Protein AF-0000000067002944 (afdb_homodimer)

Solvent-accessible surface area (backbone atoms only — not comparable to full-atom values): 33978 Å² total; per-residue (Å²): 58,40,34,31,31,46,66,46,52,46,60,66,57,73,73,59,45,61,68,56,47,49,50,52,42,48,54,53,46,51,52,38,27,50,43,64,72,39,69,82,47,56,75,81,70,30,54,64,44,69,61,80,65,46,75,47,72,38,74,86,68,27,37,34,40,38,23,42,21,28,60,50,70,32,34,26,34,39,36,38,14,44,32,98,88,37,67,25,33,32,30,43,35,21,38,57,58,16,50,63,49,33,41,32,38,29,51,64,52,52,24,43,52,54,32,45,56,54,44,60,63,52,74,18,50,75,65,69,57,32,31,33,38,31,36,27,63,50,63,42,30,51,34,41,51,54,50,46,56,63,71,45,76,52,43,34,41,37,34,34,30,70,63,89,54,64,63,46,51,54,49,45,57,58,44,37,70,77,37,71,79,38,47,73,45,78,47,43,60,76,42,92,56,34,65,78,51,47,35,60,53,45,42,64,32,21,28,38,42,38,43,37,77,29,62,53,49,80,56,63,56,81,38,37,70,86,67,52,30,42,36,38,42,53,26,27,62,37,61,75,16,12,53,47,41,51,69,53,61,60,51,26,91,45,33,32,22,64,42,64,68,57,36,63,69,20,19,11,41,40,52,75,53,65,65,56,71,88,48,47,40,39,57,21,69,61,71,89,81,66,58,59,89,71,86,47,24,46,33,36,43,36,65,78,56,33,51,60,52,42,54,50,49,50,51,49,52,52,52,26,61,76,69,70,53,58,47,79,43,77,82,94,58,40,34,31,31,46,68,46,52,47,60,66,57,74,73,58,46,62,67,56,45,49,51,53,42,49,53,53,47,50,52,38,28,49,44,63,71,38,71,83,46,56,75,81,70,30,53,63,44,70,62,80,65,45,75,47,72,38,74,87,67,27,38,34,40,37,22,42,20,28,61,52,70,32,35,27,34,40,38,37,15,45,34,99,89,37,69,26,32,32,30,43,35,22,38,57,58,17,51,63,49,32,41,32,38,29,52,64,53,51,24,44,51,53,32,44,56,54,44,60,62,51,73,19,50,76,64,68,55,32,32,34,37,31,36,27,62,51,63,42,32,50,34,42,52,54,48,47,56,64,72,45,74,51,42,33,40,37,34,35,30,71,63,89,54,63,64,46,51,54,48,44,58,57,45,38,70,77,37,71,80,37,47,75,46,79,45,41,60,76,42,92,57,33,65,76,50,47,34,57,52,46,43,65,31,21,29,38,41,37,44,37,77,28,62,54,49,78,56,62,57,82,38,38,70,84,66,51,30,42,36,37,41,54,27,26,63,38,61,76,17,13,54,48,41,53,67,52,61,60,52,24,91,45,33,32,22,64,42,63,67,58,35,63,68,21,20,10,41,39,52,74,53,65,64,56,71,86,48,47,42,39,58,22,69,61,69,87,80,66,57,60,90,73,86,46,24,46,34,36,43,37,65,79,58,32,50,58,52,43,55,50,50,52,52,50,52,51,52,26,62,76,68,72,52,60,47,78,43,77,82,91

Organism: NCBI:txid86049

Sequence (664 aa):
MIILKERDVHSLLSDLSATECHRLLTSLHDVLRAYSSAKDAALSEQTLHQPERGSIVTRLGNTSLFMPSSVTTSTGIKIVTISPGGLKGCINVFAPEGDLLGLLNAEEVTAFRTALAVMIPYVRWPRSKKNIVVFGAGRQAEWHVKLALLLSDVESITVVNRGTGRRMEQLFADLGHRYPGVMFELLLRTSDDFDSRLRPLLAASDVIFCCTPATTPHFPSSYLGTKARFISLIGSYKPSMQEVDSATLLSGDCIYVDTREGCLAEAGELINANVRGEQLVEIGQLRGVDPFTTNRSLIFKCVGMGIMDLVMASELLTMAQEKGLGVVINDFMIILKERDVHSLLSDLSATECHRLLTSLHDVLRAYSSAKDAALSEQTLHQPERGSIVTRLGNTSLFMPSSVTTSTGIKIVTISPGGLKGCINVFAPEGDLLGLLNAEEVTAFRTALAVMIPYVRWPRSKKNIVVFGAGRQAEWHVKLALLLSDVESITVVNRGTGRRMEQLFADLGHRYPGVMFELLLRTSDDFDSRLRPLLAASDVIFCCTPATTPHFPSSYLGTKARFISLIGSYKPSMQEVDSATLLSGDCIYVDTREGCLAEAGELINANVRGEQLVEIGQLRGVDPFTTNRSLIFKCVGMGIMDLVMASELLTMAQEKGLGVVINDF

Structure (mmCIF, N/CA/C/O backbone):
data_AF-0000000067002944-model_v1
#
loop_
_entity.id
_entity.type
_entity.pdbx_description
1 polymer 'Ketimine reductase mu-crystallin'
#
loop_
_atom_site.group_PDB
_atom_site.id
_atom_site.type_symbol
_atom_site.label_atom_id
_atom_site.label_alt_id
_atom_site.label_comp_id
_atom_site.label_asym_id
_atom_site.label_entity_id
_atom_site.label_seq_id
_atom_site.pdbx_PDB_ins_code
_atom_site.Cartn_x
_atom_site.Cartn_y
_atom_site.Cartn_z
_atom_site.occupancy
_atom_site.B_iso_or_equiv
_atom_site.auth_seq_id
_atom_site.auth_comp_id
_atom_site.auth_asym_id
_atom_site.auth_atom_id
_atom_site.pdbx_PDB_model_num
ATOM 1 N N . MET A 1 1 ? -14.5 -5.207 9.219 1 96.44 1 MET A N 1
ATOM 2 C CA . MET A 1 1 ? -13.82 -3.939 8.961 1 96.44 1 MET A CA 1
ATOM 3 C C . MET A 1 1 ? -14.828 -2.797 8.859 1 96.44 1 MET A C 1
ATOM 5 O O . MET A 1 1 ? -16 -3.023 8.586 1 96.44 1 MET A O 1
ATOM 9 N N . ILE A 1 2 ? -14.359 -1.618 9.188 1 98.31 2 ILE A N 1
ATOM 10 C CA . ILE A 1 2 ? -15.156 -0.401 9.07 1 98.31 2 ILE A CA 1
ATOM 11 C C . ILE A 1 2 ? -14.633 0.451 7.914 1 98.31 2 ILE A C 1
ATOM 13 O O . ILE A 1 2 ? -13.422 0.609 7.754 1 98.31 2 ILE A O 1
ATOM 17 N N . ILE A 1 3 ? -15.562 0.905 7.098 1 98.75 3 ILE A N 1
ATOM 18 C CA . ILE A 1 3 ? -15.227 1.835 6.027 1 98.75 3 ILE A CA 1
ATOM 19 C C . ILE A 1 3 ? -15.656 3.248 6.414 1 98.75 3 ILE A C 1
ATOM 21 O O . ILE A 1 3 ? -16.828 3.477 6.746 1 98.75 3 ILE A O 1
ATOM 25 N N . LEU A 1 4 ? -14.758 4.125 6.395 1 98.75 4 LEU A N 1
ATOM 26 C CA . LEU A 1 4 ? -15.078 5.535 6.594 1 98.75 4 LEU A CA 1
ATOM 27 C C . LEU A 1 4 ? -14.914 6.316 5.293 1 98.75 4 LEU A C 1
ATOM 29 O O . LEU A 1 4 ? -13.797 6.559 4.848 1 98.75 4 LEU A O 1
ATOM 33 N N . LYS A 1 5 ? -16.078 6.656 4.734 1 98.44 5 LYS A N 1
ATOM 34 C CA . LYS A 1 5 ? -16.078 7.512 3.553 1 98.44 5 LYS A CA 1
ATOM 35 C C . LYS A 1 5 ? -15.68 8.938 3.91 1 98.44 5 LYS A C 1
ATOM 37 O O . LYS A 1 5 ? -15.555 9.281 5.09 1 98.44 5 LYS A O 1
ATOM 42 N N . GLU A 1 6 ? -15.352 9.758 2.896 1 97.06 6 GLU A N 1
ATOM 43 C CA . GLU A 1 6 ? -14.953 11.141 3.135 1 97.06 6 GLU A CA 1
ATOM 44 C C . GLU A 1 6 ? -15.938 11.836 4.07 1 97.06 6 GLU A C 1
ATOM 46 O O . GLU A 1 6 ? -15.523 12.531 5.004 1 97.06 6 GLU A O 1
ATOM 51 N N . ARG A 1 7 ? -17.203 11.703 3.85 1 96.62 7 ARG A N 1
ATOM 52 C CA . ARG A 1 7 ? -18.234 12.367 4.645 1 96.62 7 ARG A CA 1
ATOM 53 C C . ARG A 1 7 ? -18.203 11.891 6.094 1 96.62 7 ARG A C 1
ATOM 55 O O . ARG A 1 7 ? -18.484 12.664 7.012 1 96.62 7 ARG A O 1
ATOM 62 N N . ASP A 1 8 ? -17.938 10.602 6.309 1 97.62 8 ASP A N 1
ATOM 63 C CA . ASP A 1 8 ? -17.828 10.07 7.664 1 97.62 8 ASP A CA 1
ATOM 64 C C . ASP A 1 8 ? -16.672 10.719 8.422 1 97.62 8 ASP A C 1
ATOM 66 O O . ASP A 1 8 ? -16.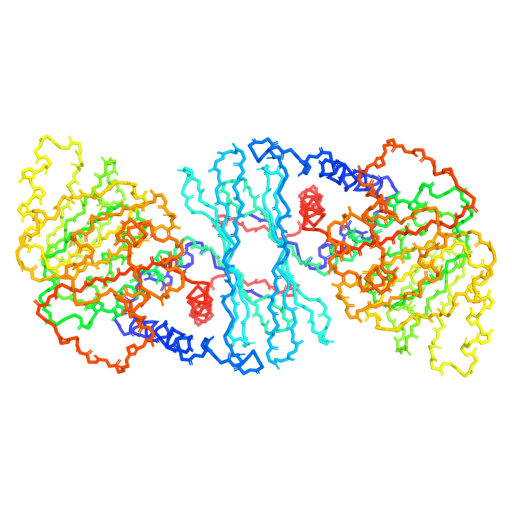828 11.109 9.578 1 97.62 8 ASP A O 1
ATOM 70 N N . VAL A 1 9 ? -15.492 10.82 7.73 1 97.88 9 VAL A N 1
ATOM 71 C CA . VAL A 1 9 ? -14.336 11.438 8.352 1 97.88 9 VAL A CA 1
ATOM 72 C C . VAL A 1 9 ? -14.641 12.898 8.672 1 97.88 9 VAL A C 1
ATOM 74 O O . VAL A 1 9 ? -14.336 13.383 9.766 1 97.88 9 VAL A O 1
ATOM 77 N N . HIS A 1 10 ? -15.234 13.547 7.746 1 95.44 10 HIS A N 1
ATOM 78 C CA . HIS A 1 10 ? -15.617 14.938 7.953 1 95.44 10 HIS A CA 1
ATOM 79 C C . HIS A 1 10 ? -16.547 15.078 9.156 1 95.44 10 HIS A C 1
ATOM 81 O O . HIS A 1 10 ? -16.359 15.992 9.977 1 95.44 10 HIS A O 1
ATOM 87 N N . SER A 1 11 ? -17.5 14.234 9.258 1 95.75 11 SER A N 1
ATOM 88 C CA . SER A 1 11 ? -18.469 14.273 10.359 1 95.75 11 SER A CA 1
ATOM 89 C C . SER A 1 11 ? -17.766 14.062 11.703 1 95.75 11 SER A C 1
ATOM 91 O O . SER A 1 11 ? -18.109 14.711 12.688 1 95.75 11 SER A O 1
ATOM 93 N N . LEU A 1 12 ? -16.844 13.188 11.727 1 96.44 12 LEU A N 1
ATOM 94 C CA . LEU A 1 12 ? -16.109 12.898 12.961 1 96.44 12 LEU A CA 1
ATOM 95 C C . LEU A 1 12 ? -15.312 14.109 13.422 1 96.44 12 LEU A C 1
ATOM 97 O O . LEU A 1 12 ? -15.188 14.359 14.617 1 96.44 12 LEU A O 1
ATOM 101 N N . LEU A 1 13 ? -14.828 14.914 12.43 1 96.44 13 LEU A N 1
ATOM 102 C CA . LEU A 1 13 ? -13.859 15.961 12.75 1 96.44 13 LEU A CA 1
ATOM 103 C C . LEU A 1 13 ? -14.539 17.328 12.82 1 96.44 13 LEU A C 1
ATOM 105 O O . LEU A 1 13 ? -13.984 18.266 13.383 1 96.44 13 LEU A O 1
ATOM 109 N N . SER A 1 14 ? -15.711 17.531 12.266 1 88.75 14 SER A N 1
ATOM 110 C CA . SER A 1 14 ? -16.359 18.828 12.086 1 88.75 14 SER A CA 1
ATOM 111 C C . SER A 1 14 ? -16.719 19.453 13.43 1 88.75 14 SER A C 1
ATOM 113 O O . SER A 1 14 ? -16.75 20.672 13.562 1 88.75 14 SER A O 1
ATOM 115 N N . ASP A 1 15 ? -16.984 18.688 14.484 1 84.69 15 ASP A N 1
ATOM 116 C CA . ASP A 1 15 ? -17.422 19.266 15.75 1 84.69 15 ASP A CA 1
ATOM 117 C C . ASP A 1 15 ? -16.469 18.891 16.875 1 84.69 15 ASP A C 1
ATOM 119 O O . ASP A 1 15 ? -16.875 18.703 18.016 1 84.69 15 ASP A O 1
ATOM 123 N N . LEU A 1 16 ? -15.266 18.797 16.469 1 92.62 16 LEU A N 1
ATOM 124 C CA . LEU A 1 16 ? -14.258 18.469 17.469 1 92.62 16 LEU A CA 1
ATOM 125 C C . LEU A 1 16 ? -14.195 19.531 18.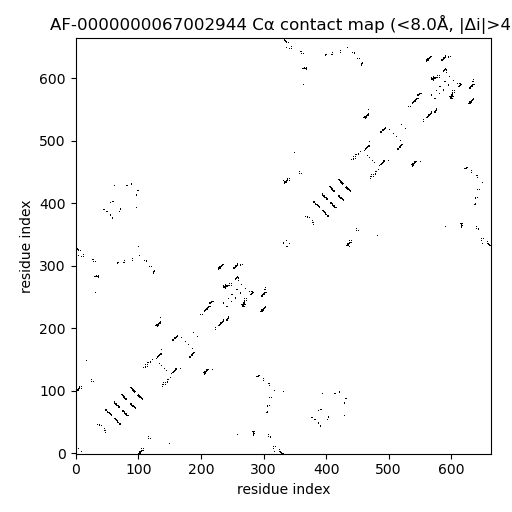547 1 92.62 16 LEU A C 1
ATOM 127 O O . LEU A 1 16 ? -14.086 20.719 18.234 1 92.62 16 LEU A O 1
ATOM 131 N N . SER A 1 17 ? -14.305 19.141 19.828 1 94.88 17 SER A N 1
ATOM 132 C CA . SER A 1 17 ? -14.047 20.031 20.938 1 94.88 17 SER A CA 1
ATOM 133 C C . SER A 1 17 ? -12.555 20.25 21.156 1 94.88 17 SER A C 1
ATOM 135 O O . SER A 1 17 ? -11.734 19.469 20.656 1 94.88 17 SER A O 1
ATOM 137 N N . ALA A 1 18 ? -12.211 21.281 21.891 1 95.5 18 ALA A N 1
ATOM 138 C CA . ALA A 1 18 ? -10.812 21.531 22.219 1 95.5 18 ALA A CA 1
ATOM 139 C C . ALA A 1 18 ? -10.203 20.344 22.969 1 95.5 18 ALA A C 1
ATOM 141 O O . ALA A 1 18 ? -9.055 19.969 22.734 1 95.5 18 ALA A O 1
ATOM 142 N N . THR A 1 19 ? -11.008 19.734 23.797 1 96.12 19 THR A N 1
ATOM 143 C CA . THR A 1 19 ? -10.547 18.594 24.594 1 96.12 19 THR A CA 1
ATOM 144 C C . THR A 1 19 ? -10.242 17.406 23.688 1 96.12 19 THR A C 1
ATOM 146 O O . THR A 1 19 ? -9.195 16.766 23.844 1 96.12 19 THR A O 1
ATOM 149 N N . GLU A 1 20 ? -11.164 17.141 22.781 1 95.5 20 GLU A N 1
ATOM 150 C CA . GLU A 1 20 ? -10.961 16.047 21.844 1 95.5 20 GLU A CA 1
ATOM 151 C C . GLU A 1 20 ? -9.758 16.312 20.938 1 95.5 20 GLU A C 1
ATOM 153 O O . GLU A 1 20 ? -8.992 15.398 20.641 1 95.5 20 GLU A O 1
ATOM 158 N N . CYS A 1 21 ? -9.648 17.516 20.562 1 97.62 21 CYS A N 1
ATOM 159 C CA . CYS A 1 21 ? -8.516 17.891 19.719 1 97.62 21 CYS A CA 1
ATOM 160 C C . CYS A 1 21 ? -7.195 17.672 20.453 1 97.62 21 CYS A C 1
ATOM 162 O O . CYS A 1 21 ? -6.242 17.141 19.875 1 97.62 21 CYS A O 1
ATOM 164 N N . HIS A 1 22 ? -7.145 18.062 21.734 1 97.25 22 HIS A N 1
ATOM 165 C CA . HIS A 1 22 ? -5.934 17.875 22.531 1 97.25 22 HIS A CA 1
ATOM 166 C C . HIS A 1 22 ? -5.609 16.391 22.703 1 97.25 22 HIS A C 1
ATOM 168 O O . HIS A 1 22 ? -4.438 16.016 22.734 1 97.25 22 HIS A O 1
ATOM 174 N N . ARG A 1 23 ? -6.629 15.625 22.797 1 97.25 23 ARG A N 1
ATOM 175 C CA . ARG A 1 23 ? -6.414 14.18 22.906 1 97.25 23 ARG A CA 1
ATOM 176 C C . ARG A 1 23 ? -5.766 13.633 21.641 1 97.25 23 ARG A C 1
ATOM 178 O O . ARG A 1 23 ? -4.809 12.859 21.703 1 97.25 23 ARG A O 1
ATOM 185 N N . LEU A 1 24 ? -6.289 14.016 20.5 1 98.38 24 LEU A N 1
ATOM 186 C CA . LEU A 1 24 ? -5.73 13.578 19.219 1 98.38 24 LEU A CA 1
ATOM 187 C C . LEU A 1 24 ? -4.32 14.125 19.031 1 98.38 24 LEU A C 1
ATOM 189 O O . LEU A 1 24 ? -3.445 13.43 18.516 1 98.38 24 LEU A O 1
ATOM 193 N N . LEU A 1 25 ? -4.129 15.375 19.469 1 98.44 25 LEU A N 1
ATOM 194 C CA . LEU A 1 25 ? -2.811 16 19.406 1 98.44 25 LEU A CA 1
ATOM 195 C C . LEU A 1 25 ? -1.799 15.219 20.234 1 98.44 25 LEU A C 1
ATOM 197 O O . LEU A 1 25 ? -0.675 14.977 19.781 1 98.44 25 LEU A O 1
ATOM 201 N N . THR A 1 26 ? -2.195 14.812 21.391 1 98 26 THR A N 1
ATOM 202 C CA . THR A 1 26 ? -1.337 14.039 22.281 1 98 26 THR A CA 1
ATOM 203 C C . THR A 1 26 ? -1.009 12.68 21.672 1 98 26 THR A C 1
ATOM 205 O O . THR A 1 26 ? 0.143 12.242 21.703 1 98 26 THR A O 1
ATOM 208 N N . SER A 1 27 ? -2.008 12.055 21.109 1 98.12 27 SER A N 1
ATOM 209 C CA . SER A 1 27 ? -1.794 10.758 20.469 1 98.12 27 SER A CA 1
ATOM 210 C C . SER A 1 27 ? -0.787 10.875 19.328 1 98.12 27 SER A C 1
ATOM 212 O O . SER A 1 27 ? 0.113 10.039 19.188 1 98.12 27 SER A O 1
ATOM 214 N N . LEU A 1 28 ? -0.965 11.898 18.531 1 98.38 28 LEU A N 1
ATOM 215 C CA . LEU A 1 28 ? -0.056 12.133 17.422 1 98.38 28 LEU A CA 1
ATOM 216 C C . LEU A 1 28 ? 1.356 12.414 17.906 1 98.38 28 LEU A C 1
ATOM 218 O O . LEU A 1 28 ? 2.324 11.836 17.422 1 98.38 28 LEU A O 1
ATOM 222 N N . HIS A 1 29 ? 1.494 13.266 18.891 1 98.44 29 HIS A N 1
ATOM 223 C CA . HIS A 1 29 ? 2.811 13.609 19.422 1 98.44 29 HIS A CA 1
ATOM 224 C C . HIS A 1 29 ? 3.475 12.391 20.062 1 98.44 29 HIS A C 1
ATOM 226 O O . HIS A 1 29 ? 4.688 12.203 19.938 1 98.44 29 HIS A O 1
ATOM 232 N N . ASP A 1 30 ? 2.693 11.586 20.766 1 97.56 30 ASP A N 1
ATOM 233 C CA . ASP A 1 30 ? 3.227 10.406 21.438 1 97.56 30 ASP A CA 1
ATOM 234 C C . ASP A 1 30 ? 3.877 9.445 20.438 1 97.56 30 ASP A C 1
ATOM 236 O O . ASP A 1 30 ? 4.941 8.883 20.719 1 97.56 30 ASP A O 1
ATOM 240 N N . VAL A 1 31 ? 3.275 9.305 19.312 1 96.81 31 VAL A N 1
ATOM 241 C CA . VAL A 1 31 ? 3.846 8.375 18.344 1 96.81 31 VAL A CA 1
ATOM 242 C C . VAL A 1 31 ? 5.105 8.977 17.719 1 96.81 31 VAL A C 1
ATOM 244 O O . VAL A 1 31 ? 6.062 8.258 17.422 1 96.81 31 VAL A O 1
ATOM 247 N N . LEU A 1 32 ? 5.129 10.258 17.531 1 97.06 32 LEU A N 1
ATOM 248 C CA . LEU A 1 32 ? 6.324 10.914 17.016 1 97.06 32 LEU A CA 1
ATOM 249 C C . LEU A 1 32 ? 7.457 10.844 18.047 1 97.06 32 LEU A C 1
ATOM 251 O O . LEU A 1 32 ? 8.625 10.664 17.672 1 97.06 32 LEU A O 1
ATOM 255 N N . ARG A 1 33 ? 7.113 10.969 19.328 1 96.62 33 ARG A N 1
ATOM 256 C CA . ARG A 1 33 ? 8.102 10.789 20.391 1 96.62 33 ARG A CA 1
ATOM 257 C C . ARG A 1 33 ? 8.672 9.375 20.375 1 96.62 33 ARG A C 1
ATOM 259 O O . ARG A 1 33 ? 9.883 9.188 20.484 1 96.62 33 ARG A O 1
ATOM 266 N N . ALA A 1 34 ? 7.789 8.445 20.203 1 94.62 34 ALA A N 1
ATOM 267 C CA . ALA A 1 34 ? 8.219 7.055 20.141 1 94.62 34 ALA A CA 1
ATOM 268 C C . ALA A 1 34 ? 9.148 6.82 18.938 1 94.62 34 ALA A C 1
ATOM 270 O O . ALA A 1 34 ? 10.18 6.156 19.078 1 94.62 34 ALA A O 1
ATOM 271 N N . TYR A 1 35 ? 8.797 7.363 17.875 1 94.62 35 TYR A N 1
ATOM 272 C CA . TYR A 1 35 ? 9.617 7.23 16.672 1 94.62 35 TYR A CA 1
ATOM 273 C C . TYR A 1 35 ? 11.008 7.816 16.891 1 94.62 35 TYR A C 1
ATOM 275 O O . TYR A 1 35 ? 12.016 7.156 16.641 1 94.62 35 TYR A O 1
ATOM 283 N N . SER A 1 36 ? 11.07 9.055 17.328 1 94.62 36 SER A N 1
ATOM 284 C CA . SER A 1 36 ? 12.344 9.75 17.5 1 94.62 36 SER A CA 1
ATOM 285 C C . SER A 1 36 ? 13.219 9.062 18.547 1 94.62 36 SER A C 1
ATOM 287 O O . SER A 1 36 ? 14.445 9.086 18.438 1 94.62 36 SER A O 1
ATOM 289 N N . SER A 1 37 ? 12.609 8.422 19.484 1 91.81 37 SER A N 1
ATOM 290 C CA . SER A 1 37 ? 13.344 7.758 20.562 1 91.81 37 SER A CA 1
ATOM 291 C C . SER A 1 37 ? 13.852 6.391 20.109 1 91.81 37 SER A C 1
ATOM 293 O O . SER A 1 37 ? 14.875 5.91 20.609 1 91.81 37 SER A O 1
ATOM 295 N N . ALA A 1 38 ? 13.188 5.785 19.094 1 86.56 38 ALA A N 1
ATOM 296 C CA . ALA A 1 38 ? 13.461 4.375 18.812 1 86.56 38 ALA A CA 1
ATOM 297 C C . ALA A 1 38 ? 14.109 4.207 17.438 1 86.56 38 ALA A C 1
ATOM 299 O O . ALA A 1 38 ? 14.539 3.107 17.094 1 86.56 38 ALA A O 1
ATOM 300 N N . LYS A 1 39 ? 14.242 5.168 16.734 1 80.75 39 LYS A N 1
ATOM 301 C CA . LYS A 1 39 ? 14.602 4.992 15.336 1 80.75 39 LYS A CA 1
ATOM 302 C C . LYS A 1 39 ? 16.031 4.488 15.195 1 80.75 39 LYS A C 1
ATOM 304 O O . LYS A 1 39 ? 16.391 3.893 14.18 1 80.75 39 LYS A O 1
ATOM 309 N N . ASP A 1 40 ? 16.766 4.715 16.281 1 77.69 40 ASP A N 1
ATOM 310 C CA . ASP A 1 40 ? 18.156 4.25 16.188 1 77.69 40 ASP A CA 1
ATOM 311 C C . ASP A 1 40 ? 18.328 2.924 16.938 1 77.69 40 ASP A C 1
ATOM 313 O O . ASP A 1 40 ? 19.453 2.422 17.047 1 77.69 40 ASP A O 1
ATOM 317 N N . ALA A 1 41 ? 17.219 2.4 17.375 1 80.69 41 ALA A N 1
ATOM 318 C CA . ALA A 1 41 ? 17.281 1.117 18.062 1 80.69 41 ALA A CA 1
ATOM 319 C C . ALA A 1 41 ? 17.531 -0.026 17.078 1 80.69 41 ALA A C 1
ATOM 321 O O . ALA A 1 41 ? 17.312 0.127 15.883 1 80.69 41 ALA A O 1
ATOM 322 N N . ALA A 1 42 ? 18.031 -1.178 17.688 1 77.75 42 ALA A N 1
ATOM 323 C CA . ALA A 1 42 ? 18.219 -2.385 16.891 1 77.75 42 ALA A CA 1
ATOM 324 C C . ALA A 1 42 ? 16.891 -2.887 16.328 1 77.75 42 ALA A C 1
ATOM 326 O O . ALA A 1 42 ? 15.852 -2.715 16.953 1 77.75 42 ALA A O 1
ATOM 327 N N . LEU A 1 43 ? 16.969 -3.389 15.133 1 71.81 43 LEU A N 1
ATOM 328 C CA . LEU A 1 43 ? 15.789 -3.84 14.414 1 71.81 43 LEU A CA 1
ATOM 329 C C . LEU A 1 43 ? 14.93 -4.734 15.305 1 71.81 43 LEU A C 1
ATOM 331 O O . LEU A 1 43 ? 13.703 -4.613 15.312 1 71.81 43 LEU A O 1
ATOM 335 N N . SER A 1 44 ? 15.586 -5.551 16.016 1 74.75 44 SER A N 1
ATOM 336 C CA . SER A 1 44 ? 14.883 -6.504 16.875 1 74.75 44 SER A CA 1
ATOM 337 C C . SER A 1 44 ? 14.125 -5.793 17.984 1 74.75 44 SER A C 1
ATOM 339 O O . SER A 1 44 ? 13.203 -6.363 18.578 1 74.75 44 SER A O 1
ATOM 341 N N . GLU A 1 45 ? 14.484 -4.551 18.234 1 81.25 45 GLU A N 1
ATOM 342 C CA . GLU A 1 45 ? 13.875 -3.805 19.328 1 81.25 45 GLU A CA 1
ATOM 343 C C . GLU A 1 45 ? 12.906 -2.746 18.812 1 81.25 45 GLU A C 1
ATOM 345 O O . GLU A 1 45 ? 12.211 -2.098 19.594 1 81.25 45 GLU A O 1
ATOM 350 N N . GLN A 1 46 ? 12.875 -2.762 17.516 1 86.19 46 GLN A N 1
ATOM 351 C CA . GLN A 1 46 ? 12.062 -1.699 16.938 1 86.19 46 GLN A CA 1
ATOM 352 C C . GLN A 1 46 ? 10.57 -2.039 17.016 1 86.19 46 GLN A C 1
ATOM 354 O O . GLN A 1 46 ? 10.156 -3.123 16.609 1 86.19 46 GLN A O 1
ATOM 359 N N . THR A 1 47 ? 9.867 -1.167 17.625 1 90.5 47 THR A N 1
ATOM 360 C CA . THR A 1 47 ? 8.422 -1.337 17.734 1 90.5 47 THR A CA 1
ATOM 361 C C . THR A 1 47 ? 7.703 -0.515 16.672 1 90.5 47 THR A C 1
ATOM 363 O O . THR A 1 47 ? 6.512 -0.717 16.422 1 90.5 47 THR A O 1
ATOM 366 N N . LEU A 1 48 ? 8.383 0.403 16.109 1 94.56 48 LEU A N 1
ATOM 367 C CA . LEU A 1 48 ? 7.836 1.252 15.055 1 94.56 48 LEU A CA 1
ATOM 368 C C . LEU A 1 48 ? 8.609 1.073 13.75 1 94.56 48 LEU A C 1
ATOM 370 O O . LEU A 1 48 ? 9.844 0.972 13.766 1 94.56 48 LEU A O 1
ATOM 374 N N . HIS A 1 49 ? 7.91 0.922 12.695 1 94.75 49 HIS A N 1
ATOM 375 C CA . HIS A 1 49 ? 8.484 0.804 11.359 1 94.75 49 HIS A CA 1
ATOM 376 C C . HIS A 1 49 ? 7.949 1.885 10.43 1 94.75 49 HIS A C 1
ATOM 378 O O . HIS A 1 49 ? 6.734 2.01 10.258 1 94.75 49 HIS A O 1
ATOM 384 N N . GLN A 1 50 ? 8.781 2.637 9.867 1 93.69 50 GLN A N 1
ATOM 385 C CA . GLN A 1 50 ? 8.469 3.729 8.953 1 93.69 50 GLN A CA 1
ATOM 386 C C . GLN A 1 50 ? 9.391 3.711 7.738 1 93.69 50 GLN A C 1
ATOM 388 O O . GLN A 1 50 ? 10.281 4.559 7.617 1 93.69 50 GLN A O 1
ATOM 393 N N . PRO A 1 51 ? 9.188 2.768 6.844 1 92.56 51 PRO A N 1
ATOM 394 C CA . PRO A 1 51 ? 10.023 2.775 5.641 1 92.56 51 PRO A CA 1
ATOM 395 C C . PRO A 1 51 ? 9.797 4.012 4.773 1 92.56 51 PRO A C 1
ATOM 397 O O . PRO A 1 51 ? 8.789 4.707 4.934 1 92.56 51 PRO A O 1
ATOM 400 N N . GLU A 1 52 ? 10.75 4.262 3.908 1 89.38 52 GLU A N 1
ATOM 401 C CA . GLU A 1 52 ? 10.594 5.348 2.945 1 89.38 52 GLU A CA 1
ATOM 402 C C . GLU A 1 52 ? 9.359 5.125 2.066 1 89.38 52 GLU A C 1
ATOM 404 O O . GLU A 1 52 ? 9 3.984 1.777 1 89.38 52 GLU A O 1
ATOM 409 N N . ARG A 1 53 ? 8.742 6.176 1.703 1 92.81 53 ARG A N 1
ATOM 410 C CA . ARG A 1 53 ? 7.574 6.074 0.835 1 92.81 53 ARG A CA 1
ATOM 411 C C . ARG A 1 53 ? 7.973 5.621 -0.565 1 92.81 53 ARG A C 1
ATOM 413 O O . ARG A 1 53 ? 9.086 5.891 -1.02 1 92.81 53 ARG A O 1
ATOM 420 N N . GLY A 1 54 ? 7.129 4.797 -1.178 1 93.56 54 GLY A N 1
ATOM 421 C CA . GLY A 1 54 ? 7.238 4.516 -2.602 1 93.56 54 GLY A CA 1
ATOM 422 C C . GLY A 1 54 ? 6.477 5.508 -3.463 1 93.56 54 GLY A C 1
ATOM 423 O O . GLY A 1 54 ? 5.551 6.168 -2.988 1 93.56 54 GLY A O 1
ATOM 424 N N . SER A 1 55 ? 6.93 5.617 -4.707 1 93.75 55 SER A N 1
ATOM 425 C CA . SER A 1 55 ? 6.266 6.531 -5.629 1 93.75 55 SER A CA 1
ATOM 426 C C . SER A 1 55 ? 6.195 5.945 -7.035 1 93.75 55 SER A C 1
ATOM 428 O O . SER A 1 55 ? 7.109 5.238 -7.469 1 93.75 55 SER A O 1
ATOM 430 N N . ILE A 1 56 ? 5.102 6.141 -7.688 1 95.31 56 ILE A N 1
ATOM 431 C CA . ILE A 1 56 ? 4.93 5.867 -9.109 1 95.31 56 ILE A CA 1
ATOM 432 C C . ILE A 1 56 ? 4.453 7.129 -9.828 1 95.31 56 ILE A C 1
ATOM 434 O O . ILE A 1 56 ? 3.445 7.723 -9.445 1 95.31 56 ILE A O 1
ATOM 438 N N . VAL A 1 57 ? 5.176 7.57 -10.773 1 92.88 57 VAL A N 1
ATOM 439 C CA . VAL A 1 57 ? 4.758 8.641 -11.672 1 92.88 57 VAL A CA 1
ATOM 440 C C . VAL A 1 57 ? 4.41 8.062 -13.039 1 92.88 57 VAL A C 1
ATOM 442 O O . VAL A 1 57 ? 5.254 7.438 -13.688 1 92.88 57 VAL A O 1
ATOM 445 N N . THR A 1 58 ? 3.234 8.211 -13.453 1 94.06 58 THR A N 1
ATOM 446 C CA . THR A 1 58 ? 2.822 7.676 -14.75 1 94.06 58 THR A CA 1
ATOM 447 C C . THR A 1 58 ? 3.012 8.719 -15.844 1 94.06 58 THR A C 1
ATOM 449 O O . THR A 1 58 ? 3.262 9.891 -15.562 1 94.06 58 THR A O 1
ATOM 452 N N . ARG A 1 59 ? 2.896 8.312 -17.109 1 91.19 59 ARG A N 1
ATOM 453 C CA . ARG A 1 59 ? 3.072 9.195 -18.25 1 91.19 59 ARG A CA 1
ATOM 454 C C . ARG A 1 59 ? 1.978 10.258 -18.297 1 91.19 59 ARG A C 1
ATOM 456 O O . ARG A 1 59 ? 2.082 11.234 -19.047 1 91.19 59 ARG A O 1
ATOM 463 N N . LEU A 1 60 ? 0.876 10.078 -17.5 1 91.81 60 LEU A N 1
ATOM 464 C CA . LEU A 1 60 ? -0.188 11.078 -17.422 1 91.81 60 LEU A CA 1
ATOM 465 C C . LEU A 1 60 ? 0.216 12.234 -16.516 1 91.81 60 LEU A C 1
ATOM 467 O O . LEU A 1 60 ? -0.499 13.234 -16.422 1 91.81 60 LEU A O 1
ATOM 471 N N . GLY A 1 61 ? 1.294 12.055 -15.797 1 90.5 61 GLY A N 1
ATOM 472 C CA . GLY A 1 61 ? 1.769 13.086 -14.891 1 90.5 61 GLY A CA 1
ATOM 473 C C . GLY A 1 61 ? 1.238 12.93 -13.477 1 90.5 61 GLY A C 1
ATOM 474 O O . GLY A 1 61 ? 1.475 13.781 -12.617 1 90.5 61 GLY A O 1
ATOM 475 N N . ASN A 1 62 ? 0.474 11.883 -13.242 1 93.31 62 ASN A N 1
ATOM 476 C CA . ASN A 1 62 ? -0.037 11.594 -11.906 1 93.31 62 ASN A CA 1
ATOM 477 C C . ASN A 1 62 ? 1.031 10.945 -11.031 1 93.31 62 ASN A C 1
ATOM 479 O O . ASN A 1 62 ? 1.81 10.117 -11.5 1 93.31 62 ASN A O 1
ATOM 483 N N . THR A 1 63 ? 1.103 11.344 -9.781 1 93.56 63 THR A N 1
ATOM 484 C CA . THR A 1 63 ? 2.031 10.758 -8.82 1 93.56 63 THR A CA 1
ATOM 485 C C . THR A 1 63 ? 1.277 10 -7.73 1 93.56 63 THR A C 1
ATOM 487 O O . THR A 1 63 ? 0.509 10.602 -6.973 1 93.56 63 THR A O 1
ATOM 490 N N . SER A 1 64 ? 1.507 8.742 -7.695 1 97.19 64 SER A N 1
ATOM 491 C CA . SER A 1 64 ? 0.962 7.941 -6.609 1 97.19 64 SER A CA 1
ATOM 492 C C . SER A 1 64 ? 2.016 7.668 -5.539 1 97.19 64 SER A C 1
ATOM 494 O O . SER A 1 64 ? 3.137 7.258 -5.855 1 97.19 64 SER A O 1
ATOM 496 N N . LEU A 1 65 ? 1.667 7.957 -4.324 1 96.56 65 LEU A N 1
ATOM 497 C CA . LEU A 1 65 ? 2.555 7.727 -3.189 1 96.56 65 LEU A CA 1
ATOM 498 C C . LEU A 1 65 ? 2.057 6.562 -2.338 1 96.56 65 LEU A C 1
ATOM 500 O O . LEU A 1 65 ? 0.85 6.414 -2.127 1 96.56 65 LEU A O 1
ATOM 504 N N . PHE A 1 66 ? 2.957 5.727 -1.908 1 98.19 66 PHE A N 1
ATOM 505 C CA . PHE A 1 66 ? 2.707 4.578 -1.042 1 98.19 66 PHE A CA 1
ATOM 506 C C . PHE A 1 66 ? 3.498 4.695 0.254 1 98.19 66 PHE A C 1
ATOM 508 O O . PHE A 1 66 ? 4.73 4.695 0.236 1 98.19 66 PHE A O 1
ATOM 515 N N . MET A 1 67 ? 2.771 4.742 1.324 1 97.81 67 MET A N 1
ATOM 516 C CA . MET A 1 67 ? 3.428 5.051 2.594 1 97.81 67 MET A CA 1
ATOM 517 C C . MET A 1 67 ? 3.059 4.02 3.658 1 97.81 67 MET A C 1
ATOM 519 O O . MET A 1 67 ? 2.221 4.289 4.52 1 97.81 67 MET A O 1
ATOM 523 N N . PRO A 1 68 ? 3.734 2.893 3.691 1 98.56 68 PRO A N 1
ATOM 524 C CA . PRO A 1 68 ? 3.475 1.895 4.734 1 98.56 68 PRO A CA 1
ATOM 525 C C . PRO A 1 68 ? 4.086 2.273 6.078 1 98.56 68 PRO A C 1
ATOM 527 O O . PRO A 1 68 ? 5.059 3.033 6.129 1 98.56 68 PRO A O 1
ATOM 530 N N . SER A 1 69 ? 3.537 1.784 7.125 1 98.19 69 SER A N 1
ATOM 531 C CA . SER A 1 69 ? 4.066 1.952 8.477 1 98.19 69 SER A CA 1
ATOM 532 C C . SER A 1 69 ? 3.498 0.903 9.43 1 98.19 69 SER A C 1
ATOM 534 O O . SER A 1 69 ? 2.504 0.245 9.109 1 98.19 69 SER A O 1
ATOM 536 N N . SER A 1 70 ? 4.168 0.715 10.57 1 97.81 70 SER A N 1
ATOM 537 C CA . SER A 1 70 ? 3.678 -0.212 11.586 1 97.81 70 SER A CA 1
ATOM 538 C C . SER A 1 70 ? 4.078 0.237 12.984 1 97.81 70 SER A C 1
ATOM 540 O O . SER A 1 70 ? 5.195 0.719 13.195 1 97.81 70 SER A O 1
ATOM 542 N N . VAL A 1 71 ? 3.158 0.086 13.883 1 96.81 71 VAL A N 1
ATOM 543 C CA . VAL A 1 71 ? 3.461 0.25 15.305 1 96.81 71 VAL A CA 1
ATOM 544 C C . VAL A 1 71 ? 3.402 -1.104 16 1 96.81 71 VAL A C 1
ATOM 546 O O . VAL A 1 71 ? 3.062 -1.184 17.188 1 96.81 71 VAL A O 1
ATOM 549 N N . THR A 1 72 ? 3.602 -2.139 15.281 1 94.69 72 THR A N 1
ATOM 550 C CA . THR A 1 72 ? 3.637 -3.533 15.711 1 94.69 72 THR A CA 1
ATOM 551 C C . THR A 1 72 ? 2.229 -4.051 15.984 1 94.69 72 THR A C 1
ATOM 553 O O . THR A 1 72 ? 1.85 -5.121 15.492 1 94.69 72 THR A O 1
ATOM 556 N N . THR A 1 73 ? 1.394 -3.328 16.719 1 96.06 73 THR A N 1
ATOM 557 C CA . THR A 1 73 ? 0.044 -3.766 17.062 1 96.06 73 THR A CA 1
ATOM 558 C C . THR A 1 73 ? -0.922 -3.48 15.914 1 96.06 73 THR A C 1
ATOM 560 O O . THR A 1 73 ? -2.049 -3.98 15.906 1 96.06 73 THR A O 1
ATOM 563 N N . SER A 1 74 ? -0.469 -2.703 15 1 97.94 74 SER A N 1
ATOM 564 C CA . SER A 1 74 ? -1.21 -2.418 13.773 1 97.94 74 SER A CA 1
ATOM 565 C C . SER A 1 74 ? -0.269 -2.045 12.633 1 97.94 74 SER A C 1
ATOM 567 O O . SER A 1 74 ? 0.794 -1.465 12.859 1 97.94 74 SER A O 1
ATOM 569 N N . THR A 1 75 ? -0.562 -2.459 11.516 1 98.62 75 THR A N 1
ATOM 570 C CA . THR A 1 75 ? 0.118 -2.074 10.281 1 98.62 75 THR A CA 1
ATOM 571 C C . THR A 1 75 ? -0.833 -1.331 9.352 1 98.62 75 THR A C 1
ATOM 573 O O . THR A 1 75 ? -2.025 -1.635 9.297 1 98.62 75 THR A O 1
ATOM 576 N N . GLY A 1 76 ? -0.365 -0.304 8.711 1 98.69 76 GLY A N 1
ATOM 577 C CA . GLY A 1 76 ? -1.192 0.44 7.777 1 98.69 76 GLY A CA 1
ATOM 578 C C . GLY A 1 76 ? -0.424 0.938 6.57 1 98.69 76 GLY A C 1
ATOM 579 O O . GLY A 1 76 ? 0.797 0.789 6.496 1 98.69 76 GLY A O 1
ATOM 580 N N . ILE A 1 77 ? -1.151 1.422 5.637 1 98.88 77 ILE A N 1
ATOM 581 C CA . ILE A 1 77 ? -0.557 2.086 4.48 1 98.88 77 ILE A CA 1
ATOM 582 C C . ILE A 1 77 ? -1.496 3.178 3.973 1 98.88 77 ILE A C 1
ATOM 584 O O . ILE A 1 77 ? -2.703 2.959 3.852 1 98.88 77 ILE A O 1
ATOM 588 N N . LYS A 1 78 ? -0.958 4.285 3.719 1 98.88 78 LYS A N 1
ATOM 589 C CA . LYS A 1 78 ? -1.652 5.328 2.969 1 98.88 78 LYS A CA 1
ATOM 590 C C . LYS A 1 78 ? -1.266 5.293 1.493 1 98.88 78 LYS A C 1
ATOM 592 O O . LYS A 1 78 ? -0.082 5.223 1.158 1 98.88 78 LYS A O 1
ATOM 597 N N . ILE A 1 79 ? -2.242 5.312 0.709 1 98.81 79 ILE A N 1
ATOM 598 C CA . ILE A 1 79 ? -2.066 5.398 -0.736 1 98.81 79 ILE A CA 1
ATOM 599 C C . ILE A 1 79 ? -2.791 6.633 -1.27 1 98.81 79 ILE A C 1
ATOM 601 O O . ILE A 1 79 ? -4.012 6.758 -1.121 1 98.81 79 ILE A O 1
ATOM 605 N N . VAL A 1 80 ? -2.023 7.5 -1.87 1 98.19 80 VAL A N 1
ATOM 606 C CA . VAL A 1 80 ? -2.666 8.68 -2.441 1 98.19 80 VAL A CA 1
ATOM 607 C C . VAL A 1 80 ? -2.109 8.945 -3.838 1 98.19 80 VAL A C 1
ATOM 609 O O . VAL A 1 80 ? -0.951 8.633 -4.121 1 98.19 80 VAL A O 1
ATOM 612 N N . THR A 1 81 ? -2.912 9.438 -4.625 1 97.81 81 THR A N 1
ATOM 613 C CA . THR A 1 81 ? -2.533 9.93 -5.945 1 97.81 81 THR A CA 1
ATOM 614 C C . THR A 1 81 ? -2.75 11.438 -6.043 1 97.81 81 THR A C 1
ATOM 616 O O . THR A 1 81 ? -3.836 11.93 -5.738 1 97.81 81 THR A O 1
ATOM 619 N N . ILE A 1 82 ? -1.682 12.102 -6.301 1 93.25 82 ILE A N 1
ATOM 620 C CA . ILE A 1 82 ? -1.736 13.539 -6.547 1 93.25 82 ILE A CA 1
ATOM 621 C C . ILE A 1 82 ? -1.849 13.797 -8.047 1 93.25 82 ILE A C 1
ATOM 623 O O . ILE A 1 82 ? -0.961 13.422 -8.82 1 93.25 82 ILE A O 1
ATOM 627 N N . SER A 1 83 ? -2.92 14.383 -8.477 1 93.25 83 SER A N 1
ATOM 628 C CA . SER A 1 83 ? -3.242 14.727 -9.852 1 93.25 83 SER A CA 1
ATOM 629 C C . SER A 1 83 ? -3.834 16.125 -9.945 1 93.25 83 SER A C 1
ATOM 631 O O . SER A 1 83 ? -4.055 16.781 -8.93 1 93.25 83 SER A O 1
ATOM 633 N N . PRO A 1 84 ? -4.047 16.703 -11.141 1 87.69 84 PRO A N 1
ATOM 634 C CA . PRO A 1 84 ? -4.699 18 -11.258 1 87.69 84 PRO A CA 1
ATOM 635 C C . PRO A 1 84 ? -6.066 18.047 -10.586 1 87.69 84 PRO A C 1
ATOM 637 O O . PRO A 1 84 ? -6.547 19.125 -10.211 1 87.69 84 PRO A O 1
ATOM 640 N N . GLY A 1 85 ? -6.598 16.922 -10.383 1 87.75 85 GLY A N 1
ATOM 641 C CA . GLY A 1 85 ? -7.895 16.844 -9.727 1 87.75 85 GLY A CA 1
ATOM 642 C C . GLY A 1 85 ? -7.801 16.828 -8.219 1 87.75 85 GLY A C 1
ATOM 643 O O . GLY A 1 85 ? -8.82 16.812 -7.523 1 87.75 85 GLY A O 1
ATOM 644 N N . GLY A 1 86 ? -6.594 16.969 -7.734 1 89.88 86 GLY A N 1
ATOM 645 C CA . GLY A 1 86 ? -6.398 16.969 -6.293 1 89.88 86 GLY A CA 1
ATOM 646 C C . GLY A 1 86 ? -5.887 15.641 -5.766 1 89.88 86 GLY A C 1
ATOM 647 O O . GLY A 1 86 ? -5.512 14.758 -6.543 1 89.88 86 GLY A O 1
ATOM 648 N N . LEU A 1 87 ? -5.824 15.57 -4.504 1 94.75 87 LEU A N 1
ATOM 649 C CA . LEU A 1 87 ? -5.344 14.367 -3.832 1 94.75 87 LEU A CA 1
ATOM 650 C C . LEU A 1 87 ? -6.492 13.398 -3.568 1 94.75 87 LEU A C 1
ATOM 652 O O . LEU A 1 87 ? -7.531 13.797 -3.031 1 94.75 87 LEU A O 1
ATOM 656 N N . LYS A 1 88 ? -6.367 12.164 -4.035 1 97.69 88 LYS A N 1
ATOM 657 C CA . LYS A 1 88 ? -7.332 11.102 -3.76 1 97.69 88 LYS A CA 1
ATOM 658 C C . LYS A 1 88 ? -6.629 9.828 -3.295 1 97.69 88 LYS A C 1
ATOM 660 O O . LYS A 1 88 ? -5.48 9.578 -3.658 1 97.69 88 LYS A O 1
ATOM 665 N N . GLY A 1 89 ? -7.336 9.031 -2.484 1 98.31 89 GLY A N 1
ATOM 666 C CA . GLY A 1 89 ? -6.773 7.758 -2.061 1 98.31 89 GLY A CA 1
ATOM 667 C C . GLY A 1 89 ? -7.414 7.211 -0.799 1 98.31 89 GLY A C 1
ATOM 668 O O . GLY A 1 89 ? -8.547 7.57 -0.464 1 98.31 89 GLY A O 1
ATOM 669 N N . CYS A 1 90 ? -6.672 6.316 -0.168 1 98.88 90 CYS A N 1
ATOM 670 C CA . CYS A 1 90 ? -7.227 5.68 1.02 1 98.88 90 CYS A CA 1
ATOM 671 C C . CYS A 1 90 ? -6.125 5.301 2.002 1 98.88 90 CYS A C 1
ATOM 673 O O . CYS A 1 90 ? -4.941 5.43 1.693 1 98.88 90 CYS A O 1
ATOM 675 N N . ILE A 1 91 ? -6.523 4.953 3.143 1 98.94 91 ILE A N 1
ATOM 676 C CA . ILE A 1 91 ? -5.676 4.375 4.18 1 98.94 91 ILE A CA 1
ATOM 677 C C . ILE A 1 91 ? -6.227 3.014 4.598 1 98.94 91 ILE A C 1
ATOM 679 O O . ILE A 1 91 ? -7.402 2.895 4.949 1 98.94 91 ILE A O 1
ATOM 683 N N . ASN A 1 92 ? -5.422 2.037 4.496 1 98.94 92 ASN A N 1
ATOM 684 C CA . ASN A 1 92 ? -5.738 0.72 5.039 1 98.94 92 ASN A CA 1
ATOM 685 C C . ASN A 1 92 ? -5.125 0.518 6.422 1 98.94 92 ASN A C 1
ATOM 687 O O . ASN A 1 92 ? -3.963 0.856 6.645 1 98.94 92 ASN A O 1
ATOM 691 N N . VAL A 1 93 ? -5.926 -0.014 7.336 1 98.94 93 VAL A N 1
ATOM 692 C CA . VAL A 1 93 ? -5.445 -0.343 8.672 1 98.94 93 VAL A CA 1
ATOM 693 C C . VAL A 1 93 ? -5.637 -1.835 8.938 1 98.94 93 VAL A C 1
ATOM 695 O O . VAL A 1 93 ? -6.746 -2.357 8.805 1 98.94 93 VAL A O 1
ATOM 698 N N . PHE A 1 94 ? -4.566 -2.461 9.398 1 98.88 94 PHE A N 1
ATOM 699 C CA . PHE A 1 94 ? -4.574 -3.906 9.586 1 98.88 94 PHE A CA 1
ATOM 700 C C . PHE A 1 94 ? -4.262 -4.266 11.031 1 98.88 94 PHE A C 1
ATOM 702 O O . PHE A 1 94 ? -3.459 -3.592 11.688 1 98.88 94 PHE A O 1
ATOM 709 N N . ALA A 1 95 ? -4.895 -5.348 11.484 1 98.38 95 ALA A N 1
ATOM 710 C CA . ALA A 1 95 ? -4.43 -6.008 12.703 1 98.38 95 ALA A CA 1
ATOM 711 C C . ALA A 1 95 ? -3.041 -6.605 12.508 1 98.38 95 ALA A C 1
ATOM 713 O O . ALA A 1 95 ? -2.559 -6.715 11.375 1 98.38 95 ALA A O 1
ATOM 714 N N . PRO A 1 96 ? -2.346 -6.969 13.555 1 97.31 96 PRO A N 1
ATOM 715 C CA . PRO A 1 96 ? -0.973 -7.469 13.461 1 97.31 96 PRO A CA 1
ATOM 716 C C . PRO A 1 96 ? -0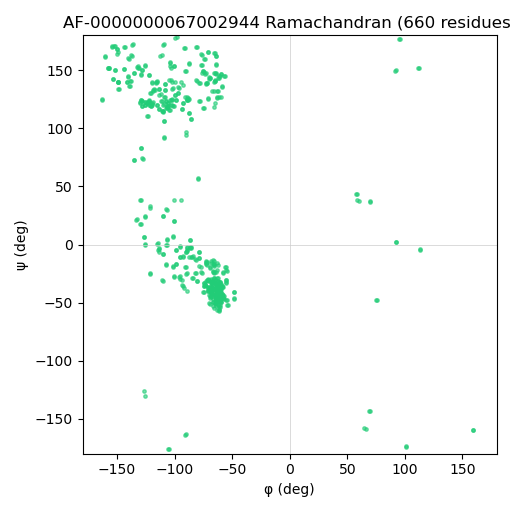.846 -8.664 12.523 1 97.31 96 PRO A C 1
ATOM 718 O O . PRO A 1 96 ? 0.173 -8.82 11.844 1 97.31 96 PRO A O 1
ATOM 721 N N . GLU A 1 97 ? -1.906 -9.477 12.414 1 97.25 97 GLU A N 1
ATOM 722 C CA . GLU A 1 97 ? -1.821 -10.711 11.625 1 97.25 97 GLU A CA 1
ATOM 723 C C . GLU A 1 97 ? -2.346 -10.5 10.211 1 97.25 97 GLU A C 1
ATOM 725 O O . GLU A 1 97 ? -2.371 -11.43 9.406 1 97.25 97 GLU A O 1
ATOM 730 N N . GLY A 1 98 ? -2.803 -9.297 9.961 1 98 98 GLY A N 1
ATOM 731 C CA . GLY A 1 98 ? -3.086 -8.984 8.57 1 98 98 GLY A CA 1
ATOM 732 C C . GLY A 1 98 ? -4.562 -8.781 8.297 1 98 98 GLY A C 1
ATOM 733 O O . GLY A 1 98 ? -4.949 -8.422 7.18 1 98 98 GLY A O 1
ATOM 734 N N . ASP A 1 99 ? -5.43 -9.008 9.336 1 98.31 99 ASP A N 1
ATOM 735 C CA . ASP A 1 99 ? -6.848 -8.719 9.148 1 98.31 99 ASP A CA 1
ATOM 736 C C . ASP A 1 99 ? -7.074 -7.23 8.875 1 98.31 99 ASP A C 1
ATOM 738 O O . ASP A 1 99 ? -6.531 -6.375 9.578 1 98.31 99 ASP A O 1
ATOM 742 N N . LEU A 1 100 ? -7.855 -6.953 7.848 1 98.62 100 LEU A N 1
ATOM 743 C CA . LEU A 1 100 ? -8.188 -5.562 7.551 1 98.62 100 LEU A CA 1
ATOM 744 C C . LEU A 1 100 ? -9.211 -5.027 8.547 1 98.62 100 LEU A C 1
ATOM 746 O O . LEU A 1 100 ? -10.344 -5.52 8.617 1 98.62 100 LEU A O 1
ATOM 750 N N . LEU A 1 101 ? -8.844 -4.027 9.312 1 98.5 101 LEU A N 1
ATOM 751 C CA . LEU A 1 101 ? -9.703 -3.465 10.352 1 98.5 101 LEU A CA 1
ATOM 752 C C . LEU A 1 101 ? -10.508 -2.287 9.812 1 98.5 101 LEU A C 1
ATOM 754 O O . LEU A 1 101 ? -11.641 -2.057 10.242 1 98.5 101 LEU A O 1
ATOM 758 N N . GLY A 1 102 ? -9.828 -1.564 8.922 1 98.75 102 GLY A N 1
ATOM 759 C CA . GLY A 1 102 ? -10.484 -0.359 8.445 1 98.75 102 GLY A CA 1
ATOM 760 C C . GLY A 1 102 ? -9.961 0.115 7.102 1 98.75 102 GLY A C 1
ATOM 761 O O . GLY A 1 102 ? -8.82 -0.171 6.742 1 98.75 102 GLY A O 1
ATOM 762 N N . LEU A 1 103 ? -10.805 0.769 6.379 1 98.94 103 LEU A N 1
ATOM 763 C CA . LEU A 1 103 ? -10.531 1.514 5.156 1 98.94 103 LEU A CA 1
ATOM 764 C C . LEU A 1 103 ? -11.078 2.934 5.246 1 98.94 103 LEU A C 1
ATOM 766 O O . LEU A 1 103 ? -12.281 3.129 5.406 1 98.94 103 LEU A O 1
ATOM 770 N N . LEU A 1 104 ? -10.156 3.889 5.145 1 98.94 104 LEU A N 1
ATOM 771 C CA . LEU A 1 104 ? -10.578 5.281 5.258 1 98.94 104 LEU A CA 1
ATOM 772 C C . LEU A 1 104 ? -10.25 6.055 3.986 1 98.94 104 LEU A C 1
ATOM 774 O O . LEU A 1 104 ? -9.172 5.871 3.406 1 98.94 104 LEU A O 1
ATOM 778 N N . ASN A 1 105 ? -11.203 6.93 3.584 1 98.81 105 ASN A N 1
ATOM 779 C CA . ASN A 1 105 ? -10.797 7.938 2.611 1 98.81 105 ASN A CA 1
ATOM 780 C C . ASN A 1 105 ? -9.656 8.805 3.139 1 98.81 105 ASN A C 1
ATOM 782 O O . ASN A 1 105 ? -9.695 9.258 4.281 1 98.81 105 ASN A O 1
ATOM 786 N N . ALA A 1 106 ? -8.68 9.055 2.324 1 98.56 106 ALA A N 1
ATOM 787 C CA . ALA A 1 106 ? -7.43 9.633 2.812 1 98.56 106 ALA A CA 1
ATOM 788 C C . ALA A 1 106 ? -7.484 11.164 2.775 1 98.56 106 ALA A C 1
ATOM 790 O O . ALA A 1 106 ? -6.668 11.836 3.414 1 98.56 106 ALA A O 1
ATOM 791 N N . GLU A 1 107 ? -8.359 11.758 2.031 1 96.81 107 GLU A N 1
ATOM 792 C CA . GLU A 1 107 ? -8.289 13.18 1.718 1 96.81 107 GLU A CA 1
ATOM 793 C C . GLU A 1 107 ? -8.383 14.031 2.982 1 96.81 107 GLU A C 1
ATOM 795 O O . GLU A 1 107 ? -7.43 14.727 3.336 1 96.81 107 GLU A O 1
ATOM 800 N N . GLU A 1 108 ? -9.469 13.844 3.744 1 96.75 108 GLU A N 1
ATOM 801 C CA . GLU A 1 108 ? -9.68 14.641 4.949 1 96.75 108 GLU A CA 1
ATOM 802 C C . GLU A 1 108 ? -8.695 14.25 6.051 1 96.75 108 GLU A C 1
ATOM 804 O O . GLU A 1 108 ? -8.227 15.109 6.797 1 96.75 108 GLU A O 1
ATOM 809 N N . VAL A 1 109 ? -8.375 12.992 6.148 1 98.06 109 VAL A N 1
ATOM 810 C CA . VAL A 1 109 ? -7.457 12.508 7.176 1 98.06 109 VAL A CA 1
ATOM 811 C C . VAL A 1 109 ? -6.078 13.141 6.977 1 98.06 109 VAL A C 1
ATOM 813 O O . VAL A 1 109 ? -5.445 13.57 7.941 1 98.06 109 VAL A O 1
ATOM 816 N N . THR A 1 110 ? -5.645 13.18 5.738 1 97.69 110 THR A N 1
ATOM 817 C CA . THR A 1 110 ? -4.324 13.711 5.414 1 97.69 110 THR A CA 1
ATOM 818 C C . THR A 1 110 ? -4.23 15.188 5.797 1 97.69 110 THR A C 1
ATOM 820 O O . THR A 1 110 ? -3.27 15.602 6.445 1 97.69 110 THR A O 1
ATOM 823 N N . ALA A 1 111 ? -5.246 15.93 5.41 1 96.81 111 ALA A N 1
ATOM 824 C CA . ALA A 1 111 ? -5.25 17.359 5.695 1 96.81 111 ALA A CA 1
ATOM 825 C C . ALA A 1 111 ? -5.289 17.625 7.199 1 96.81 111 ALA A C 1
ATOM 827 O O . ALA A 1 111 ? -4.516 18.438 7.719 1 96.81 111 ALA A O 1
ATOM 828 N N . PHE A 1 112 ? -6.16 16.891 7.875 1 98.44 112 PHE A N 1
ATOM 829 C CA . PHE A 1 112 ? -6.348 17.078 9.312 1 98.44 112 PHE A CA 1
ATOM 830 C C . PHE A 1 112 ? -5.074 16.734 10.07 1 98.44 112 PHE A C 1
ATOM 832 O O . PHE A 1 112 ? -4.566 17.547 10.852 1 98.44 112 PHE A O 1
ATOM 839 N N . ARG A 1 113 ? -4.52 15.539 9.836 1 98.38 113 ARG A N 1
ATOM 840 C CA . ARG A 1 113 ? -3.381 15.102 10.633 1 98.38 113 ARG A CA 1
ATOM 841 C C . ARG A 1 113 ? -2.148 15.953 10.344 1 98.38 113 ARG A C 1
ATOM 843 O O . ARG A 1 113 ? -1.317 16.172 11.234 1 98.38 113 ARG A O 1
ATOM 850 N N . THR A 1 114 ? -1.975 16.453 9.109 1 98.19 114 THR A N 1
ATOM 851 C CA . THR A 1 114 ? -0.868 17.344 8.789 1 98.19 114 THR A CA 1
ATOM 852 C C . THR A 1 114 ? -0.974 18.641 9.586 1 98.19 114 THR A C 1
ATOM 854 O O . THR A 1 114 ? -0.006 19.078 10.211 1 98.19 114 THR A O 1
ATOM 857 N N . ALA A 1 115 ? -2.164 19.234 9.555 1 98.56 115 ALA A N 1
ATOM 858 C CA . ALA A 1 115 ? -2.393 20.438 10.336 1 98.56 115 ALA A CA 1
ATOM 859 C C . ALA A 1 115 ? -2.201 20.188 11.828 1 98.56 115 ALA A C 1
ATOM 861 O O . ALA A 1 115 ? -1.652 21.016 12.547 1 98.56 115 ALA A O 1
ATOM 862 N N . LEU A 1 116 ? -2.656 19.016 12.266 1 98.69 116 LEU A N 1
ATOM 863 C CA . LEU A 1 116 ? -2.52 18.656 13.672 1 98.69 116 LEU A CA 1
ATOM 864 C C . LEU A 1 116 ? -1.05 18.562 14.07 1 98.69 116 LEU A C 1
ATOM 866 O O . LEU A 1 116 ? -0.674 18.938 15.18 1 98.69 116 LEU A O 1
ATOM 870 N N . ALA A 1 117 ? -0.233 18.047 13.211 1 98.69 117 ALA A N 1
ATOM 871 C CA . ALA A 1 117 ? 1.202 18 13.477 1 98.69 117 ALA A CA 1
ATOM 872 C C . ALA A 1 117 ? 1.779 19.391 13.656 1 98.69 117 ALA A C 1
ATOM 874 O O . ALA A 1 117 ? 2.631 19.625 14.516 1 98.69 117 ALA A O 1
ATOM 875 N N . VAL A 1 118 ? 1.339 20.312 12.867 1 98.81 118 VAL A N 1
ATOM 876 C CA . VAL A 1 118 ? 1.764 21.703 12.961 1 98.81 118 VAL A CA 1
ATOM 877 C C . VAL A 1 118 ? 1.379 22.266 14.328 1 98.81 118 VAL A C 1
ATOM 879 O O . VAL A 1 118 ? 2.115 23.062 14.906 1 98.81 118 VAL A O 1
ATOM 882 N N . MET A 1 119 ? 0.257 21.797 14.914 1 98.69 119 MET A N 1
ATOM 883 C CA . MET A 1 119 ? -0.244 22.328 16.172 1 98.69 119 MET A CA 1
ATOM 884 C C . MET A 1 119 ? 0.635 21.875 17.344 1 98.69 119 MET A C 1
ATOM 886 O O . MET A 1 119 ? 0.578 22.469 18.422 1 98.69 119 MET A O 1
ATOM 890 N N . ILE A 1 120 ? 1.46 20.859 17.141 1 98.5 120 ILE A N 1
ATOM 891 C CA . ILE A 1 120 ? 2.324 20.375 18.219 1 98.5 120 ILE A CA 1
ATOM 892 C C . ILE A 1 120 ? 3.295 21.484 18.625 1 98.5 120 ILE A C 1
ATOM 894 O O . ILE A 1 120 ? 3.312 21.906 19.781 1 98.5 120 ILE A O 1
ATOM 898 N N . PRO A 1 121 ? 4.102 22.047 17.703 1 98.44 121 PRO A N 1
ATOM 899 C CA . PRO A 1 121 ? 4.934 23.172 18.109 1 98.44 121 PRO A CA 1
ATOM 900 C C . PRO A 1 121 ? 4.148 24.484 18.234 1 98.44 121 PRO A C 1
ATOM 902 O O . PRO A 1 121 ? 4.527 25.375 19 1 98.44 121 PRO A O 1
ATOM 905 N N . TYR A 1 122 ? 3.014 24.609 17.531 1 98.62 122 TYR A N 1
ATOM 906 C CA . TYR A 1 122 ? 2.203 25.812 17.5 1 98.62 122 TYR A CA 1
ATOM 907 C C . TYR A 1 122 ? 1.696 26.156 18.906 1 98.62 122 TYR A C 1
ATOM 909 O O . TYR A 1 122 ? 1.812 27.312 19.344 1 98.62 122 TYR A O 1
ATOM 917 N N . VAL A 1 123 ? 1.172 25.172 19.625 1 98 123 VAL A N 1
ATOM 918 C CA . VAL A 1 123 ? 0.566 25.438 20.922 1 98 123 VAL A CA 1
ATOM 919 C C . VAL A 1 123 ? 1.654 25.75 21.938 1 98 123 VAL A C 1
ATOM 921 O O . VAL A 1 123 ? 1.369 26.281 23.016 1 98 123 VAL A O 1
ATOM 924 N N . ARG A 1 124 ? 2.889 25.453 21.609 1 97.56 124 ARG A N 1
ATOM 925 C CA . ARG A 1 124 ? 4.012 25.703 22.516 1 97.56 124 ARG A CA 1
ATOM 926 C C . ARG A 1 124 ? 4.688 27.031 22.219 1 97.56 124 ARG A C 1
ATOM 928 O O . ARG A 1 124 ? 5.598 27.453 22.922 1 97.56 124 ARG A O 1
ATOM 935 N N . TRP A 1 125 ? 4.301 27.625 21.062 1 97.81 125 TRP A N 1
ATOM 936 C CA . TRP A 1 125 ? 4.824 28.938 20.734 1 97.81 125 TRP A CA 1
ATOM 937 C C . TRP A 1 125 ? 4.383 29.969 21.766 1 97.81 125 TRP A C 1
ATOM 939 O O . TRP A 1 125 ? 3.186 30.141 22 1 97.81 125 TRP A O 1
ATOM 949 N N . PRO A 1 126 ? 5.316 30.719 22.359 1 95.38 126 PRO A N 1
ATOM 950 C CA . PRO A 1 126 ? 5 31.516 23.562 1 95.38 126 PRO A CA 1
ATOM 951 C C . PRO A 1 126 ? 4.512 32.906 23.234 1 95.38 126 PRO A C 1
ATOM 953 O O . PRO A 1 126 ? 4.109 33.656 24.125 1 95.38 126 PRO A O 1
ATOM 956 N N . ARG A 1 127 ? 4.5 33.344 22.031 1 97 127 ARG A N 1
ATOM 957 C CA . ARG A 1 127 ? 4.168 34.719 21.672 1 97 127 ARG A CA 1
ATOM 958 C C . ARG A 1 127 ? 2.775 34.812 21.062 1 97 127 ARG A C 1
ATOM 960 O O . ARG A 1 127 ? 2.037 33.812 21.047 1 97 127 ARG A O 1
ATOM 967 N N . SER A 1 128 ? 2.465 35.969 20.656 1 97.81 128 SER A N 1
ATOM 968 C CA . SER A 1 128 ? 1.124 36.25 20.141 1 97.81 128 SER A CA 1
ATOM 969 C C . SER A 1 128 ? 0.818 35.406 18.922 1 97.81 128 SER A C 1
ATOM 971 O O . SER A 1 128 ? 1.699 35.156 18.094 1 97.81 128 SER A O 1
ATOM 973 N N . LYS A 1 129 ? -0.436 35 18.797 1 98.62 129 LYS A N 1
ATOM 974 C CA . LYS A 1 129 ? -0.956 34.219 17.672 1 98.62 129 LYS A CA 1
ATOM 975 C C . LYS A 1 129 ? -2.174 34.938 17.062 1 98.62 129 LYS A C 1
ATOM 977 O O . LYS A 1 129 ? -3.02 34.281 16.438 1 98.62 129 LYS A O 1
ATOM 982 N N . LYS A 1 130 ? -2.279 36.188 17.234 1 98.69 130 LYS A N 1
ATOM 983 C CA . LYS A 1 130 ? -3.484 36.969 16.938 1 98.69 130 LYS A CA 1
ATOM 984 C C . LYS A 1 130 ? -3.645 37.156 15.438 1 98.69 130 LYS A C 1
ATOM 986 O O . LYS A 1 130 ? -4.758 37.094 14.914 1 98.69 130 LYS A O 1
ATOM 991 N N . ASN A 1 131 ? -2.566 37.406 14.734 1 98.81 131 ASN A N 1
ATOM 992 C CA . ASN A 1 131 ? -2.594 37.688 13.305 1 98.81 131 ASN A CA 1
ATOM 993 C C . ASN A 1 131 ? -1.962 36.562 12.5 1 98.81 131 ASN A C 1
ATOM 995 O O . ASN A 1 131 ? -0.75 36.344 12.562 1 98.81 131 ASN A O 1
ATOM 999 N N . ILE A 1 132 ? -2.828 35.906 11.688 1 98.88 132 ILE A N 1
ATOM 1000 C CA . ILE A 1 132 ? -2.379 34.719 10.961 1 98.88 132 ILE A CA 1
ATOM 1001 C C . ILE A 1 132 ? -2.488 34.969 9.453 1 98.88 132 ILE A C 1
ATOM 1003 O O . ILE A 1 132 ? -3.502 35.469 8.977 1 98.88 132 ILE A O 1
ATOM 1007 N N . VAL A 1 133 ? -1.439 34.656 8.727 1 98.88 133 VAL A N 1
ATOM 1008 C CA . VAL A 1 133 ? -1.457 34.594 7.27 1 98.88 133 VAL A CA 1
ATOM 1009 C C . VAL A 1 133 ? -1.295 33.156 6.789 1 98.88 133 VAL A C 1
ATOM 1011 O O . VAL A 1 133 ? -0.406 32.438 7.25 1 98.88 133 VAL A O 1
ATOM 1014 N N . VAL A 1 134 ? -2.178 32.719 5.902 1 98.69 134 VAL A N 1
ATOM 1015 C CA . VAL A 1 134 ? -2.158 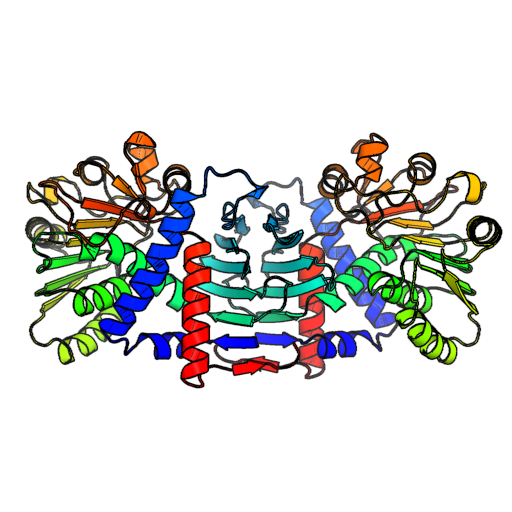31.344 5.363 1 98.69 134 VAL A CA 1
ATOM 1016 C C . VAL A 1 134 ? -1.975 31.391 3.848 1 98.69 134 VAL A C 1
ATOM 1018 O O . VAL A 1 134 ? -2.74 32.062 3.145 1 98.69 134 VAL A O 1
ATOM 1021 N N . PHE A 1 135 ? -0.949 30.766 3.387 1 98.06 135 PHE A N 1
ATOM 1022 C CA . PHE A 1 135 ? -0.775 30.609 1.945 1 98.06 135 PHE A CA 1
ATOM 1023 C C . PHE A 1 135 ? -1.38 29.297 1.46 1 98.06 135 PHE A C 1
ATOM 1025 O O . PHE A 1 135 ? -0.943 28.219 1.867 1 98.06 135 PHE A O 1
ATOM 1032 N N . GLY A 1 136 ? -2.297 29.391 0.561 1 95.88 136 GLY A N 1
ATOM 1033 C CA . GLY A 1 136 ? -3.068 28.266 0.079 1 95.88 136 GLY A CA 1
ATOM 1034 C C . GLY A 1 136 ? -4.527 28.312 0.488 1 95.88 136 GLY A C 1
ATOM 1035 O O . GLY A 1 136 ? -4.859 28.844 1.553 1 95.88 136 GLY A O 1
ATOM 1036 N N . ALA A 1 137 ? -5.371 27.719 -0.323 1 94.69 137 ALA A N 1
ATOM 1037 C CA . ALA A 1 137 ? -6.805 27.766 -0.045 1 94.69 137 ALA A CA 1
ATOM 1038 C C . ALA A 1 137 ? -7.434 26.391 -0.183 1 94.69 137 ALA A C 1
ATOM 1040 O O . ALA A 1 137 ? -8.633 26.266 -0.44 1 94.69 137 ALA A O 1
ATOM 1041 N N . GLY A 1 138 ? -6.641 25.359 -0.08 1 92.19 138 GLY A N 1
ATOM 1042 C CA . GLY A 1 138 ? -7.145 24 -0.132 1 92.19 138 GLY A CA 1
ATOM 1043 C C . GLY A 1 138 ? -7.5 23.438 1.233 1 92.19 138 GLY A C 1
ATOM 1044 O O . GLY A 1 138 ? -7.668 24.203 2.193 1 92.19 138 GLY A O 1
ATOM 1045 N N . ARG A 1 139 ? -7.633 22.172 1.299 1 92.75 139 ARG A N 1
ATOM 1046 C CA . ARG A 1 139 ? -8.023 21.469 2.518 1 92.75 139 ARG A CA 1
ATOM 1047 C C . ARG A 1 139 ? -6.988 21.672 3.619 1 92.75 139 ARG A C 1
ATOM 1049 O O . ARG A 1 139 ? -7.336 21.766 4.797 1 92.75 139 ARG A O 1
ATOM 1056 N N . GLN A 1 140 ? -5.742 21.703 3.215 1 95.75 140 GLN A N 1
ATOM 1057 C CA . GLN A 1 140 ? -4.684 21.938 4.191 1 95.75 140 GLN A CA 1
ATOM 1058 C C . GLN A 1 140 ? -4.879 23.281 4.887 1 95.75 140 GLN A C 1
ATOM 1060 O O . GLN A 1 140 ? -4.859 23.359 6.117 1 95.75 140 GLN A O 1
ATOM 1065 N N . ALA A 1 141 ? -5.09 24.281 4.105 1 96.69 141 ALA A N 1
ATOM 1066 C CA . ALA A 1 141 ? -5.32 25.609 4.664 1 96.69 141 ALA A CA 1
ATOM 1067 C C . ALA A 1 141 ? -6.547 25.625 5.57 1 96.69 141 ALA A C 1
ATOM 1069 O O . ALA A 1 141 ? -6.523 26.219 6.652 1 96.69 141 ALA A O 1
ATOM 1070 N N . GLU A 1 142 ? -7.566 24.984 5.125 1 96.44 142 GLU A N 1
ATOM 1071 C CA . GLU A 1 142 ? -8.805 24.906 5.895 1 96.44 142 GLU A CA 1
ATOM 1072 C C . GLU A 1 142 ? -8.555 24.344 7.293 1 96.44 142 GLU A C 1
ATOM 1074 O O . GLU A 1 142 ? -8.992 24.938 8.289 1 96.44 142 GLU A O 1
ATOM 1079 N N . TRP A 1 143 ? -7.871 23.312 7.391 1 97.44 143 TRP A N 1
ATOM 1080 C CA . TRP A 1 143 ? -7.664 22.672 8.688 1 97.44 143 TRP A CA 1
ATOM 1081 C C . TRP A 1 143 ? -6.699 23.484 9.547 1 97.44 143 TRP A C 1
ATOM 1083 O O . TRP A 1 143 ? -6.832 23.516 10.773 1 97.44 143 TRP A O 1
ATOM 1093 N N . HIS A 1 144 ? -5.691 24.125 8.938 1 98.5 144 HIS A N 1
ATOM 1094 C CA . HIS A 1 144 ? -4.828 25.016 9.703 1 98.5 144 HIS A CA 1
ATOM 1095 C C . HIS A 1 144 ? -5.633 26.141 10.344 1 98.5 144 HIS A C 1
ATOM 1097 O O . HIS A 1 144 ? -5.434 26.453 11.516 1 98.5 144 HIS A O 1
ATOM 1103 N N . VAL A 1 145 ? -6.543 26.672 9.57 1 98.19 145 VAL A N 1
ATOM 1104 C CA . VAL A 1 145 ? -7.398 27.75 10.055 1 98.19 145 VAL A CA 1
ATOM 1105 C C . VAL A 1 145 ? -8.281 27.234 11.195 1 98.19 145 VAL A C 1
ATOM 1107 O O . VAL A 1 145 ? -8.305 27.828 12.281 1 98.19 145 VAL A O 1
ATOM 1110 N N . LYS A 1 146 ? -8.938 26.141 10.984 1 97.81 146 LYS A N 1
ATOM 1111 C CA . LYS A 1 146 ? -9.867 25.578 11.969 1 97.81 146 LYS A CA 1
ATOM 1112 C C . LYS A 1 146 ? -9.156 25.266 13.281 1 97.81 146 LYS A C 1
ATOM 1114 O O . LYS A 1 146 ? -9.641 25.609 14.359 1 97.81 146 LYS A O 1
ATOM 1119 N N . LEU A 1 147 ? -8.008 24.672 13.188 1 98.44 147 LEU A N 1
ATOM 1120 C CA . LEU A 1 147 ? -7.301 24.25 14.391 1 98.44 147 LEU A CA 1
ATOM 1121 C C . LEU A 1 147 ? -6.688 25.438 15.117 1 98.44 147 LEU A C 1
ATOM 1123 O O . LEU A 1 147 ? -6.648 25.469 16.344 1 98.44 147 LEU A O 1
ATOM 1127 N N . ALA A 1 148 ? -6.207 26.438 14.359 1 98.62 148 ALA A N 1
ATOM 1128 C CA . ALA A 1 148 ? -5.695 27.656 14.992 1 98.62 148 ALA A CA 1
ATOM 1129 C C . ALA A 1 148 ? -6.785 28.344 15.805 1 98.62 148 ALA A C 1
ATOM 1131 O O . ALA A 1 148 ? -6.547 28.781 16.938 1 98.62 148 ALA A O 1
ATOM 1132 N N . LEU A 1 149 ? -7.984 28.438 15.227 1 98.06 149 LEU A N 1
ATOM 1133 C CA . LEU A 1 149 ? -9.109 29.078 15.914 1 98.06 149 LEU A CA 1
ATOM 1134 C C . LEU A 1 149 ? -9.492 28.281 17.156 1 98.06 149 LEU A C 1
ATOM 1136 O O . LEU A 1 149 ? -9.812 28.875 18.203 1 98.06 149 LEU A O 1
ATOM 1140 N N . LEU A 1 150 ? -9.43 27 17.047 1 97.62 150 LEU A N 1
ATOM 1141 C CA . LEU A 1 150 ? -9.844 26.125 18.141 1 97.62 150 LEU A CA 1
ATOM 1142 C C . LEU A 1 150 ? -8.836 26.172 19.281 1 97.62 150 LEU A C 1
ATOM 1144 O O . LEU A 1 150 ? -9.211 26.062 20.453 1 97.62 150 LEU A O 1
ATOM 1148 N N . LEU A 1 151 ? -7.559 26.406 19 1 97.69 151 LEU A N 1
ATOM 1149 C CA . LEU A 1 151 ? -6.516 26.141 19.984 1 97.69 151 LEU A CA 1
ATOM 1150 C C . LEU A 1 151 ? -5.844 27.422 20.422 1 97.69 151 LEU A C 1
ATOM 1152 O O . LEU A 1 151 ? -4.902 27.406 21.219 1 97.69 151 LEU A O 1
ATOM 1156 N N . SER A 1 152 ? -6.258 28.625 19.922 1 97.69 152 SER A N 1
ATOM 1157 C CA . SER A 1 152 ? -5.621 29.875 20.312 1 97.69 152 SER A CA 1
ATOM 1158 C C . SER A 1 152 ? -6.574 31.062 20.156 1 97.69 152 SER A C 1
ATOM 1160 O O . SER A 1 152 ? -7.676 30.906 19.625 1 97.69 152 SER A O 1
ATOM 1162 N N . ASP A 1 153 ? -6.164 32.188 20.656 1 97.25 153 ASP A N 1
ATOM 1163 C CA . ASP A 1 153 ? -6.914 33.438 20.531 1 97.25 153 ASP A CA 1
ATOM 1164 C C . ASP A 1 153 ? -6.5 34.188 19.266 1 97.25 153 ASP A C 1
ATOM 1166 O O . ASP A 1 153 ? -5.547 34.969 19.297 1 97.25 153 ASP A O 1
ATOM 1170 N N . VAL A 1 154 ? -7.246 34.031 18.219 1 98.69 154 VAL A N 1
ATOM 1171 C CA . VAL A 1 154 ? -6.957 34.625 16.922 1 98.69 154 VAL A CA 1
ATOM 1172 C C . VAL A 1 154 ? -7.852 35.844 16.703 1 98.69 154 VAL A C 1
ATOM 1174 O O . VAL A 1 154 ? -9.039 35.812 17.031 1 98.69 154 VAL A O 1
ATOM 1177 N N . GLU A 1 155 ? -7.242 36.844 16.141 1 98.75 155 GLU A N 1
ATOM 1178 C CA . GLU A 1 155 ? -8.016 38.062 15.859 1 98.75 155 GLU A CA 1
ATOM 1179 C C . GLU A 1 155 ? -8.211 38.25 14.359 1 98.75 155 GLU A C 1
ATOM 1181 O O . GLU A 1 155 ? -9.203 38.844 13.93 1 98.75 155 GLU A O 1
ATOM 1186 N N . SER A 1 156 ? -7.289 37.812 13.594 1 98.75 156 SER A N 1
ATOM 1187 C CA . SER A 1 156 ? -7.395 38 12.148 1 98.75 156 SER A CA 1
ATOM 1188 C C . SER A 1 156 ? -6.715 36.875 11.398 1 98.75 156 SER A C 1
ATOM 1190 O O . SER A 1 156 ? -5.66 36.375 11.812 1 98.75 156 SER A O 1
ATOM 1192 N N . ILE A 1 157 ? -7.324 36.438 10.328 1 98.75 157 ILE A N 1
ATOM 1193 C CA . ILE A 1 157 ? -6.77 35.438 9.414 1 98.75 157 ILE A CA 1
ATOM 1194 C C . ILE A 1 157 ? -6.875 35.938 7.98 1 98.75 157 ILE A C 1
ATOM 1196 O O . ILE A 1 157 ? -7.961 36.281 7.512 1 98.75 157 ILE A O 1
ATOM 1200 N N . THR A 1 158 ? -5.793 36.031 7.293 1 98.25 158 THR A N 1
ATOM 1201 C CA . THR A 1 158 ? -5.77 36.312 5.863 1 98.25 158 THR A CA 1
ATOM 1202 C C . THR A 1 158 ? -5.27 35.094 5.082 1 98.25 158 THR A C 1
ATOM 1204 O O . THR A 1 158 ? -4.168 34.594 5.328 1 98.25 158 THR A O 1
ATOM 1207 N N . VAL A 1 159 ? -6.078 34.625 4.145 1 97.94 159 VAL A N 1
ATOM 1208 C CA . VAL A 1 159 ? -5.691 33.562 3.242 1 97.94 159 VAL A CA 1
ATOM 1209 C C . VAL A 1 159 ? -5.246 34.125 1.9 1 97.94 159 VAL A C 1
ATOM 1211 O O . VAL A 1 159 ? -5.957 34.938 1.301 1 97.94 159 VAL A O 1
ATOM 1214 N N . VAL A 1 160 ? -4.066 33.781 1.503 1 97.5 160 VAL A N 1
ATOM 1215 C CA . VAL A 1 160 ? -3.506 34.219 0.228 1 97.5 160 VAL A CA 1
ATOM 1216 C C . VAL A 1 160 ? -3.602 33.062 -0.792 1 97.5 160 VAL A C 1
ATOM 1218 O O . VAL A 1 160 ? -3.119 31.969 -0.545 1 97.5 160 VAL A O 1
ATOM 1221 N N . ASN A 1 161 ? -4.215 33.344 -1.913 1 94.62 161 ASN A N 1
ATOM 1222 C CA . ASN A 1 161 ? -4.398 32.281 -2.902 1 94.62 161 ASN A CA 1
ATOM 1223 C C . ASN A 1 161 ? -4.266 32.812 -4.324 1 94.62 161 ASN A C 1
ATOM 1225 O O . ASN A 1 161 ? -4.465 34 -4.566 1 94.62 161 ASN A O 1
ATOM 1229 N N . ARG A 1 162 ? -3.832 32 -5.238 1 86.06 162 ARG A N 1
ATOM 1230 C CA . ARG A 1 162 ? -3.621 32.375 -6.633 1 86.06 162 ARG A CA 1
ATOM 1231 C C . ARG A 1 162 ? -4.941 32.719 -7.316 1 86.06 162 ARG A C 1
ATOM 1233 O O . ARG A 1 162 ? -5.051 33.75 -7.98 1 86.06 162 ARG A O 1
ATOM 1240 N N . GLY A 1 163 ? -5.938 31.797 -7.27 1 75.62 163 GLY A N 1
ATOM 1241 C CA . GLY A 1 163 ? -7.133 32.094 -8.039 1 75.62 163 GLY A CA 1
ATOM 1242 C C . GLY A 1 163 ? -8.406 32.031 -7.223 1 75.62 163 GLY A C 1
ATOM 1243 O O . GLY A 1 163 ? -8.438 32.469 -6.074 1 75.62 163 GLY A O 1
ATOM 1244 N N . THR A 1 164 ? -9.344 31.234 -7.73 1 70.88 164 THR A N 1
ATOM 1245 C CA . THR A 1 164 ? -10.695 31.266 -7.18 1 70.88 164 THR A CA 1
ATOM 1246 C C . THR A 1 164 ? -10.703 30.781 -5.73 1 70.88 164 THR A C 1
ATOM 1248 O O . THR A 1 164 ? -9.898 29.938 -5.352 1 70.88 164 THR A O 1
ATOM 1251 N N . GLY A 1 165 ? -11.18 31.625 -4.773 1 75.62 165 GLY A N 1
ATOM 1252 C CA . GLY A 1 165 ? -11.203 31.312 -3.352 1 75.62 165 GLY A CA 1
ATOM 1253 C C . GLY A 1 165 ? -12.562 30.875 -2.855 1 75.62 165 GLY A C 1
ATOM 1254 O O . GLY A 1 165 ? -12.953 31.188 -1.729 1 75.62 165 GLY A O 1
ATOM 1255 N N . ARG A 1 166 ? -13.281 30.078 -3.725 1 78.75 166 ARG A N 1
ATOM 1256 C CA . ARG A 1 166 ? -14.664 29.75 -3.377 1 78.75 166 ARG A CA 1
ATOM 1257 C C . ARG A 1 166 ? -14.727 28.922 -2.102 1 78.75 166 ARG A C 1
ATOM 1259 O O . ARG A 1 166 ? -15.57 29.156 -1.236 1 78.75 166 ARG A O 1
ATOM 1266 N N . ARG A 1 167 ? -13.773 28 -1.95 1 83.62 167 ARG A N 1
ATOM 1267 C CA . ARG A 1 167 ? -13.719 27.156 -0.759 1 83.62 167 ARG A CA 1
ATOM 1268 C C . ARG A 1 167 ? -13.516 28 0.496 1 83.62 167 ARG A C 1
ATOM 1270 O O . ARG A 1 167 ? -14.203 27.797 1.501 1 83.62 167 ARG A O 1
ATOM 1277 N N . MET A 1 168 ? -12.656 28.938 0.369 1 89.62 168 MET A N 1
ATOM 1278 C CA . MET A 1 168 ? -12.32 29.766 1.529 1 89.62 168 MET A CA 1
ATOM 1279 C C . MET A 1 168 ? -13.445 30.75 1.841 1 89.62 168 MET A C 1
ATOM 1281 O O . MET A 1 168 ? -13.711 31.031 3.008 1 89.62 168 MET A O 1
ATOM 1285 N N . GLU A 1 169 ? -14.086 31.172 0.815 1 90.94 169 GLU A N 1
ATOM 1286 C CA . GLU A 1 169 ? -15.219 32.062 1.042 1 90.94 169 GLU A CA 1
ATOM 1287 C C . GLU A 1 169 ? -16.312 31.375 1.841 1 90.94 169 GLU A C 1
ATOM 1289 O O . GLU A 1 169 ? -16.859 31.953 2.791 1 90.94 169 GLU A O 1
ATOM 1294 N N . GLN A 1 170 ? -16.609 30.219 1.444 1 92 170 GLN A N 1
ATOM 1295 C CA . GLN A 1 170 ? -17.609 29.453 2.174 1 92 170 GLN A CA 1
ATOM 1296 C C . GLN A 1 170 ? -17.141 29.156 3.598 1 92 170 GLN A C 1
ATOM 1298 O O . GLN A 1 170 ? -17.938 29.234 4.543 1 92 170 GLN A O 1
ATOM 1303 N N . LEU A 1 171 ? -15.914 28.828 3.672 1 93.5 171 LEU A N 1
ATOM 1304 C CA . LEU A 1 171 ? -15.352 28.547 4.988 1 93.5 171 LEU A CA 1
ATOM 1305 C C . LEU A 1 171 ? -15.453 29.781 5.887 1 93.5 171 LEU A C 1
ATOM 1307 O O . LEU A 1 171 ? -15.836 29.672 7.059 1 93.5 171 LEU A O 1
ATOM 1311 N N . PHE A 1 172 ? -15.18 30.938 5.367 1 95.56 172 PHE A N 1
ATOM 1312 C CA . PHE A 1 172 ? -15.195 32.156 6.141 1 95.56 17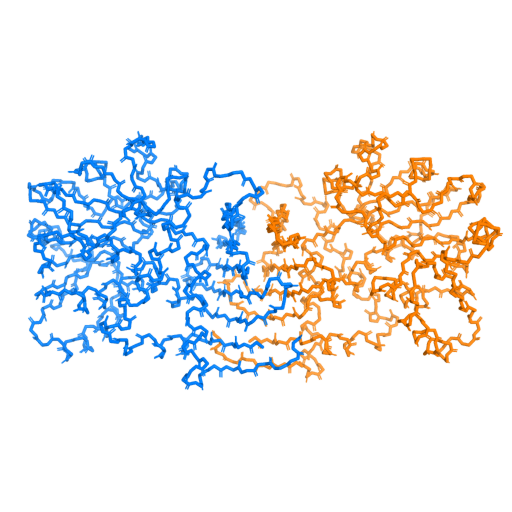2 PHE A CA 1
ATOM 1313 C C . PHE A 1 172 ? -16.609 32.531 6.578 1 95.56 172 PHE A C 1
ATOM 1315 O O . PHE A 1 172 ? -16.812 33.031 7.684 1 95.56 172 PHE A O 1
ATOM 1322 N N . ALA A 1 173 ? -17.531 32.25 5.699 1 95.31 173 ALA A N 1
ATOM 1323 C CA . ALA A 1 173 ? -18.922 32.5 6.07 1 95.31 173 ALA A CA 1
ATOM 1324 C C . ALA A 1 173 ? -19.328 31.641 7.277 1 95.31 173 ALA A C 1
ATOM 1326 O O . ALA A 1 173 ? -19.922 32.156 8.227 1 95.31 173 ALA A O 1
ATOM 1327 N N . ASP A 1 174 ? -18.969 30.453 7.277 1 94.44 174 ASP A N 1
ATOM 1328 C CA . ASP A 1 174 ? -19.297 29.531 8.367 1 94.44 174 ASP A CA 1
ATOM 1329 C C . ASP A 1 174 ? -18.531 29.922 9.641 1 94.44 174 ASP A C 1
ATOM 1331 O O . ASP A 1 174 ? -19.125 29.969 10.727 1 94.44 174 ASP A O 1
ATOM 1335 N N . LEU A 1 175 ? -17.25 30.203 9.5 1 95.94 175 LEU A N 1
ATOM 1336 C CA . LEU A 1 175 ? -16.406 30.5 10.656 1 95.94 175 LEU A CA 1
ATOM 1337 C C . LEU A 1 175 ? -16.75 31.859 11.242 1 95.94 175 LEU A C 1
ATOM 1339 O O . LEU A 1 175 ? -16.594 32.062 12.445 1 95.94 175 LEU A O 1
ATOM 1343 N N . GLY A 1 176 ? -17.172 32.75 10.359 1 96.44 176 GLY A N 1
ATOM 1344 C CA . GLY A 1 176 ? -17.578 34.062 10.844 1 96.44 176 GLY A CA 1
ATOM 1345 C C . GLY A 1 176 ? -18.703 34 11.852 1 96.44 176 GLY A C 1
ATOM 1346 O O . GLY A 1 176 ? -18.75 34.781 12.797 1 96.44 176 GLY A O 1
ATOM 1347 N N . HIS A 1 177 ? -19.594 33.094 11.625 1 96 177 HIS A N 1
ATOM 1348 C CA . HIS A 1 177 ? -20.688 32.875 12.555 1 96 177 HIS A CA 1
ATOM 1349 C C . HIS A 1 177 ? -20.203 32.281 13.875 1 96 177 HIS A C 1
ATOM 1351 O O . HIS A 1 177 ? -20.672 32.656 14.945 1 96 177 HIS A O 1
ATOM 1357 N N . ARG A 1 178 ? -19.312 31.453 13.836 1 94.88 178 ARG A N 1
ATOM 1358 C CA . ARG A 1 178 ? -18.812 30.75 15.008 1 94.88 178 ARG A CA 1
ATOM 1359 C C . ARG A 1 178 ? -17.828 31.609 15.797 1 94.88 178 ARG A C 1
ATOM 1361 O O . ARG A 1 178 ? -17.75 31.5 17.016 1 94.88 178 ARG A O 1
ATOM 1368 N N . TYR A 1 179 ? -17.109 32.469 15.008 1 97 179 TYR A N 1
ATOM 1369 C CA . TYR A 1 179 ? -16.109 33.344 15.609 1 97 179 TYR A CA 1
ATOM 1370 C C . TYR A 1 179 ? -16.328 34.781 15.188 1 97 179 TYR A C 1
ATOM 1372 O O . TYR A 1 179 ? -15.5 35.375 14.5 1 97 179 TYR A O 1
ATOM 1380 N N . PRO A 1 180 ? -17.312 35.406 15.719 1 96.38 180 PRO A N 1
ATOM 1381 C CA . PRO A 1 180 ? -17.688 36.75 15.25 1 96.38 180 PRO A CA 1
ATOM 1382 C C . PRO A 1 180 ? -16.609 37.781 15.547 1 96.38 180 PRO A C 1
ATOM 1384 O O . PRO A 1 180 ? -16.594 38.875 14.922 1 96.38 180 PRO A O 1
ATOM 1387 N N . GLY A 1 181 ? -15.727 37.594 16.391 1 97.5 181 GLY A N 1
ATOM 1388 C CA . GLY A 1 181 ? -14.695 38.562 16.734 1 97.5 181 GLY A CA 1
ATOM 1389 C C . GLY A 1 181 ? -13.453 38.438 15.875 1 97.5 181 GLY A C 1
ATOM 1390 O O . GLY A 1 181 ? -12.531 39.25 15.992 1 97.5 181 GLY A O 1
ATOM 1391 N N . VAL A 1 182 ? -13.422 37.5 14.992 1 98.5 182 VAL A N 1
ATOM 1392 C CA . VAL A 1 182 ? -12.25 37.281 14.156 1 98.5 182 VAL A CA 1
ATOM 1393 C C . VAL A 1 182 ? -12.477 37.844 12.766 1 98.5 182 VAL A C 1
ATOM 1395 O O . VAL A 1 182 ? -13.547 37.688 12.18 1 98.5 182 VAL A O 1
ATOM 1398 N N . MET A 1 183 ? -11.531 38.562 12.219 1 98.44 183 MET A N 1
ATOM 1399 C CA . MET A 1 183 ? -11.578 39.094 10.859 1 98.44 183 MET A CA 1
ATOM 1400 C C . MET A 1 183 ? -10.992 38.094 9.859 1 98.44 183 MET A C 1
ATOM 1402 O O . MET A 1 183 ? -9.883 37.594 10.062 1 98.44 183 MET A O 1
ATOM 1406 N N . PHE A 1 184 ? -11.781 37.812 8.852 1 98 184 PHE A N 1
ATOM 1407 C CA . PHE A 1 184 ? -11.328 36.906 7.789 1 98 184 PHE A CA 1
ATOM 1408 C C . PHE A 1 184 ? -11.18 37.656 6.473 1 98 184 PHE A C 1
ATOM 1410 O O . PHE A 1 184 ? -12.078 38.406 6.07 1 98 184 PHE A O 1
ATOM 1417 N N . GLU A 1 185 ? -10.094 37.438 5.789 1 95.75 185 GLU A N 1
ATOM 1418 C CA . GLU A 1 185 ? -9.859 38.094 4.508 1 95.75 185 GLU A CA 1
ATOM 1419 C C . GLU A 1 185 ? -9.211 37.156 3.51 1 95.75 185 GLU A C 1
ATOM 1421 O O . GLU A 1 185 ? -8.438 36.281 3.898 1 95.75 185 GLU A O 1
ATOM 1426 N N . LEU A 1 186 ? -9.602 37.312 2.26 1 95.75 186 LEU A N 1
ATOM 1427 C CA . LEU A 1 186 ? -8.961 36.625 1.147 1 95.75 186 LEU A CA 1
ATOM 1428 C C . LEU A 1 186 ? -8.164 37.594 0.286 1 95.75 186 LEU A C 1
ATOM 1430 O O . LEU A 1 186 ? -8.688 38.594 -0.165 1 95.75 186 LEU A O 1
ATOM 1434 N N . LEU A 1 187 ? -6.883 37.344 0.177 1 96.25 187 LEU A N 1
ATOM 1435 C CA . LEU A 1 187 ? -6.02 38.125 -0.708 1 96.25 187 LEU A CA 1
ATOM 1436 C C . LEU A 1 187 ? -5.621 37.312 -1.933 1 96.25 187 LEU A C 1
ATOM 1438 O O . LEU A 1 187 ? -4.918 36.312 -1.811 1 96.25 187 LEU A O 1
ATOM 1442 N N . LEU A 1 188 ? -6.008 37.75 -3.084 1 94.44 188 LEU A N 1
ATOM 1443 C CA . LEU A 1 188 ? -5.723 37.031 -4.328 1 94.44 188 LEU A CA 1
ATOM 1444 C C . LEU A 1 188 ? -4.453 37.562 -4.98 1 94.44 188 LEU A C 1
ATOM 1446 O O . LEU A 1 188 ? -4.227 38.781 -5.012 1 94.44 188 LEU A O 1
ATOM 1450 N N . ARG A 1 189 ? -3.709 36.688 -5.473 1 93.19 189 ARG A N 1
ATOM 1451 C CA . ARG A 1 189 ? -2.461 37.062 -6.133 1 93.19 189 ARG A CA 1
ATOM 1452 C C . ARG A 1 189 ? -2.729 37.906 -7.367 1 93.19 189 ARG A C 1
ATOM 1454 O O . ARG A 1 189 ? -1.864 38.688 -7.801 1 93.19 189 ARG A O 1
ATOM 1461 N N . THR A 1 190 ? -3.842 37.812 -7.93 1 90.75 190 THR A N 1
ATOM 1462 C CA . THR A 1 190 ? -4.207 38.531 -9.148 1 90.75 190 THR A CA 1
ATOM 1463 C C . THR A 1 190 ? -4.562 39.969 -8.844 1 90.75 190 THR A C 1
ATOM 1465 O O . THR A 1 190 ? -4.766 40.781 -9.758 1 90.75 190 THR A O 1
ATOM 1468 N N . SER A 1 191 ? -4.609 40.281 -7.57 1 90.94 191 SER A N 1
ATOM 1469 C CA . SER A 1 191 ? -4.918 41.656 -7.203 1 90.94 191 SER A CA 1
ATOM 1470 C C . SER A 1 191 ? -3.828 42.594 -7.672 1 90.94 191 SER A C 1
ATOM 1472 O O . SER A 1 191 ? -2.639 42.281 -7.578 1 90.94 191 SER A O 1
ATOM 1474 N N . ASP A 1 192 ? -4.215 43.75 -8.141 1 91.56 192 ASP A N 1
ATOM 1475 C CA . ASP A 1 192 ? -3.281 44.75 -8.656 1 91.56 192 ASP A CA 1
ATOM 1476 C C . ASP A 1 192 ? -2.359 45.281 -7.555 1 91.56 192 ASP A C 1
ATOM 1478 O O . ASP A 1 192 ? -1.216 45.656 -7.82 1 91.56 192 ASP A O 1
ATOM 1482 N N . ASP A 1 193 ? -2.836 45.281 -6.43 1 94.44 193 ASP A N 1
ATOM 1483 C CA . ASP A 1 193 ? -2.068 45.812 -5.305 1 94.44 193 ASP A CA 1
ATOM 1484 C C . ASP A 1 193 ? -1.574 44.688 -4.402 1 94.44 193 ASP A C 1
ATOM 1486 O O . ASP A 1 193 ? -1.434 44.875 -3.189 1 94.44 193 ASP A O 1
ATOM 1490 N N . PHE A 1 194 ? -1.338 43.562 -4.984 1 95.62 194 PHE A N 1
ATOM 1491 C CA . PHE A 1 194 ? -1.018 42.375 -4.219 1 95.62 194 PHE A CA 1
ATOM 1492 C C . PHE A 1 194 ? 0.164 42.625 -3.289 1 95.62 194 PHE A C 1
ATOM 1494 O O . PHE A 1 194 ? 0.04 42.5 -2.07 1 95.62 194 PHE A O 1
ATOM 1501 N N . ASP A 1 195 ? 1.278 43.125 -3.768 1 95.5 195 ASP A N 1
ATOM 1502 C CA . ASP A 1 195 ? 2.498 43.281 -2.98 1 95.5 195 ASP A CA 1
ATOM 1503 C C . ASP A 1 195 ? 2.328 44.375 -1.917 1 95.5 195 ASP A C 1
ATOM 1505 O O . ASP A 1 195 ? 2.807 44.219 -0.791 1 95.5 195 ASP A O 1
ATOM 1509 N N . SER A 1 196 ? 1.681 45.406 -2.314 1 96.75 196 SER A N 1
ATOM 1510 C CA . SER A 1 196 ? 1.493 46.5 -1.383 1 96.75 196 SER A CA 1
ATOM 1511 C C . SER A 1 196 ? 0.603 46.094 -0.213 1 96.75 196 SER A C 1
ATOM 1513 O O . SER A 1 196 ? 0.719 46.656 0.883 1 96.75 196 SER A O 1
ATOM 1515 N N . ARG A 1 197 ? -0.192 45.125 -0.445 1 97.31 197 ARG A N 1
ATOM 1516 C CA . ARG A 1 197 ? -1.057 44.594 0.616 1 97.31 197 ARG A CA 1
ATOM 1517 C C . ARG A 1 197 ? -0.371 43.5 1.396 1 97.31 197 ARG A C 1
ATOM 1519 O O . ARG A 1 197 ? -0.484 43.406 2.621 1 97.31 197 ARG A O 1
ATOM 1526 N N . LEU A 1 198 ? 0.338 42.688 0.688 1 98.31 198 LEU A N 1
ATOM 1527 C CA . LEU A 1 198 ? 0.962 41.531 1.304 1 98.31 198 LEU A CA 1
ATOM 1528 C C . LEU A 1 198 ? 2.055 41.938 2.281 1 98.31 198 LEU A C 1
ATOM 1530 O O . LEU A 1 198 ? 2.186 41.375 3.361 1 98.31 198 LEU A O 1
ATOM 1534 N N . ARG A 1 199 ? 2.824 42.938 1.978 1 98.12 199 ARG A N 1
ATOM 1535 C CA . ARG A 1 199 ? 3.988 43.344 2.762 1 98.12 199 ARG A CA 1
ATOM 1536 C C . ARG A 1 199 ? 3.584 43.75 4.176 1 98.12 199 ARG A C 1
ATOM 1538 O O . ARG A 1 199 ? 4.098 43.188 5.152 1 98.12 199 ARG A O 1
ATOM 1545 N N . PRO A 1 200 ? 2.672 44.625 4.324 1 97.94 200 PRO A N 1
ATOM 1546 C CA . PRO A 1 200 ? 2.301 45 5.695 1 97.94 200 PRO A CA 1
ATOM 1547 C C . PRO A 1 200 ? 1.62 43.844 6.434 1 97.94 200 PRO A C 1
ATOM 1549 O O . PRO A 1 200 ? 1.763 43.719 7.656 1 97.94 200 PRO A O 1
ATOM 1552 N N . LEU A 1 201 ? 0.854 43.031 5.75 1 98 201 LEU A N 1
ATOM 1553 C CA . LEU A 1 201 ? 0.22 41.844 6.355 1 98 201 LEU A CA 1
ATOM 1554 C C . LEU A 1 201 ? 1.265 40.938 6.953 1 98 201 LEU A C 1
ATOM 1556 O O . LEU A 1 201 ? 1.115 40.469 8.094 1 98 201 LEU A O 1
ATOM 1560 N N . LEU A 1 202 ? 2.309 40.688 6.211 1 98.69 202 LEU A N 1
ATOM 1561 C CA . LEU A 1 202 ? 3.367 39.781 6.656 1 98.69 202 LEU A CA 1
ATOM 1562 C C . LEU A 1 202 ? 4.176 40.406 7.785 1 98.69 202 LEU A C 1
ATOM 1564 O O . LEU A 1 202 ? 4.523 39.75 8.758 1 98.69 202 LEU A O 1
ATOM 1568 N N . ALA A 1 203 ? 4.434 41.688 7.668 1 98.31 203 ALA A N 1
ATOM 1569 C CA . ALA A 1 203 ? 5.195 42.375 8.703 1 98.31 203 ALA A CA 1
ATOM 1570 C C . ALA A 1 203 ? 4.477 42.312 10.047 1 98.31 203 ALA A C 1
ATOM 1572 O O . ALA A 1 203 ? 5.113 42.25 11.094 1 98.31 203 ALA A O 1
ATOM 1573 N N . ALA A 1 204 ? 3.219 42.312 10 1 98 204 ALA A N 1
ATOM 1574 C CA . ALA A 1 204 ? 2.412 42.375 11.219 1 98 204 ALA A CA 1
ATOM 1575 C C . ALA A 1 204 ? 2.059 40.969 11.695 1 98 204 ALA A C 1
ATOM 1577 O O . ALA A 1 204 ? 1.602 40.781 12.828 1 98 204 ALA A O 1
ATOM 1578 N N . SER A 1 205 ? 2.312 39.969 10.922 1 98.69 205 SER A N 1
ATOM 1579 C CA . SER A 1 205 ? 1.835 38.625 11.211 1 98.69 205 SER A CA 1
ATOM 1580 C C . SER A 1 205 ? 2.561 38.031 12.414 1 98.69 205 SER A C 1
ATOM 1582 O O . SER A 1 205 ? 3.752 38.281 12.609 1 98.69 205 SER A O 1
ATOM 1584 N N . ASP A 1 206 ? 1.805 37.219 13.242 1 98.75 206 ASP A N 1
ATOM 1585 C CA . ASP A 1 206 ? 2.342 36.438 14.352 1 98.75 206 ASP A CA 1
ATOM 1586 C C . ASP A 1 206 ? 2.641 35 13.914 1 98.75 206 ASP A C 1
ATOM 1588 O O . ASP A 1 206 ? 3.516 34.344 14.484 1 98.75 206 ASP A O 1
ATOM 1592 N N . VAL A 1 207 ? 1.853 34.562 12.953 1 98.88 207 VAL A N 1
ATOM 1593 C CA . VAL A 1 207 ? 1.906 33.188 12.461 1 98.88 207 VAL A CA 1
ATOM 1594 C C . VAL A 1 207 ? 1.766 33.188 10.945 1 98.88 207 VAL A C 1
ATOM 1596 O O . VAL A 1 207 ? 0.941 33.906 10.383 1 98.88 207 VAL A O 1
ATOM 1599 N N . ILE A 1 208 ? 2.596 32.375 10.273 1 98.94 208 ILE A N 1
ATOM 1600 C CA . ILE A 1 208 ? 2.477 32.125 8.844 1 98.94 208 ILE A CA 1
ATOM 1601 C C . ILE A 1 208 ? 2.381 30.625 8.578 1 98.94 208 ILE A C 1
ATOM 1603 O O . ILE A 1 208 ? 3.26 29.859 8.977 1 98.94 208 ILE A O 1
ATOM 1607 N N . PHE A 1 209 ? 1.268 30.188 7.957 1 98.88 209 PHE A N 1
ATOM 1608 C CA . PHE A 1 209 ? 1.116 28.828 7.473 1 98.88 209 PHE A CA 1
ATOM 1609 C C . PHE A 1 209 ? 1.312 28.766 5.961 1 98.88 209 PHE A C 1
ATOM 1611 O O . PHE A 1 209 ? 0.585 29.422 5.211 1 98.88 209 PHE A O 1
ATOM 1618 N N . CYS A 1 210 ? 2.277 28 5.531 1 98.69 210 CYS A N 1
ATOM 1619 C CA . CYS A 1 210 ? 2.465 27.75 4.105 1 98.69 210 CYS A CA 1
ATOM 1620 C C . CYS A 1 210 ? 1.99 26.359 3.721 1 98.69 210 CYS A C 1
ATOM 1622 O O . CYS A 1 210 ? 2.568 25.359 4.156 1 98.69 210 CYS A O 1
ATOM 1624 N N . CYS A 1 211 ? 0.953 26.328 2.877 1 96.75 211 CYS A N 1
ATOM 1625 C CA . CYS A 1 211 ? 0.241 25.078 2.6 1 96.75 211 CYS A CA 1
ATOM 1626 C C . CYS A 1 211 ? 0.106 24.859 1.099 1 96.75 211 CYS A C 1
ATOM 1628 O O . CYS A 1 211 ? -0.937 24.406 0.626 1 96.75 211 CYS A O 1
ATOM 1630 N N . THR A 1 212 ? 1.134 25.188 0.286 1 94.56 212 THR A N 1
ATOM 1631 C CA . THR A 1 212 ? 1.046 25.062 -1.164 1 94.56 212 THR A CA 1
ATOM 1632 C C . THR A 1 212 ? 2.227 24.266 -1.711 1 94.56 212 THR A C 1
ATOM 1634 O O . THR A 1 212 ? 3.322 24.297 -1.148 1 94.56 212 THR A O 1
ATOM 1637 N N . PRO A 1 213 ? 1.965 23.578 -2.828 1 91.38 213 PRO A N 1
ATOM 1638 C CA . PRO A 1 213 ? 3.098 22.953 -3.51 1 91.38 213 PRO A CA 1
ATOM 1639 C C . PRO A 1 213 ? 3.893 23.938 -4.367 1 91.38 213 PRO A C 1
ATOM 1641 O O . PRO A 1 213 ? 4.133 23.672 -5.547 1 91.38 213 PRO A O 1
ATOM 1644 N N . ALA A 1 214 ? 4.379 24.984 -3.777 1 95.31 214 ALA A N 1
ATOM 1645 C CA . ALA A 1 214 ? 5.066 26.047 -4.488 1 95.31 214 ALA A CA 1
ATOM 1646 C C . ALA A 1 214 ? 6.453 25.609 -4.941 1 95.31 214 ALA A C 1
ATOM 1648 O O . ALA A 1 214 ? 7.082 24.766 -4.305 1 95.31 214 ALA A O 1
ATOM 1649 N N . THR A 1 215 ? 6.859 26.141 -6.047 1 96.06 215 THR A N 1
ATOM 1650 C CA . THR A 1 215 ? 8.219 25.906 -6.52 1 96.06 215 THR A CA 1
ATOM 1651 C C . THR A 1 215 ? 9.062 27.172 -6.426 1 96.06 215 THR A C 1
ATOM 1653 O O . THR A 1 215 ? 10.258 27.156 -6.723 1 96.06 215 THR A O 1
ATOM 1656 N N . THR A 1 216 ? 8.414 28.219 -6.117 1 96.69 216 THR A N 1
ATOM 1657 C CA . THR A 1 216 ? 9.055 29.5 -5.836 1 96.69 216 THR A CA 1
ATOM 1658 C C . THR A 1 216 ? 8.555 30.078 -4.516 1 96.69 216 THR A C 1
ATOM 1660 O O . THR A 1 216 ? 7.383 29.922 -4.164 1 96.69 216 THR A O 1
ATOM 1663 N N . PRO A 1 217 ? 9.438 30.766 -3.787 1 98 217 PRO A N 1
ATOM 1664 C CA . PRO A 1 217 ? 9.016 31.328 -2.5 1 98 217 PRO A CA 1
ATOM 1665 C C . PRO A 1 217 ? 7.793 32.25 -2.617 1 98 217 PRO A C 1
ATOM 1667 O O . PRO A 1 217 ? 7.676 33 -3.582 1 98 217 PRO A O 1
ATOM 1670 N N . HIS A 1 218 ? 6.949 32.219 -1.612 1 97.88 218 HIS A N 1
ATOM 1671 C CA . HIS A 1 218 ? 5.719 33 -1.614 1 97.88 218 HIS A CA 1
ATOM 1672 C C . HIS A 1 218 ? 6.008 34.469 -1.465 1 97.88 218 HIS A C 1
ATOM 1674 O O . HIS A 1 218 ? 5.238 35.312 -1.936 1 97.88 218 HIS A O 1
ATOM 1680 N N . PHE A 1 219 ? 7.074 34.875 -0.771 1 98.06 219 PHE A N 1
ATOM 1681 C CA . PHE A 1 219 ? 7.465 36.25 -0.457 1 98.06 219 PHE A CA 1
ATOM 1682 C C . PHE A 1 219 ? 8.961 36.344 -0.171 1 98.06 219 PHE A C 1
ATOM 1684 O O . PHE A 1 219 ? 9.578 35.344 0.207 1 98.06 219 PHE A O 1
ATOM 1691 N N . PRO A 1 220 ? 9.539 37.469 -0.42 1 97.69 220 PRO A N 1
ATOM 1692 C CA . PRO A 1 220 ? 10.922 37.656 0.016 1 97.69 220 PRO A CA 1
ATOM 1693 C C . PRO A 1 220 ? 11.047 37.906 1.519 1 97.69 220 PRO A C 1
ATOM 1695 O O . PRO A 1 220 ? 10.172 38.531 2.117 1 97.69 220 PRO A O 1
ATOM 1698 N N . SER A 1 221 ? 12.172 37.438 2.1 1 98 221 SER A N 1
ATOM 1699 C CA . SER A 1 221 ? 12.398 37.594 3.533 1 98 221 SER A CA 1
ATOM 1700 C C . SER A 1 221 ? 12.289 39.031 3.965 1 98 221 SER A C 1
ATOM 1702 O O . SER A 1 221 ? 11.945 39.344 5.113 1 98 221 SER A O 1
ATOM 1704 N N . SER A 1 222 ? 12.469 39.969 3.043 1 97.31 222 SER A N 1
ATOM 1705 C CA . SER A 1 222 ? 12.438 41.406 3.342 1 97.31 222 SER A CA 1
ATOM 1706 C C . SER A 1 222 ? 11.039 41.844 3.721 1 97.31 222 SER A C 1
ATOM 1708 O O . SER A 1 222 ? 10.859 42.938 4.281 1 97.31 222 SER A O 1
ATOM 1710 N N . TYR A 1 223 ? 10.047 41.031 3.428 1 98.25 223 TYR A N 1
ATOM 1711 C CA . TYR A 1 223 ? 8.68 41.375 3.768 1 98.25 223 TYR A CA 1
ATOM 1712 C C . TYR A 1 223 ? 8.406 41.156 5.25 1 98.25 223 TYR A C 1
ATOM 1714 O O . TYR A 1 223 ? 7.422 41.656 5.793 1 98.25 223 TYR A O 1
ATOM 1722 N N . LEU A 1 224 ? 9.172 40.375 6.023 1 97.75 224 LEU A N 1
ATOM 1723 C CA . LEU A 1 224 ? 8.859 39.906 7.363 1 97.75 224 LEU A CA 1
ATOM 1724 C C . LEU A 1 224 ? 9.344 40.875 8.422 1 97.75 224 LEU A C 1
ATOM 1726 O O . LEU A 1 224 ? 8.812 40.906 9.531 1 97.75 224 LEU A O 1
ATOM 1730 N N . GLY A 1 225 ? 10.359 41.688 8.125 1 94.19 225 GLY A N 1
ATOM 1731 C CA . GLY A 1 225 ? 10.953 42.531 9.141 1 94.19 225 GLY A CA 1
ATOM 1732 C C . GLY A 1 225 ? 11.734 41.75 10.188 1 94.19 225 GLY A C 1
ATOM 1733 O O . GLY A 1 225 ? 12.367 40.75 9.867 1 94.19 225 GLY A O 1
ATOM 1734 N N . THR A 1 226 ? 11.664 42.25 11.57 1 94.25 226 THR A N 1
ATOM 1735 C CA . THR A 1 226 ? 12.516 41.656 12.594 1 94.25 226 THR A CA 1
ATOM 1736 C C . THR A 1 226 ? 11.672 40.906 13.633 1 94.25 226 THR A C 1
ATOM 1738 O O . THR A 1 226 ? 12.219 40.281 14.531 1 94.25 226 THR A O 1
ATOM 1741 N N . LYS A 1 227 ? 10.43 41 13.461 1 96.44 227 LYS A N 1
ATOM 1742 C CA . LYS A 1 227 ? 9.516 40.375 14.422 1 96.44 227 LYS A CA 1
ATOM 1743 C C . LYS A 1 227 ? 9.641 38.844 14.398 1 96.44 227 LYS A C 1
ATOM 1745 O O . LYS A 1 227 ? 9.633 38.25 13.328 1 96.44 227 LYS A O 1
ATOM 1750 N N . ALA A 1 228 ? 9.758 38.25 15.617 1 97.44 228 ALA A N 1
ATOM 1751 C CA . ALA A 1 228 ? 9.719 36.812 15.727 1 97.44 228 ALA A CA 1
ATOM 1752 C C . ALA A 1 228 ? 8.305 36.281 15.5 1 97.44 228 ALA A C 1
ATOM 1754 O O . ALA A 1 228 ? 7.332 36.875 15.969 1 97.44 228 ALA A O 1
ATOM 1755 N N . ARG A 1 229 ? 8.211 35.188 14.75 1 98.06 229 ARG A N 1
ATOM 1756 C CA . ARG A 1 229 ? 6.895 34.625 14.461 1 98.06 229 ARG A CA 1
ATOM 1757 C C . ARG A 1 229 ? 6.973 33.125 14.289 1 98.06 229 ARG A C 1
ATOM 1759 O O . ARG A 1 229 ? 8.07 32.562 14.258 1 98.06 229 ARG A O 1
ATOM 1766 N N . PHE A 1 230 ? 5.852 32.438 14.312 1 98.75 230 PHE A N 1
ATOM 1767 C CA . PHE A 1 230 ? 5.715 31.031 14.016 1 98.75 230 PHE A CA 1
ATOM 1768 C C . PHE A 1 230 ? 5.484 30.812 12.523 1 98.75 230 PHE A C 1
ATOM 1770 O O . PHE A 1 230 ? 4.578 31.406 11.938 1 98.75 230 PHE A O 1
ATOM 1777 N N . ILE A 1 231 ? 6.316 29.969 11.875 1 98.88 231 ILE A N 1
ATOM 1778 C CA . ILE A 1 231 ? 6.168 29.672 10.453 1 98.88 231 ILE A CA 1
ATOM 1779 C C . ILE A 1 231 ? 6.152 28.156 10.242 1 98.88 231 ILE A C 1
ATOM 1781 O O . ILE A 1 231 ? 7.059 27.453 10.695 1 98.88 231 ILE A O 1
ATOM 1785 N N . SER A 1 232 ? 5.117 27.672 9.625 1 98.81 232 SER A N 1
ATOM 1786 C CA . SER A 1 232 ? 5.09 26.266 9.266 1 98.81 232 SER A CA 1
ATOM 1787 C C . SER A 1 232 ? 5.078 26.078 7.754 1 98.81 232 SER A C 1
ATOM 1789 O O . SER A 1 232 ? 4.465 26.859 7.031 1 98.81 232 SER A O 1
ATOM 1791 N N . LEU A 1 233 ? 5.789 25.125 7.301 1 98.69 233 LEU A N 1
ATOM 1792 C CA . LEU A 1 233 ? 5.961 24.75 5.898 1 98.69 233 LEU A CA 1
ATOM 1793 C C . LEU A 1 233 ? 5.562 23.297 5.664 1 98.69 233 LEU A C 1
ATOM 1795 O O . LEU A 1 233 ? 6.273 22.391 6.074 1 98.69 233 LEU A O 1
ATOM 1799 N N . ILE A 1 234 ? 4.438 23.125 4.938 1 98 234 ILE A N 1
ATOM 1800 C CA . ILE A 1 234 ? 3.982 21.75 4.797 1 98 234 ILE A CA 1
ATOM 1801 C C . ILE A 1 234 ? 3.805 21.406 3.318 1 98 234 ILE A C 1
ATOM 1803 O O . ILE A 1 234 ? 3.506 20.266 2.969 1 98 234 ILE A O 1
ATOM 1807 N N . GLY A 1 235 ? 4.051 22.312 2.406 1 95.19 235 GLY A N 1
ATOM 1808 C CA . GLY A 1 235 ? 3.656 22.125 1.019 1 95.19 235 GLY A CA 1
ATOM 1809 C C . GLY A 1 235 ? 4.77 21.562 0.151 1 95.19 235 GLY A C 1
ATOM 1810 O O . GLY A 1 235 ? 4.512 21.031 -0.935 1 95.19 235 GLY A O 1
ATOM 1811 N N . SER A 1 236 ? 5.988 21.812 0.517 1 93.5 236 SER A N 1
ATOM 1812 C CA . SER A 1 236 ? 7.133 21.344 -0.254 1 93.5 236 SER A CA 1
ATOM 1813 C C . SER A 1 236 ? 7.52 19.922 0.156 1 93.5 236 SER A C 1
ATOM 1815 O O . SER A 1 236 ? 8.156 19.719 1.192 1 93.5 236 SER A O 1
ATOM 1817 N N . TYR A 1 237 ? 7.215 18.953 -0.763 1 87.88 237 TYR A N 1
ATOM 1818 C CA . TYR A 1 237 ? 7.492 17.562 -0.442 1 87.88 237 TYR A CA 1
ATOM 1819 C C . TYR A 1 237 ? 8.336 16.906 -1.53 1 87.88 237 TYR A C 1
ATOM 1821 O O . TYR A 1 237 ? 8.445 15.68 -1.585 1 87.88 237 TYR A O 1
ATOM 1829 N N . LYS A 1 238 ? 8.789 17.672 -2.482 1 89 238 LYS A N 1
ATOM 1830 C CA . LYS A 1 238 ? 9.758 17.266 -3.5 1 89 238 LYS A CA 1
ATOM 1831 C C . LYS A 1 238 ? 10.953 18.219 -3.531 1 89 238 LYS A C 1
ATOM 1833 O O . LYS A 1 238 ? 10.812 19.406 -3.225 1 89 238 LYS A O 1
ATOM 1838 N N . PRO A 1 239 ? 12.078 17.703 -3.982 1 93.19 239 PRO A N 1
ATOM 1839 C CA . PRO A 1 239 ? 13.289 18.531 -4.035 1 93.19 239 PRO A CA 1
ATOM 1840 C C . PRO A 1 239 ? 13.102 19.781 -4.883 1 93.19 239 PRO A C 1
ATOM 1842 O O . PRO A 1 239 ? 13.75 20.797 -4.633 1 93.19 239 PRO A O 1
ATOM 1845 N N . SER A 1 240 ? 12.195 19.766 -5.793 1 94.12 240 SER A N 1
ATOM 1846 C CA . SER A 1 240 ? 12 20.875 -6.711 1 94.12 240 SER A CA 1
ATOM 1847 C C . SER A 1 240 ? 11.062 21.922 -6.117 1 94.12 240 SER A C 1
ATOM 1849 O O . SER A 1 240 ? 10.852 22.984 -6.711 1 94.12 240 SER A O 1
ATOM 1851 N N . MET A 1 241 ? 10.562 21.672 -4.98 1 94.31 241 MET A N 1
ATOM 1852 C CA . MET A 1 241 ? 9.57 22.547 -4.375 1 94.31 241 MET A CA 1
ATOM 1853 C C . MET A 1 241 ? 10.211 23.453 -3.318 1 94.31 241 MET A C 1
ATOM 1855 O O . MET A 1 241 ? 11.25 23.094 -2.752 1 94.31 241 MET A O 1
ATOM 1859 N N . GLN A 1 242 ? 9.57 24.594 -3.133 1 97.62 242 GLN A N 1
ATOM 1860 C CA . GLN A 1 242 ? 10.078 25.578 -2.174 1 97.62 242 GLN A CA 1
ATOM 1861 C C . GLN A 1 242 ? 9 26.609 -1.817 1 97.62 242 GLN A C 1
ATOM 1863 O O . GLN A 1 242 ? 8.5 27.312 -2.691 1 97.62 242 GLN A O 1
ATOM 1868 N N . GLU A 1 243 ? 8.734 26.734 -0.481 1 98.25 243 GLU A N 1
ATOM 1869 C CA . GLU A 1 243 ? 7.672 27.672 -0.085 1 98.25 243 GLU A CA 1
ATOM 1870 C C . GLU A 1 243 ? 8.25 29 0.398 1 98.25 243 GLU A C 1
ATOM 1872 O O . GLU A 1 243 ? 7.586 30.031 0.325 1 98.25 243 GLU A O 1
ATOM 1877 N N . VAL A 1 244 ? 9.492 28.984 0.931 1 98.56 244 VAL A N 1
ATOM 1878 C CA . VAL A 1 244 ? 10.125 30.203 1.434 1 98.56 244 VAL A CA 1
ATOM 1879 C C . VAL A 1 244 ? 11.586 30.234 1.003 1 98.56 244 VAL A C 1
ATOM 1881 O O . VAL A 1 244 ? 12.148 29.219 0.585 1 98.56 244 VAL A O 1
ATOM 1884 N N . ASP A 1 245 ? 12.164 31.406 1.077 1 98.25 245 ASP A N 1
ATOM 1885 C CA . ASP A 1 245 ? 13.578 31.531 0.728 1 98.25 245 ASP A CA 1
ATOM 1886 C C . ASP A 1 245 ? 14.469 31.109 1.895 1 98.25 245 ASP A C 1
ATOM 1888 O O . ASP A 1 245 ? 13.977 30.844 2.994 1 98.25 245 ASP A O 1
ATOM 1892 N N . SER A 1 246 ? 15.742 30.984 1.638 1 98.19 246 SER A N 1
ATOM 1893 C CA . SER A 1 246 ? 16.703 30.484 2.617 1 98.19 246 SER A CA 1
ATOM 1894 C C . SER A 1 246 ? 16.781 31.406 3.832 1 98.19 246 SER A C 1
ATOM 1896 O O . SER A 1 246 ? 16.922 30.938 4.965 1 98.19 246 SER A O 1
ATOM 1898 N N . ALA A 1 247 ? 16.719 32.656 3.578 1 97.88 247 ALA A N 1
ATOM 1899 C CA . ALA A 1 247 ? 16.797 33.625 4.676 1 97.88 247 ALA A CA 1
ATOM 1900 C C . ALA A 1 247 ? 15.656 33.438 5.664 1 97.88 247 ALA A C 1
ATOM 1902 O O . ALA A 1 247 ? 15.859 33.438 6.879 1 97.88 247 ALA A O 1
ATOM 1903 N N . THR A 1 248 ? 14.438 33.25 5.172 1 98.44 248 THR A N 1
ATOM 1904 C CA . THR A 1 248 ? 13.273 32.969 6.008 1 98.44 248 THR A CA 1
ATOM 1905 C C . THR A 1 248 ? 13.43 31.625 6.727 1 98.44 248 THR A C 1
ATOM 1907 O O . THR A 1 248 ? 13.211 31.547 7.938 1 98.44 248 THR A O 1
ATOM 1910 N N . LEU A 1 249 ? 13.836 30.641 5.984 1 98.5 249 LEU A N 1
ATOM 1911 C CA . LEU A 1 249 ? 13.992 29.297 6.52 1 98.5 249 LEU A CA 1
ATOM 1912 C C . LEU A 1 249 ? 14.977 29.281 7.688 1 98.5 249 LEU A C 1
ATOM 1914 O O . LEU A 1 249 ? 14.773 28.562 8.664 1 98.5 249 LEU A O 1
ATOM 1918 N N . LEU A 1 250 ? 16 30.109 7.598 1 97.56 250 LEU A N 1
ATOM 1919 C CA . LEU A 1 250 ? 17.109 30.062 8.555 1 97.56 250 LEU A CA 1
ATOM 1920 C C . LEU A 1 250 ? 16.953 31.172 9.602 1 97.56 250 LEU A C 1
ATOM 1922 O O . LEU A 1 250 ? 17.906 31.5 10.297 1 97.56 250 LEU A O 1
ATOM 1926 N N . SER A 1 251 ? 15.789 31.688 9.766 1 96.94 251 SER A N 1
ATOM 1927 C CA . SER A 1 251 ? 15.57 32.844 10.633 1 96.94 251 SER A CA 1
ATOM 1928 C C . SER A 1 251 ? 15.398 32.438 12.086 1 96.94 251 SER A C 1
ATOM 1930 O O . SER A 1 251 ? 15.383 33.281 12.984 1 96.94 251 SER A O 1
ATOM 1932 N N . GLY A 1 252 ? 15.266 31.156 12.391 1 96.75 252 GLY A N 1
ATOM 1933 C CA . GLY A 1 252 ? 15.148 30.641 13.75 1 96.75 252 GLY A CA 1
ATOM 1934 C C . GLY A 1 252 ? 16.453 30.094 14.297 1 96.75 252 GLY A C 1
ATOM 1935 O O . GLY A 1 252 ? 17.484 30.125 13.602 1 96.75 252 GLY A O 1
ATOM 1936 N N . ASP A 1 253 ? 16.406 29.641 15.586 1 96.06 253 ASP A N 1
ATOM 1937 C CA . ASP A 1 253 ? 17.562 29.016 16.203 1 96.06 253 ASP A CA 1
ATOM 1938 C C . ASP A 1 253 ? 17.875 27.672 15.539 1 96.06 253 ASP A C 1
ATOM 1940 O O . ASP A 1 253 ? 19.031 27.266 15.438 1 96.06 253 ASP A O 1
ATOM 1944 N N . CYS A 1 254 ? 16.953 26.953 15.188 1 97 254 CYS A N 1
ATOM 1945 C CA . CYS A 1 254 ? 16.938 25.672 14.484 1 97 254 CYS A CA 1
ATOM 1946 C C . CYS A 1 254 ? 15.664 25.5 13.68 1 97 254 CYS A C 1
ATOM 1948 O O . CYS A 1 254 ? 14.805 26.375 13.672 1 97 254 CYS A O 1
ATOM 1950 N N . ILE A 1 255 ? 15.656 24.5 12.906 1 98.5 255 ILE A N 1
ATOM 1951 C CA . ILE A 1 255 ? 14.453 24.141 12.172 1 98.5 255 ILE A CA 1
ATOM 1952 C C . ILE A 1 255 ? 13.836 22.891 12.789 1 98.5 255 ILE A C 1
ATOM 1954 O O . ILE A 1 255 ? 14.492 21.844 12.906 1 98.5 255 ILE A O 1
ATOM 1958 N N . TYR A 1 256 ? 12.625 23.047 13.25 1 98.5 256 TYR A N 1
ATOM 1959 C CA . TYR A 1 256 ? 11.898 21.891 13.742 1 98.5 256 TYR A CA 1
ATOM 1960 C C . TYR A 1 256 ? 11.281 21.109 12.586 1 98.5 256 TYR A C 1
ATOM 1962 O O . TYR A 1 256 ? 10.781 21.703 11.625 1 98.5 256 TYR A O 1
ATOM 1970 N N . VAL A 1 257 ? 11.312 19.766 12.703 1 98.5 257 VAL A N 1
ATOM 1971 C CA . VAL A 1 257 ? 10.836 18.922 11.625 1 98.5 257 VAL A CA 1
ATOM 1972 C C . VAL A 1 257 ? 10.062 17.734 12.211 1 98.5 257 VAL A C 1
ATOM 1974 O O . VAL A 1 257 ? 10.148 17.453 13.406 1 98.5 257 VAL A O 1
ATOM 1977 N N . ASP A 1 258 ? 9.25 17.141 11.352 1 97.06 258 ASP A N 1
ATOM 1978 C CA . ASP A 1 258 ? 8.672 15.859 11.758 1 97.06 258 ASP A CA 1
ATOM 1979 C C . ASP A 1 258 ? 9.727 14.766 11.797 1 97.06 258 ASP A C 1
ATOM 1981 O O . ASP A 1 258 ? 9.883 14.078 12.812 1 97.06 258 ASP A O 1
ATOM 1985 N N . THR A 1 259 ? 10.492 14.648 10.695 1 94.62 259 THR A N 1
ATOM 1986 C CA . THR A 1 259 ? 11.617 13.727 10.648 1 94.62 259 THR A CA 1
ATOM 1987 C C . THR A 1 259 ? 12.812 14.359 9.945 1 94.62 259 THR A C 1
ATOM 1989 O O . THR A 1 259 ? 12.656 15.016 8.914 1 94.62 259 THR A O 1
ATOM 1992 N N . ARG A 1 260 ? 14 14.094 10.484 1 95.12 260 ARG A N 1
ATOM 1993 C CA . ARG A 1 260 ? 15.219 14.641 9.898 1 95.12 260 ARG A CA 1
ATOM 1994 C C . ARG A 1 260 ? 15.477 14.039 8.523 1 95.12 260 ARG A C 1
ATOM 1996 O O . ARG A 1 260 ? 15.672 14.766 7.547 1 95.12 260 ARG A O 1
ATOM 2003 N N . GLU A 1 261 ? 15.414 12.766 8.438 1 91.25 261 GLU A N 1
ATOM 2004 C CA . GLU A 1 261 ? 15.711 12.055 7.203 1 91.25 261 GLU A CA 1
ATOM 2005 C C . GLU A 1 261 ? 14.734 12.43 6.094 1 91.25 261 GLU A C 1
ATOM 2007 O O . GLU A 1 261 ? 15.141 12.734 4.973 1 91.25 261 GLU A O 1
ATOM 2012 N N . GLY A 1 262 ? 13.484 12.461 6.445 1 92.38 262 GLY A N 1
ATOM 2013 C CA . GLY A 1 262 ? 12.461 12.797 5.465 1 92.38 262 GLY A CA 1
ATOM 2014 C C . GLY A 1 262 ? 12.586 14.211 4.93 1 92.38 262 GLY A C 1
ATOM 2015 O O . GLY A 1 262 ? 12.531 14.43 3.719 1 92.38 262 GLY A O 1
ATOM 2016 N N . CYS A 1 263 ? 12.805 15.125 5.793 1 95.81 263 CYS A N 1
ATOM 2017 C CA . CYS A 1 263 ? 12.875 16.531 5.387 1 95.81 263 CYS A CA 1
ATOM 2018 C C . CYS A 1 263 ? 14.141 16.797 4.586 1 95.81 263 CYS A C 1
ATOM 2020 O O . CYS A 1 263 ? 14.117 17.547 3.604 1 95.81 263 CYS A O 1
ATOM 2022 N N . LEU A 1 264 ? 15.242 16.172 4.945 1 95.69 264 LEU A N 1
ATOM 2023 C CA . LEU A 1 264 ? 16.5 16.375 4.223 1 95.69 264 LEU A CA 1
ATOM 2024 C C . LEU A 1 264 ? 16.422 15.781 2.822 1 95.69 264 LEU A C 1
ATOM 2026 O O . LEU A 1 264 ? 17.016 16.312 1.882 1 95.69 264 LEU A O 1
ATOM 2030 N N . ALA A 1 265 ? 15.656 14.758 2.723 1 92.31 265 ALA A N 1
ATOM 2031 C CA . ALA A 1 265 ? 15.57 14.047 1.452 1 92.31 265 ALA A CA 1
ATOM 2032 C C . ALA A 1 265 ? 14.555 14.711 0.52 1 92.31 265 ALA A C 1
ATOM 2034 O O . ALA A 1 265 ? 14.734 14.703 -0.701 1 92.31 265 ALA A O 1
ATOM 2035 N N . GLU A 1 266 ? 13.547 15.359 1.104 1 91.38 266 GLU A N 1
ATOM 2036 C CA . GLU A 1 266 ? 12.383 15.625 0.267 1 91.38 266 GLU A CA 1
ATOM 2037 C C . GLU A 1 266 ? 12.094 17.125 0.185 1 91.38 266 GLU A C 1
ATOM 2039 O O . GLU A 1 266 ? 11.453 17.594 -0.764 1 91.38 266 GLU A O 1
ATOM 2044 N N . ALA A 1 267 ? 12.484 17.906 1.114 1 94.56 267 ALA A N 1
ATOM 2045 C CA . ALA A 1 267 ? 12.102 19.312 1.176 1 94.56 267 ALA A CA 1
ATOM 2046 C C . ALA A 1 267 ? 13.078 20.172 0.379 1 94.56 267 ALA A C 1
ATOM 2048 O O . ALA A 1 267 ? 14.227 20.359 0.788 1 94.56 267 ALA A O 1
ATOM 2049 N N . GLY A 1 268 ? 12.617 20.734 -0.656 1 96.19 268 GLY A N 1
ATOM 2050 C CA . GLY A 1 268 ? 13.469 21.531 -1.529 1 96.19 268 GLY A CA 1
ATOM 2051 C C . GLY A 1 268 ? 14.094 22.734 -0.833 1 96.19 268 GLY A C 1
ATOM 2052 O O . GLY A 1 268 ? 15.234 23.094 -1.111 1 96.19 268 GLY A O 1
ATOM 2053 N N . GLU A 1 269 ? 13.375 23.375 0.036 1 96.5 269 GLU A N 1
ATOM 2054 C CA . GLU A 1 269 ? 13.922 24.578 0.678 1 96.5 269 GLU A CA 1
ATOM 2055 C C . GLU A 1 269 ? 15.094 24.219 1.59 1 96.5 269 GLU A C 1
ATOM 2057 O O . GLU A 1 269 ? 16.031 25.016 1.738 1 96.5 269 GLU A O 1
ATOM 2062 N N . LEU A 1 270 ? 15.062 23.016 2.211 1 98 270 LEU A N 1
ATOM 2063 C CA . LEU A 1 270 ? 16.203 22.578 3.01 1 98 270 LEU A CA 1
ATOM 2064 C C . LEU A 1 270 ? 17.406 22.266 2.121 1 98 270 LEU A C 1
ATOM 2066 O O . LEU A 1 270 ? 18.531 22.641 2.441 1 98 270 LEU A O 1
ATOM 2070 N N . ILE A 1 271 ? 17.109 21.578 1.054 1 97 271 ILE A N 1
ATOM 2071 C CA . ILE A 1 271 ? 18.156 21.219 0.108 1 97 271 ILE A CA 1
ATOM 2072 C C . ILE A 1 271 ? 18.797 22.484 -0.457 1 97 271 ILE A C 1
ATOM 2074 O O . ILE A 1 271 ? 20.031 22.609 -0.435 1 97 271 ILE A O 1
ATOM 2078 N N . ASN A 1 272 ? 18.031 23.406 -0.89 1 96.88 272 ASN A N 1
ATOM 2079 C CA . ASN A 1 272 ? 18.5 24.641 -1.484 1 96.88 272 ASN A CA 1
ATOM 2080 C C . ASN A 1 272 ? 19.312 25.469 -0.488 1 96.88 272 ASN A C 1
ATOM 2082 O O . ASN A 1 272 ? 20.266 26.156 -0.872 1 96.88 272 ASN A O 1
ATOM 2086 N N . ALA A 1 273 ? 18.953 25.438 0.74 1 98 273 ALA A N 1
ATOM 2087 C CA . ALA A 1 273 ? 19.625 26.203 1.779 1 98 273 ALA A CA 1
ATOM 2088 C C . ALA A 1 273 ? 20.828 25.438 2.338 1 98 273 ALA A C 1
ATOM 2090 O O . ALA A 1 273 ? 21.5 25.906 3.256 1 98 273 ALA A O 1
ATOM 2091 N N . ASN A 1 274 ? 21.062 24.219 1.88 1 97.31 274 ASN A N 1
ATOM 2092 C CA . ASN A 1 274 ? 22.156 23.359 2.322 1 97.31 274 ASN A CA 1
ATOM 2093 C C . ASN A 1 274 ? 22.078 23.062 3.82 1 97.31 274 ASN A C 1
ATOM 2095 O O . ASN A 1 274 ? 23.078 23.141 4.523 1 97.31 274 ASN A O 1
ATOM 2099 N N . VAL A 1 275 ? 20.891 22.906 4.246 1 97.88 275 VAL A N 1
ATOM 2100 C CA . VAL A 1 275 ? 20.672 22.578 5.652 1 97.88 275 VAL A CA 1
ATOM 2101 C C . VAL A 1 275 ? 21.25 21.203 5.965 1 97.88 275 VAL A C 1
ATOM 2103 O O . VAL A 1 275 ? 21.125 20.266 5.168 1 97.88 275 VAL A O 1
ATOM 2106 N N . ARG A 1 276 ? 21.875 21.047 7.188 1 95 276 ARG A N 1
ATOM 2107 C CA . ARG A 1 276 ? 22.438 19.766 7.648 1 95 276 ARG A CA 1
ATOM 2108 C C . ARG A 1 276 ? 21.641 19.234 8.828 1 95 276 ARG A C 1
ATOM 2110 O O . ARG A 1 276 ? 20.906 19.969 9.484 1 95 276 ARG A O 1
ATOM 2117 N N . GLY A 1 277 ? 21.766 17.984 9.141 1 96.19 277 GLY A N 1
ATOM 2118 C CA . GLY A 1 277 ? 21.016 17.281 10.172 1 96.19 277 GLY A CA 1
ATOM 2119 C C . GLY A 1 277 ? 21.125 17.953 11.531 1 96.19 277 GLY A C 1
ATOM 2120 O O . GLY A 1 277 ? 20.172 17.953 12.305 1 96.19 277 GLY A O 1
ATOM 2121 N N . GLU A 1 278 ? 22.25 18.562 11.812 1 95.19 278 GLU A N 1
ATOM 2122 C CA . GLU A 1 278 ? 22.516 19.141 13.125 1 95.19 278 GLU A CA 1
ATOM 2123 C C . GLU A 1 278 ? 21.703 20.406 13.336 1 95.19 278 GLU A C 1
ATOM 2125 O O . GLU A 1 278 ? 21.531 20.859 14.469 1 95.19 278 GLU A O 1
ATOM 2130 N N . GLN A 1 279 ? 21.172 20.953 12.312 1 97.19 279 GLN A N 1
ATOM 2131 C CA . GLN A 1 279 ? 20.375 22.172 12.406 1 97.19 279 GLN A CA 1
ATOM 2132 C C . GLN A 1 279 ? 18.906 21.859 12.625 1 97.19 279 GLN A C 1
ATOM 2134 O O . GLN A 1 279 ? 18.078 22.75 12.773 1 97.19 279 GLN A O 1
ATOM 2139 N N . LEU A 1 280 ? 18.641 20.531 12.547 1 98.19 280 LEU A N 1
ATOM 2140 C CA . LEU A 1 280 ? 17.266 20.094 12.633 1 98.19 280 LEU A CA 1
ATOM 2141 C C . LEU A 1 280 ? 16.969 19.484 14 1 98.19 280 LEU A C 1
ATOM 2143 O O . LEU A 1 280 ? 17.812 18.828 14.586 1 98.19 280 LEU A O 1
ATOM 2147 N N . VAL A 1 281 ? 15.781 19.766 14.5 1 97.69 281 VAL A N 1
ATOM 2148 C CA . VAL A 1 281 ? 15.25 19.141 15.703 1 97.69 281 VAL A CA 1
ATOM 2149 C C . VAL A 1 281 ? 13.891 18.5 15.406 1 97.69 281 VAL A C 1
ATOM 2151 O O . VAL A 1 281 ? 12.977 19.188 14.938 1 97.69 281 VAL A O 1
ATOM 2154 N N . GLU A 1 282 ? 13.75 17.234 15.633 1 97.75 282 GLU A N 1
ATOM 2155 C CA . GLU A 1 282 ? 12.453 16.594 15.453 1 97.75 282 GLU A CA 1
ATOM 2156 C C . GLU A 1 282 ? 11.477 17 16.547 1 97.75 282 GLU A C 1
ATOM 2158 O O . GLU A 1 282 ? 11.844 17.078 17.719 1 97.75 282 GLU A O 1
ATOM 2163 N N . ILE A 1 283 ? 10.258 17.234 16.188 1 97.81 283 ILE A N 1
ATOM 2164 C CA . ILE A 1 283 ? 9.258 17.594 17.188 1 97.81 283 ILE A CA 1
ATOM 2165 C C . ILE A 1 283 ? 9.008 16.391 18.109 1 97.81 283 ILE A C 1
ATOM 2167 O O . ILE A 1 283 ? 8.531 16.562 19.234 1 97.81 283 ILE A O 1
ATOM 2171 N N . GLY A 1 284 ? 9.312 15.195 17.625 1 97.25 284 GLY A N 1
ATOM 2172 C CA . GLY A 1 284 ? 9.266 14.023 18.484 1 97.25 284 GLY A CA 1
ATOM 2173 C C . GLY A 1 284 ? 10.258 14.086 19.625 1 97.25 284 GLY A C 1
ATOM 2174 O O . GLY A 1 284 ? 10.141 13.336 20.594 1 97.25 284 GLY A O 1
ATOM 2175 N N . GLN A 1 285 ? 11.219 14.938 19.562 1 96.5 285 GLN A N 1
ATOM 2176 C CA . GLN A 1 285 ? 12.219 15.078 20.625 1 96.5 285 GLN A CA 1
ATOM 2177 C C . GLN A 1 285 ? 11.75 16.047 21.703 1 96.5 285 GLN A C 1
ATOM 2179 O O . GLN A 1 285 ? 12.375 16.172 22.75 1 96.5 285 GLN A O 1
ATOM 2184 N N . LEU A 1 286 ? 10.656 16.75 21.406 1 96.25 286 LEU A N 1
ATOM 2185 C CA . LEU A 1 286 ? 10.109 17.672 22.406 1 96.25 286 LEU A CA 1
ATOM 2186 C C . LEU A 1 286 ? 9.477 16.891 23.562 1 96.25 286 LEU A C 1
ATOM 2188 O O . LEU A 1 286 ? 8.672 15.984 23.328 1 96.25 286 LEU A O 1
ATOM 2192 N N . ARG A 1 287 ? 9.914 17.188 24.703 1 90.81 287 ARG A N 1
ATOM 2193 C CA . ARG A 1 287 ? 9.375 16.547 25.906 1 90.81 287 ARG A CA 1
ATOM 2194 C C . ARG A 1 287 ? 8.43 17.484 26.641 1 90.81 287 ARG A C 1
ATOM 2196 O O . ARG A 1 287 ? 8.531 18.703 26.531 1 90.81 287 ARG A O 1
ATOM 2203 N N . GLY A 1 288 ? 7.523 16.938 27.312 1 88.38 288 GLY A N 1
ATOM 2204 C CA . GLY A 1 288 ? 6.582 17.719 28.109 1 88.38 288 GLY A CA 1
ATOM 2205 C C . GLY A 1 288 ? 5.672 18.578 27.25 1 88.38 288 GLY A C 1
ATOM 2206 O O . GLY A 1 288 ? 5.324 18.219 26.125 1 88.38 288 GLY A O 1
ATOM 2207 N N . VAL A 1 289 ? 5.098 19.672 27.938 1 88.56 289 VAL A N 1
ATOM 2208 C CA . VAL A 1 289 ? 4.141 20.531 27.266 1 88.56 289 VAL A CA 1
ATOM 2209 C C . VAL A 1 289 ? 4.551 22 27.438 1 88.56 289 VAL A C 1
ATOM 2211 O O . VAL A 1 289 ? 3.777 22.906 27.141 1 88.56 289 VAL A O 1
ATOM 2214 N N . ASP A 1 290 ? 5.797 22.203 27.797 1 91.94 290 ASP A N 1
ATOM 2215 C CA . ASP A 1 290 ? 6.25 23.562 28.109 1 91.94 290 ASP A CA 1
ATOM 2216 C C . ASP A 1 290 ? 6.426 24.375 26.828 1 91.94 290 ASP A C 1
ATOM 2218 O O . ASP A 1 290 ? 6.805 23.844 25.781 1 91.94 290 ASP A O 1
ATOM 2222 N N . PRO A 1 291 ? 6.188 25.703 26.969 1 95.56 291 PRO A N 1
ATOM 2223 C CA . PRO A 1 291 ? 6.441 26.594 25.844 1 95.56 291 PRO A CA 1
ATOM 2224 C C . PRO A 1 291 ? 7.918 26.641 25.453 1 95.56 291 PRO A C 1
ATOM 2226 O O . PRO A 1 291 ? 8.789 26.359 26.281 1 95.56 291 PRO A O 1
ATOM 2229 N N . PHE A 1 292 ? 8.086 26.969 24.172 1 96.44 292 PHE A N 1
ATOM 2230 C CA . PHE A 1 292 ? 9.445 27.219 23.703 1 96.44 292 PHE A CA 1
ATOM 2231 C C . PHE A 1 292 ? 10.047 28.438 24.391 1 96.44 292 PHE A C 1
ATOM 2233 O O . PHE A 1 292 ? 9.32 29.328 24.828 1 96.44 292 PHE A O 1
ATOM 2240 N N . THR A 1 293 ? 11.391 28.328 24.562 1 92.75 293 THR A N 1
ATOM 2241 C CA . THR A 1 293 ? 12.133 29.484 25.016 1 92.75 293 THR A CA 1
ATOM 2242 C C . THR A 1 293 ? 13.016 30.047 23.891 1 92.75 293 THR A C 1
ATOM 2244 O O . THR A 1 293 ? 14.055 29.469 23.578 1 92.75 293 THR A O 1
ATOM 2247 N N . THR A 1 294 ? 12.516 30.984 23.141 1 92.56 294 THR A N 1
ATOM 2248 C CA . THR A 1 294 ? 13.266 31.594 22.047 1 92.56 294 THR A CA 1
ATOM 2249 C C . THR A 1 294 ? 12.805 33.031 21.797 1 92.56 294 THR A C 1
ATOM 2251 O O . THR A 1 294 ? 11.648 33.344 22.047 1 92.56 294 THR A O 1
ATOM 2254 N N . ASN A 1 295 ? 13.695 33.844 21.328 1 93.19 295 ASN A N 1
ATOM 2255 C CA . ASN A 1 295 ? 13.383 35.188 20.875 1 93.19 295 ASN A CA 1
ATOM 2256 C C . ASN A 1 295 ? 13.414 35.312 19.359 1 93.19 295 ASN A C 1
ATOM 2258 O O . ASN A 1 295 ? 13.203 36.406 18.812 1 93.19 295 ASN A O 1
ATOM 2262 N N . ARG A 1 296 ? 13.625 34.156 18.734 1 96.69 296 ARG A N 1
ATOM 2263 C CA . ARG A 1 296 ? 13.641 34.094 17.281 1 96.69 296 ARG A CA 1
ATOM 2264 C C . ARG A 1 296 ? 12.414 33.344 16.734 1 96.69 296 ARG A C 1
ATOM 2266 O O . ARG A 1 296 ? 11.609 32.844 17.516 1 96.69 296 ARG A O 1
ATOM 2273 N N . SER A 1 297 ? 12.328 33.438 15.438 1 98.12 297 SER A N 1
ATOM 2274 C CA . SER A 1 297 ? 11.195 32.75 14.812 1 98.12 297 SER A CA 1
ATOM 2275 C C . SER A 1 297 ? 11.289 31.234 15.008 1 98.12 297 SER A C 1
ATOM 2277 O O . SER A 1 297 ? 12.383 30.688 15.219 1 98.12 297 SER A O 1
ATOM 2279 N N . LEU A 1 298 ? 10.188 30.641 15.117 1 98.56 298 LEU A N 1
ATOM 2280 C CA . LEU A 1 298 ? 10.109 29.188 15.133 1 98.56 298 LEU A CA 1
ATOM 2281 C C . LEU A 1 298 ? 9.68 28.656 13.766 1 98.56 298 LEU A C 1
ATOM 2283 O O . LEU A 1 298 ? 8.594 28.984 13.281 1 98.56 298 LEU A O 1
ATOM 2287 N N . ILE A 1 299 ? 10.555 27.859 13.172 1 98.69 299 ILE A N 1
ATOM 2288 C CA . ILE A 1 299 ? 10.289 27.281 11.859 1 98.69 299 ILE A CA 1
ATOM 2289 C C . ILE A 1 299 ? 9.992 25.781 12.008 1 98.69 299 ILE A C 1
ATOM 2291 O O . ILE A 1 299 ? 10.781 25.047 12.586 1 98.69 299 ILE A O 1
ATOM 2295 N N . PHE A 1 300 ? 8.836 25.422 11.508 1 98.75 300 PHE A N 1
ATOM 2296 C CA . PHE A 1 300 ? 8.492 24 11.5 1 98.75 300 PHE A CA 1
ATOM 2297 C C . PHE A 1 300 ? 8.266 23.516 10.07 1 98.75 300 PHE A C 1
ATOM 2299 O O . PHE A 1 300 ? 7.422 24.047 9.352 1 98.75 300 PHE A O 1
ATOM 2306 N N . LYS A 1 301 ? 9.023 22.531 9.625 1 98.62 301 LYS A N 1
ATOM 2307 C CA . LYS A 1 301 ? 8.898 21.875 8.328 1 98.62 301 LYS A CA 1
ATOM 2308 C C . LYS A 1 301 ? 8.367 20.453 8.484 1 98.62 301 LYS A C 1
ATOM 2310 O O . LYS A 1 301 ? 8.922 19.656 9.25 1 98.62 301 LYS A O 1
ATOM 2315 N N . CYS A 1 302 ? 7.309 20.203 7.734 1 97.56 302 CYS A N 1
ATOM 2316 C CA . CYS A 1 302 ? 6.672 18.891 7.824 1 97.56 302 CYS A CA 1
ATOM 2317 C C . CYS A 1 302 ? 6.492 18.281 6.441 1 97.56 302 CYS A C 1
ATOM 2319 O O . CYS A 1 302 ? 5.91 18.906 5.551 1 97.56 302 CYS A O 1
ATOM 2321 N N . VAL A 1 303 ? 7.035 17.062 6.266 1 94.81 303 VAL A N 1
ATOM 2322 C CA . VAL A 1 303 ? 6.82 16.375 5.004 1 94.81 303 VAL A CA 1
ATOM 2323 C C . VAL A 1 303 ? 5.848 15.211 5.219 1 94.81 303 VAL A C 1
ATOM 2325 O O . VAL A 1 303 ? 5.266 14.695 4.258 1 94.81 303 VAL A O 1
ATOM 2328 N N . GLY A 1 304 ? 5.68 14.844 6.426 1 95 304 GLY A N 1
ATOM 2329 C CA . GLY A 1 304 ? 4.715 13.805 6.754 1 95 304 GLY A CA 1
ATOM 2330 C C . GLY A 1 304 ? 5.312 12.414 6.766 1 95 304 GLY A C 1
ATOM 2331 O O . GLY A 1 304 ? 6.254 12.125 6.02 1 95 304 GLY A O 1
ATOM 2332 N N . MET A 1 305 ? 4.773 11.508 7.613 1 94.31 305 MET A N 1
ATOM 2333 C CA . MET A 1 305 ? 5.141 10.102 7.758 1 94.31 305 MET A CA 1
ATOM 2334 C C . MET A 1 305 ? 3.904 9.211 7.742 1 94.31 305 MET A C 1
ATOM 2336 O O . MET A 1 305 ? 2.84 9.609 8.219 1 94.31 305 MET A O 1
ATOM 2340 N N . GLY A 1 306 ? 4.191 8 7.312 1 96.81 306 GLY A N 1
ATOM 2341 C CA . GLY A 1 306 ? 3.109 7.027 7.32 1 96.81 306 GLY A CA 1
ATOM 2342 C C . GLY A 1 306 ? 2.572 6.746 8.711 1 96.81 306 GLY A C 1
ATOM 2343 O O . GLY A 1 306 ? 1.374 6.512 8.883 1 96.81 306 GLY A O 1
ATOM 2344 N N . ILE A 1 307 ? 3.365 6.812 9.703 1 97.12 307 ILE A N 1
ATOM 2345 C CA . ILE A 1 307 ? 2.951 6.461 11.062 1 97.12 307 ILE A CA 1
ATOM 2346 C C . ILE A 1 307 ? 1.944 7.488 11.57 1 97.12 307 ILE A C 1
ATOM 2348 O O . ILE A 1 307 ? 1.065 7.16 12.375 1 97.12 307 ILE A O 1
ATOM 2352 N N . MET A 1 308 ? 2.068 8.758 11.141 1 98.25 308 MET A N 1
ATOM 2353 C CA . MET A 1 308 ? 1.088 9.773 11.5 1 98.25 308 MET A CA 1
ATOM 2354 C C . MET A 1 308 ? -0.297 9.406 10.984 1 98.25 308 MET A C 1
ATOM 2356 O O . MET A 1 308 ? -1.293 9.555 11.695 1 98.25 308 MET A O 1
ATOM 2360 N N . ASP A 1 309 ? -0.338 8.906 9.766 1 98.69 309 ASP A N 1
ATOM 2361 C CA . ASP A 1 309 ? -1.593 8.484 9.148 1 98.69 309 ASP A CA 1
ATOM 2362 C C . ASP A 1 309 ? -2.172 7.27 9.867 1 98.69 309 ASP A C 1
ATOM 2364 O O . ASP A 1 309 ? -3.379 7.199 10.109 1 98.69 309 ASP A O 1
ATOM 2368 N N . LEU A 1 310 ? -1.318 6.332 10.195 1 98.75 310 LEU A N 1
ATOM 2369 C CA . LEU A 1 310 ? -1.758 5.102 10.844 1 98.75 310 LEU A CA 1
ATOM 2370 C C . LEU A 1 310 ? -2.396 5.398 12.203 1 98.75 310 LEU A C 1
ATOM 2372 O O . LEU A 1 310 ? -3.496 4.926 12.492 1 98.75 310 LEU A O 1
ATOM 2376 N N . VAL A 1 311 ? -1.734 6.219 12.992 1 98.31 311 VAL A N 1
ATOM 2377 C CA . VAL A 1 311 ? -2.23 6.5 14.336 1 98.31 311 VAL A CA 1
ATOM 2378 C C . VAL A 1 311 ? -3.521 7.309 14.25 1 98.31 311 VAL A C 1
ATOM 2380 O O . VAL A 1 311 ? -4.48 7.035 14.977 1 98.31 311 VAL A O 1
ATOM 2383 N N . MET A 1 312 ? -3.568 8.25 13.352 1 98.62 312 MET A N 1
ATOM 2384 C CA . MET A 1 312 ? -4.781 9.055 13.219 1 98.62 312 MET A CA 1
ATOM 2385 C C . MET A 1 312 ? -5.93 8.219 12.672 1 98.62 312 MET A C 1
ATOM 2387 O O . MET A 1 312 ? -7.07 8.359 13.109 1 98.62 312 MET A O 1
ATOM 2391 N N . ALA A 1 313 ? -5.637 7.359 11.703 1 98.81 313 ALA A N 1
ATOM 2392 C CA . ALA A 1 313 ? -6.664 6.465 11.18 1 98.81 313 ALA A CA 1
ATOM 2393 C C . ALA A 1 313 ? -7.227 5.57 12.281 1 98.81 313 ALA A C 1
ATOM 2395 O O . ALA A 1 313 ? -8.438 5.363 12.359 1 98.81 313 ALA A O 1
ATOM 2396 N N . SER A 1 314 ? -6.348 5.051 13.125 1 98.62 314 SER A N 1
ATOM 2397 C CA . SER A 1 314 ? -6.781 4.199 14.227 1 98.62 314 SER A CA 1
ATOM 2398 C C . SER A 1 314 ? -7.672 4.969 15.195 1 98.62 314 SER A C 1
ATOM 2400 O O . SER A 1 314 ? -8.695 4.449 15.648 1 98.62 314 SER A O 1
ATOM 2402 N N . GLU A 1 315 ? -7.281 6.215 15.531 1 98.44 315 GLU A N 1
ATOM 2403 C CA . GLU A 1 315 ? -8.102 7.062 16.391 1 98.44 315 GLU A CA 1
ATOM 2404 C C . GLU A 1 315 ? -9.477 7.305 15.781 1 98.44 315 GLU A C 1
ATOM 2406 O O . GLU A 1 315 ? -10.492 7.227 16.469 1 98.44 315 GLU A O 1
ATOM 2411 N N . LEU A 1 316 ? -9.523 7.586 14.5 1 98.44 316 LEU A N 1
ATOM 2412 C CA . LEU A 1 316 ? -10.773 7.887 13.82 1 98.44 316 LEU A CA 1
ATOM 2413 C C . LEU A 1 316 ? -11.664 6.648 13.742 1 98.44 316 LEU A C 1
ATOM 2415 O O . LEU A 1 316 ? -12.883 6.746 13.867 1 98.44 316 LEU A O 1
ATOM 2419 N N . LEU A 1 317 ? -11.078 5.457 13.531 1 98.62 317 LEU A N 1
ATOM 2420 C CA . LEU A 1 317 ? -11.844 4.215 13.539 1 98.62 317 LEU A CA 1
ATOM 2421 C C . LEU A 1 317 ? -12.469 3.973 14.906 1 98.62 317 LEU A C 1
ATOM 2423 O O . LEU A 1 317 ? -13.633 3.574 15 1 98.62 317 LEU A O 1
ATOM 2427 N N . THR A 1 318 ? -11.664 4.234 15.945 1 97.94 318 THR A N 1
ATOM 2428 C CA . THR A 1 318 ? -12.18 4.086 17.312 1 97.94 318 THR A CA 1
ATOM 2429 C C . THR A 1 318 ? -13.344 5.047 17.547 1 97.94 318 THR A C 1
ATOM 2431 O O . THR A 1 318 ? -14.391 4.645 18.062 1 97.94 318 THR A O 1
ATOM 2434 N N . MET A 1 319 ? -13.188 6.309 17.203 1 97.12 319 MET A N 1
ATOM 2435 C CA . MET A 1 319 ? -14.242 7.309 17.344 1 97.12 319 MET A CA 1
ATOM 2436 C C . MET A 1 319 ? -15.492 6.891 16.578 1 97.12 319 MET A C 1
ATOM 2438 O O . MET A 1 319 ? -16.609 7.07 17.062 1 97.12 319 MET A O 1
ATOM 2442 N N . ALA A 1 320 ? -15.273 6.395 15.336 1 98 320 ALA A N 1
ATOM 2443 C CA . ALA A 1 320 ? -16.391 5.977 14.5 1 98 320 ALA A CA 1
ATOM 2444 C C . ALA A 1 320 ? -17.172 4.836 15.148 1 98 320 ALA A C 1
ATOM 2446 O O . ALA A 1 320 ? -18.406 4.816 15.117 1 98 320 ALA A O 1
ATOM 2447 N N . GLN A 1 321 ? -16.453 3.898 15.711 1 97.44 321 GLN A N 1
ATOM 2448 C CA . GLN A 1 321 ? -17.094 2.785 16.406 1 97.44 321 GLN A CA 1
ATOM 2449 C C . GLN A 1 321 ? -17.938 3.279 17.578 1 97.44 321 GLN A C 1
ATOM 2451 O O . GLN A 1 321 ? -19.062 2.824 17.781 1 97.44 321 GLN A O 1
ATOM 2456 N N . GLU A 1 322 ? -17.391 4.207 18.328 1 96.06 322 GLU A N 1
ATOM 2457 C CA . GLU A 1 322 ? -18.078 4.77 19.484 1 96.06 322 GLU A CA 1
ATOM 2458 C C . GLU A 1 322 ? -19.344 5.512 19.078 1 96.06 322 GLU A C 1
ATOM 2460 O O . GLU A 1 322 ? -20.359 5.48 19.781 1 96.06 322 GLU A O 1
ATOM 2465 N N . LYS A 1 323 ? -19.297 6.117 17.953 1 95.25 323 LYS A N 1
ATOM 2466 C CA . LYS A 1 323 ? -20.406 6.965 17.516 1 95.25 323 LYS A CA 1
ATOM 2467 C C . LYS A 1 323 ? -21.312 6.215 16.547 1 95.25 323 LYS A C 1
ATOM 2469 O O . LYS A 1 323 ? -22.344 6.754 16.109 1 95.25 323 LYS A O 1
ATOM 2474 N N . GLY A 1 324 ? -20.969 5.012 16.156 1 96.56 324 GLY A N 1
ATOM 2475 C CA . GLY A 1 324 ? -21.75 4.211 15.242 1 96.56 324 GLY A CA 1
ATOM 2476 C C . GLY A 1 324 ? -21.75 4.754 13.82 1 96.56 324 GLY A C 1
ATOM 2477 O O . GLY A 1 324 ? -22.781 4.773 13.156 1 96.56 324 GLY A O 1
ATOM 2478 N N . LEU A 1 325 ? -20.656 5.258 13.414 1 96.5 325 LEU A N 1
ATOM 2479 C CA . LEU A 1 325 ? -20.516 5.836 12.078 1 96.5 325 LEU A CA 1
ATOM 2480 C C . LEU A 1 325 ? -19.75 4.898 11.156 1 96.5 325 LEU A C 1
ATOM 2482 O O . LEU A 1 325 ? -18.953 4.078 11.617 1 96.5 325 LEU A O 1
ATOM 2486 N N . GLY A 1 326 ? -19.938 5.051 9.82 1 97.62 326 GLY A N 1
ATOM 2487 C CA . GLY A 1 326 ? -19.234 4.262 8.82 1 97.62 326 GLY A CA 1
ATOM 2488 C C . GLY A 1 326 ? -20.016 3.049 8.359 1 97.62 326 GLY A C 1
ATOM 2489 O O . GLY A 1 326 ? -21.156 2.842 8.781 1 97.62 326 GLY A O 1
ATOM 2490 N N . VAL A 1 327 ? -19.453 2.322 7.406 1 97.88 327 VAL A N 1
ATOM 2491 C CA . VAL A 1 327 ? -20.062 1.105 6.875 1 97.88 327 VAL A CA 1
ATOM 2492 C C . VAL A 1 327 ? -19.312 -0.116 7.402 1 97.88 327 VAL A C 1
ATOM 2494 O O . VAL A 1 327 ? -18.094 -0.241 7.203 1 97.88 327 VAL A O 1
ATOM 2497 N N . VAL A 1 328 ? -20.031 -0.96 8.062 1 97.62 328 VAL A N 1
ATOM 2498 C CA . VAL A 1 328 ? -19.422 -2.172 8.602 1 97.62 328 VAL A CA 1
ATOM 2499 C C . VAL A 1 328 ? -19.484 -3.289 7.566 1 97.62 328 VAL A C 1
ATOM 2501 O O . VAL A 1 328 ? -20.547 -3.572 7.02 1 97.62 328 VAL A O 1
ATOM 2504 N N . ILE A 1 329 ? -18.359 -3.875 7.223 1 97.62 329 ILE A N 1
ATOM 2505 C CA . ILE A 1 329 ? -18.266 -5.043 6.352 1 97.62 329 ILE A CA 1
ATOM 2506 C C . ILE A 1 329 ? -17.828 -6.258 7.164 1 97.62 329 ILE A C 1
ATOM 2508 O O . ILE A 1 329 ? -16.688 -6.312 7.637 1 97.62 329 ILE A O 1
ATOM 2512 N N . ASN A 1 330 ? -18.672 -7.207 7.266 1 95.69 330 ASN A N 1
ATOM 2513 C CA . ASN A 1 330 ? -18.359 -8.422 8.016 1 95.69 330 ASN A CA 1
ATOM 2514 C C . ASN A 1 330 ? -17.734 -9.484 7.121 1 95.69 330 ASN A C 1
ATOM 2516 O O . ASN A 1 330 ? -17.984 -9.523 5.918 1 95.69 330 ASN A O 1
ATOM 2520 N N . ASP A 1 331 ? -16.891 -10.297 7.656 1 95.19 331 ASP A N 1
ATOM 2521 C CA . ASP A 1 331 ? -16.328 -11.477 7.012 1 95.19 331 ASP A CA 1
ATOM 2522 C C . ASP A 1 331 ? -15.602 -11.102 5.719 1 95.19 331 ASP A C 1
ATOM 2524 O O . ASP A 1 331 ? -15.852 -11.695 4.668 1 95.19 331 ASP A O 1
ATOM 2528 N N . PHE A 1 332 ? -14.875 -10.062 5.848 1 96.5 332 PHE A N 1
ATOM 2529 C CA . PHE A 1 332 ? -14.062 -9.711 4.688 1 96.5 332 PHE A CA 1
ATOM 2530 C C . PHE A 1 332 ? -13.031 -10.797 4.406 1 96.5 332 PHE A C 1
ATOM 2532 O O . PHE A 1 332 ? -12.383 -11.297 5.328 1 96.5 332 PHE A O 1
ATOM 2539 N N . MET B 1 1 ? -17 2.371 -5.543 1 96.5 1 MET B N 1
ATOM 2540 C CA . MET B 1 1 ? -16.078 1.247 -5.488 1 96.5 1 MET B CA 1
ATOM 2541 C C . MET B 1 1 ? -16.812 -0.052 -5.172 1 96.5 1 MET B C 1
ATOM 2543 O O . MET B 1 1 ? -17.906 -0.03 -4.613 1 96.5 1 MET B O 1
ATOM 2547 N N . ILE B 1 2 ? -16.234 -1.136 -5.629 1 98.38 2 ILE B N 1
ATOM 2548 C CA . ILE B 1 2 ? -16.75 -2.471 -5.352 1 98.38 2 ILE B CA 1
ATOM 2549 C C . ILE B 1 2 ? -15.828 -3.195 -4.379 1 98.38 2 ILE B C 1
ATOM 2551 O O . ILE B 1 2 ? -14.602 -3.135 -4.516 1 98.38 2 ILE B O 1
ATOM 2555 N N . ILE B 1 3 ? -16.438 -3.791 -3.373 1 98.75 3 ILE B N 1
ATOM 2556 C CA . ILE B 1 3 ? -15.695 -4.625 -2.434 1 98.75 3 ILE B CA 1
ATOM 2557 C C . ILE B 1 3 ? -15.961 -6.102 -2.738 1 98.75 3 ILE B C 1
ATOM 2559 O O . ILE B 1 3 ? -17.109 -6.539 -2.789 1 98.75 3 ILE B O 1
ATOM 2563 N N . LEU B 1 4 ? -14.938 -6.797 -2.951 1 98.75 4 LEU B N 1
ATOM 2564 C CA . LEU B 1 4 ? -15.039 -8.242 -3.1 1 98.75 4 LEU B CA 1
ATOM 2565 C C . LEU B 1 4 ? -14.438 -8.961 -1.896 1 98.75 4 LEU B C 1
ATOM 2567 O O . LEU B 1 4 ? -13.211 -8.984 -1.738 1 98.75 4 LEU B O 1
ATOM 2571 N N . LYS B 1 5 ? -15.352 -9.492 -1.08 1 98.44 5 LYS B N 1
ATOM 2572 C CA . LYS B 1 5 ? -14.906 -10.312 0.044 1 98.44 5 LYS B CA 1
ATOM 2573 C C . LYS B 1 5 ? -14.359 -11.648 -0.437 1 98.44 5 LYS B C 1
ATOM 2575 O O . LYS B 1 5 ? -14.469 -11.984 -1.618 1 98.44 5 LYS B O 1
ATOM 2580 N N . GLU B 1 6 ? -13.656 -12.367 0.453 1 97 6 GLU B N 1
ATOM 2581 C CA . GLU B 1 6 ? -13.102 -13.664 0.093 1 97 6 GLU B CA 1
ATOM 2582 C C . GLU B 1 6 ? -14.141 -14.547 -0.589 1 97 6 GLU B C 1
ATOM 2584 O O . GLU B 1 6 ? -13.852 -15.18 -1.607 1 97 6 GLU B O 1
ATOM 2589 N N . ARG B 1 7 ? -15.32 -14.648 -0.059 1 96.5 7 ARG B N 1
ATOM 2590 C CA . ARG B 1 7 ? -16.375 -15.492 -0.592 1 96.5 7 ARG B CA 1
ATOM 2591 C C . ARG B 1 7 ? -16.781 -15.055 -1.996 1 96.5 7 ARG B C 1
ATOM 2593 O O . ARG B 1 7 ? -17.141 -15.883 -2.836 1 96.5 7 ARG B O 1
ATOM 2600 N N . ASP B 1 8 ? -16.812 -13.742 -2.24 1 97.62 8 ASP B N 1
ATOM 2601 C CA . ASP B 1 8 ? -17.141 -13.227 -3.568 1 97.62 8 ASP B CA 1
ATOM 2602 C C . ASP B 1 8 ? -16.109 -13.68 -4.598 1 97.62 8 ASP B C 1
ATOM 2604 O O . ASP B 1 8 ? -16.469 -14.117 -5.691 1 97.62 8 ASP B O 1
ATOM 2608 N N . VAL B 1 9 ? -14.789 -13.539 -4.219 1 97.88 9 VAL B N 1
ATOM 2609 C CA . VAL B 1 9 ? -13.727 -13.961 -5.121 1 97.88 9 VAL B CA 1
ATOM 2610 C C . VAL B 1 9 ? -13.836 -15.461 -5.387 1 97.88 9 VAL B C 1
ATOM 2612 O O . VAL B 1 9 ? -13.727 -15.906 -6.531 1 97.88 9 VAL B O 1
ATOM 2615 N N . HIS B 1 10 ? -14.07 -16.188 -4.363 1 95.38 10 HIS B N 1
ATOM 2616 C CA . HIS B 1 10 ? -14.242 -17.625 -4.5 1 95.38 10 HIS B CA 1
ATOM 2617 C C . HIS B 1 10 ? -15.391 -17.953 -5.449 1 95.38 10 HIS B C 1
ATOM 2619 O O . HIS B 1 10 ? -15.258 -18.844 -6.305 1 95.38 10 HIS B O 1
ATOM 2625 N N . SER B 1 11 ? -16.484 -17.297 -5.293 1 95.62 11 SER B N 1
ATOM 2626 C CA . SER B 1 11 ? -17.656 -17.531 -6.133 1 95.62 11 SER B CA 1
ATOM 2627 C C . SER B 1 11 ? -17.359 -17.219 -7.598 1 95.62 11 SER B C 1
ATOM 2629 O O . SER B 1 11 ? -17.797 -17.938 -8.492 1 95.62 11 SER B O 1
ATOM 2631 N N . LEU B 1 12 ? -16.625 -16.203 -7.832 1 96.31 12 LEU B N 1
ATOM 2632 C CA . LEU B 1 12 ? -16.281 -15.812 -9.195 1 96.31 12 LEU B CA 1
ATOM 2633 C C . LEU B 1 12 ? -15.406 -16.875 -9.859 1 96.31 12 LEU B C 1
ATOM 2635 O O . LEU B 1 12 ? -15.539 -17.125 -11.055 1 96.31 12 LEU B O 1
ATOM 2639 N N . LEU B 1 13 ? -14.57 -17.547 -9.031 1 96.44 13 LEU B N 1
ATOM 2640 C CA . LEU B 1 13 ? -13.539 -18.422 -9.602 1 96.44 13 LEU B CA 1
ATOM 2641 C C . LEU B 1 13 ? -13.961 -19.875 -9.531 1 96.44 13 LEU B C 1
ATOM 2643 O O . LEU B 1 13 ? -13.398 -20.719 -10.234 1 96.44 13 LEU B O 1
ATOM 2647 N N . SER B 1 14 ? -14.906 -20.297 -8.711 1 88.56 14 SER B N 1
ATOM 2648 C CA . SER B 1 14 ? -15.25 -21.672 -8.406 1 88.56 14 SER B CA 1
ATOM 2649 C C . SER B 1 14 ? -15.812 -22.375 -9.641 1 88.56 14 SER B C 1
ATOM 2651 O O . SER B 1 14 ? -15.656 -23.594 -9.781 1 88.56 14 SER B O 1
ATOM 2653 N N . ASP B 1 15 ? -16.453 -21.703 -10.57 1 84.44 15 ASP B N 1
ATOM 2654 C CA . ASP B 1 15 ? -17.094 -22.359 -11.711 1 84.44 15 ASP B CA 1
ATOM 2655 C C . ASP B 1 15 ? -16.516 -21.844 -13.031 1 84.44 15 ASP B C 1
ATOM 2657 O O . ASP B 1 15 ? -17.234 -21.75 -14.031 1 84.44 15 ASP B O 1
ATOM 2661 N N . LEU B 1 16 ? -15.297 -21.516 -12.914 1 92.5 16 LEU B N 1
ATOM 2662 C CA . LEU B 1 16 ? -14.641 -21.047 -14.125 1 92.5 16 LEU B CA 1
ATOM 2663 C C . LEU B 1 16 ? -14.656 -22.109 -15.211 1 92.5 16 LEU B C 1
ATOM 2665 O O . LEU B 1 16 ? -14.273 -23.25 -14.969 1 92.5 16 LEU B O 1
ATOM 2669 N N . SER B 1 17 ? -15.148 -21.766 -16.422 1 94.81 17 SER B N 1
ATOM 2670 C CA . SER B 1 17 ? -15.016 -22.641 -17.578 1 94.81 17 SER B CA 1
ATOM 2671 C C . SER B 1 17 ? -13.602 -22.594 -18.156 1 94.81 17 SER B C 1
ATOM 2673 O 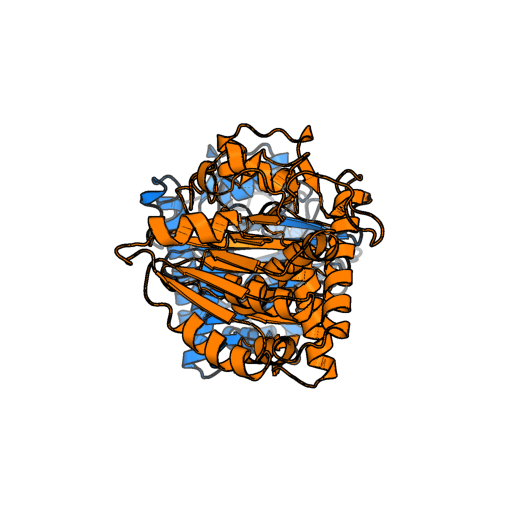O . SER B 1 17 ? -12.836 -21.672 -17.859 1 94.81 17 SER B O 1
ATOM 2675 N N . ALA B 1 18 ? -13.266 -23.562 -18.984 1 95.38 18 ALA B N 1
ATOM 2676 C CA . ALA B 1 18 ? -11.969 -23.562 -19.641 1 95.38 18 ALA B CA 1
ATOM 2677 C C . ALA B 1 18 ? -11.781 -22.328 -20.5 1 95.38 18 ALA B C 1
ATOM 2679 O O . ALA B 1 18 ? -10.688 -21.734 -20.531 1 95.38 18 ALA B O 1
ATOM 2680 N N . THR B 1 19 ? -12.859 -21.859 -21.094 1 96.06 19 THR B N 1
ATOM 2681 C CA . THR B 1 19 ? -12.812 -20.688 -21.938 1 96.06 19 THR B CA 1
ATOM 2682 C C . THR B 1 19 ? -12.516 -19.438 -21.125 1 96.06 19 THR B C 1
ATOM 2684 O O . THR B 1 19 ? -11.664 -18.625 -21.5 1 96.06 19 THR B O 1
ATOM 2687 N N . GLU B 1 20 ? -13.211 -19.328 -20 1 95.38 20 GLU B N 1
ATOM 2688 C CA . GLU B 1 20 ? -12.977 -18.188 -19.109 1 95.38 20 GLU B CA 1
ATOM 2689 C C . GLU B 1 20 ? -11.562 -18.219 -18.547 1 95.38 20 GLU B C 1
ATOM 2691 O O . GLU B 1 20 ? -10.922 -17.172 -18.406 1 95.38 20 GLU B O 1
ATOM 2696 N N . CYS B 1 21 ? -11.164 -19.375 -18.234 1 97.56 21 CYS B N 1
ATOM 2697 C CA . CYS B 1 21 ? -9.812 -19.531 -17.703 1 97.56 21 CYS B CA 1
ATOM 2698 C C . CYS B 1 21 ? -8.766 -19.094 -18.719 1 97.56 21 CYS B C 1
ATOM 2700 O O . CYS B 1 21 ? -7.816 -18.391 -18.391 1 97.56 21 CYS B O 1
ATOM 2702 N N . HIS B 1 22 ? -8.961 -19.5 -19.984 1 97.19 22 HIS B N 1
ATOM 2703 C CA . HIS B 1 22 ? -8.031 -19.109 -21.047 1 97.19 22 HIS B CA 1
ATOM 2704 C C . HIS B 1 22 ? -8.023 -17.609 -21.266 1 97.19 22 HIS B C 1
ATOM 2706 O O . HIS B 1 22 ? -6.98 -17.016 -21.578 1 97.19 22 HIS B O 1
ATOM 2712 N N . ARG B 1 23 ? -9.156 -17.016 -21.094 1 97.19 23 ARG B N 1
ATOM 2713 C CA . ARG B 1 23 ? -9.227 -15.57 -21.203 1 97.19 23 ARG B CA 1
ATOM 2714 C C . ARG B 1 23 ? -8.398 -14.891 -20.125 1 97.19 23 ARG B C 1
ATOM 2716 O O . ARG B 1 23 ? -7.637 -13.961 -20.422 1 97.19 23 ARG B O 1
ATOM 2723 N N . LEU B 1 24 ? -8.555 -15.336 -18.891 1 98.38 24 LEU B N 1
ATOM 2724 C CA . LEU B 1 24 ? -7.785 -14.781 -17.781 1 98.38 24 LEU B CA 1
ATOM 2725 C C . LEU B 1 24 ? -6.297 -15.078 -17.953 1 98.38 24 LEU B C 1
ATOM 2727 O O . LEU B 1 24 ? -5.457 -14.227 -17.656 1 98.38 24 LEU B O 1
ATOM 2731 N N . LEU B 1 25 ? -6.004 -16.281 -18.453 1 98.44 25 LEU B N 1
ATOM 2732 C CA . LEU B 1 25 ? -4.621 -16.672 -18.734 1 98.44 25 LEU B CA 1
ATOM 2733 C C . LEU B 1 25 ? -3.996 -15.734 -19.766 1 98.44 25 LEU B C 1
ATOM 2735 O O . LEU B 1 25 ? -2.859 -15.289 -19.594 1 98.44 25 LEU B O 1
ATOM 2739 N N . THR B 1 26 ? -4.723 -15.414 -20.781 1 98 26 THR B N 1
ATOM 2740 C CA . THR B 1 26 ? -4.254 -14.523 -21.844 1 98 26 THR B CA 1
ATOM 2741 C C . THR B 1 26 ? -4.035 -13.117 -21.297 1 98 26 THR B C 1
ATOM 2743 O O . THR B 1 26 ? -3.018 -12.484 -21.594 1 98 26 THR B O 1
ATOM 2746 N N . SER B 1 27 ? -4.965 -12.664 -20.5 1 98.19 27 SER B N 1
ATOM 2747 C CA . SER B 1 27 ? -4.828 -11.344 -19.891 1 98.19 27 SER B CA 1
ATOM 2748 C C . SER B 1 27 ? -3.57 -11.258 -19.031 1 98.19 27 SER B C 1
ATOM 2750 O O . SER B 1 27 ? -2.824 -10.281 -19.125 1 98.19 27 SER B O 1
ATOM 2752 N N . LEU B 1 28 ? -3.371 -12.273 -18.25 1 98.44 28 LEU B N 1
ATOM 2753 C CA . LEU B 1 28 ? -2.191 -12.32 -17.391 1 98.44 28 LEU B CA 1
ATOM 2754 C C . LEU B 1 28 ? -0.916 -12.367 -18.219 1 98.44 28 LEU B C 1
ATOM 2756 O O . LEU B 1 28 ? 0.029 -11.617 -17.969 1 98.44 28 LEU B O 1
ATOM 2760 N N . HIS B 1 29 ? -0.881 -13.203 -19.219 1 98.44 29 HIS B N 1
ATOM 2761 C CA . HIS B 1 29 ? 0.303 -13.32 -20.062 1 98.44 29 HIS B CA 1
ATOM 2762 C C . HIS B 1 29 ? 0.568 -12.023 -20.828 1 98.44 29 HIS B C 1
ATOM 2764 O O . HIS B 1 29 ? 1.722 -11.617 -20.984 1 98.44 29 HIS B O 1
ATOM 2770 N N . ASP B 1 30 ? -0.479 -11.367 -21.297 1 97.56 30 ASP B N 1
ATOM 2771 C CA . ASP B 1 30 ? -0.342 -10.133 -22.062 1 97.56 30 ASP B CA 1
ATOM 2772 C C . ASP B 1 30 ? 0.357 -9.055 -21.234 1 97.56 30 ASP B C 1
ATOM 2774 O O . ASP B 1 30 ? 1.208 -8.32 -21.75 1 97.56 30 ASP B O 1
ATOM 2778 N N . VAL B 1 31 ? 0.029 -9 -19.984 1 96.81 31 VAL B N 1
ATOM 2779 C CA . VAL B 1 31 ? 0.648 -7.961 -19.156 1 96.81 31 VAL B CA 1
ATOM 2780 C C . VAL B 1 31 ? 2.105 -8.32 -18.875 1 96.81 31 VAL B C 1
ATOM 2782 O O . VAL B 1 31 ? 2.967 -7.441 -18.812 1 96.81 31 VAL B O 1
ATOM 2785 N N . LEU B 1 32 ? 2.398 -9.578 -18.719 1 97.06 32 LEU B N 1
ATOM 2786 C CA . LEU B 1 32 ? 3.781 -10 -18.547 1 97.06 32 LEU B CA 1
ATOM 2787 C C . LEU B 1 32 ? 4.602 -9.75 -19.797 1 97.06 32 LEU B C 1
ATOM 2789 O O . LEU B 1 32 ? 5.77 -9.367 -19.719 1 97.06 32 LEU B O 1
ATOM 2793 N N . ARG B 1 33 ? 3.98 -9.961 -20.969 1 96.69 33 ARG B N 1
ATOM 2794 C CA . ARG B 1 33 ? 4.625 -9.633 -22.234 1 96.69 33 ARG B CA 1
ATOM 2795 C C . ARG B 1 33 ? 4.926 -8.141 -22.328 1 96.69 33 ARG B C 1
ATOM 2797 O O . ARG B 1 33 ? 6.023 -7.746 -22.734 1 96.69 33 ARG B O 1
ATOM 2804 N N . ALA B 1 34 ? 3.969 -7.387 -21.938 1 94.69 34 ALA B N 1
ATOM 2805 C CA . ALA B 1 34 ? 4.152 -5.938 -21.938 1 94.69 34 ALA B CA 1
ATOM 2806 C C . ALA B 1 34 ? 5.289 -5.523 -21.016 1 94.69 34 ALA B C 1
ATOM 2808 O O . ALA B 1 34 ? 6.125 -4.691 -21.375 1 94.69 34 ALA B O 1
ATOM 2809 N N . TYR B 1 35 ? 5.316 -6.09 -19.891 1 94.56 35 TYR B N 1
ATOM 2810 C CA . TYR B 1 35 ? 6.363 -5.789 -18.922 1 94.56 35 TYR B CA 1
ATOM 2811 C C . TYR B 1 35 ? 7.742 -6.129 -19.484 1 94.56 35 TYR B C 1
ATOM 2813 O O . TYR B 1 35 ? 8.648 -5.297 -19.469 1 94.56 35 TYR B O 1
ATOM 2821 N N . SER B 1 36 ? 7.906 -7.344 -19.969 1 94.56 36 SER B N 1
ATOM 2822 C CA . SER B 1 36 ? 9.203 -7.809 -20.453 1 94.56 36 SER B CA 1
ATOM 2823 C C . SER B 1 36 ? 9.664 -6.996 -21.656 1 94.56 36 SER B C 1
ATOM 2825 O O . SER B 1 36 ? 10.859 -6.805 -21.859 1 94.56 36 SER B O 1
ATOM 2827 N N . SER B 1 37 ? 8.727 -6.484 -22.406 1 91.81 37 SER B N 1
ATOM 2828 C CA . SER B 1 37 ? 9.055 -5.723 -23.609 1 91.81 37 SER B CA 1
ATOM 2829 C C . SER B 1 37 ? 9.406 -4.277 -23.266 1 91.81 37 SER B C 1
ATOM 2831 O O . SER B 1 37 ? 10.188 -3.637 -23.984 1 91.81 37 SER B O 1
ATOM 2833 N N . ALA B 1 38 ? 8.906 -3.779 -22.125 1 86.56 38 ALA B N 1
ATOM 2834 C CA . ALA B 1 38 ? 8.977 -2.342 -21.875 1 86.56 38 ALA B CA 1
ATOM 2835 C C . ALA B 1 38 ? 9.906 -2.027 -20.703 1 86.56 38 ALA B C 1
ATOM 2837 O O . ALA B 1 38 ? 10.211 -0.861 -20.438 1 86.56 38 ALA B O 1
ATOM 2838 N N . LYS B 1 39 ? 10.367 -2.939 -20.062 1 80.62 39 LYS B N 1
ATOM 2839 C CA . LYS B 1 39 ? 11.023 -2.664 -18.797 1 80.62 39 LYS B CA 1
ATOM 2840 C C . LYS B 1 39 ? 12.344 -1.919 -19 1 80.62 39 LYS B C 1
ATOM 2842 O O . LYS B 1 39 ? 12.828 -1.245 -18.094 1 80.62 39 LYS B O 1
ATOM 2847 N N . ASP B 1 40 ? 12.828 -2.035 -20.234 1 77.69 40 ASP B N 1
ATOM 2848 C CA . ASP B 1 40 ? 14.086 -1.335 -20.469 1 77.69 40 ASP B CA 1
ATOM 2849 C C . ASP B 1 40 ? 13.844 -0.017 -21.203 1 77.69 40 ASP B C 1
ATOM 2851 O O . ASP B 1 40 ? 14.797 0.668 -21.578 1 77.69 40 ASP B O 1
ATOM 2855 N N . ALA B 1 41 ? 12.578 0.287 -21.344 1 80.69 41 ALA B N 1
ATOM 2856 C CA . ALA B 1 41 ? 12.25 1.547 -22.016 1 80.69 41 ALA B CA 1
ATOM 2857 C C . ALA B 1 41 ? 12.523 2.734 -21.094 1 80.69 41 ALA B C 1
ATOM 2859 O O . ALA B 1 41 ? 12.641 2.572 -19.875 1 80.69 41 ALA B O 1
ATOM 2860 N N . ALA B 1 42 ? 12.664 3.939 -21.781 1 77.69 42 ALA B N 1
ATOM 2861 C CA . ALA B 1 42 ? 12.836 5.176 -21.031 1 77.69 42 ALA B CA 1
ATOM 2862 C C . ALA B 1 42 ? 11.625 5.449 -20.141 1 77.69 42 ALA B C 1
ATOM 2864 O O . ALA B 1 42 ? 10.5 5.09 -20.5 1 77.69 42 ALA B O 1
ATOM 2865 N N . LEU B 1 43 ? 11.93 5.988 -19 1 72.06 43 LEU B N 1
ATOM 2866 C CA . LEU B 1 43 ? 10.891 6.242 -18.016 1 72.06 43 LEU B CA 1
ATOM 2867 C C . LEU B 1 43 ? 9.695 6.953 -18.641 1 72.06 43 LEU B C 1
ATOM 2869 O O . LEU B 1 43 ? 8.547 6.617 -18.344 1 72.06 43 LEU B O 1
ATOM 2873 N N . SER B 1 44 ? 9.992 7.848 -19.469 1 74.94 44 SER B N 1
ATOM 2874 C CA . SER B 1 44 ? 8.945 8.648 -20.094 1 74.94 44 SER B CA 1
ATOM 2875 C C . SER B 1 44 ? 8.07 7.789 -21 1 74.94 44 SER B C 1
ATOM 2877 O O . SER B 1 44 ? 6.945 8.18 -21.328 1 74.94 44 SER B O 1
ATOM 2879 N N . GLU B 1 45 ? 8.547 6.625 -21.359 1 81.19 45 GLU B N 1
ATOM 2880 C CA . GLU B 1 45 ? 7.824 5.762 -22.281 1 81.19 45 GLU B CA 1
ATOM 2881 C C . GLU B 1 45 ? 7.219 4.562 -21.562 1 81.19 45 GLU B C 1
ATOM 2883 O O . GLU B 1 45 ? 6.473 3.783 -22.172 1 81.19 45 GLU B O 1
ATOM 2888 N N . GLN B 1 46 ? 7.508 4.598 -20.297 1 86.19 46 GLN B N 1
ATOM 2889 C CA . GLN B 1 46 ? 7.059 3.424 -19.562 1 86.19 46 GLN B CA 1
ATOM 2890 C C . GLN B 1 46 ? 5.562 3.498 -19.266 1 86.19 46 GLN B C 1
ATOM 2892 O O . GLN B 1 46 ? 5.078 4.5 -18.75 1 86.19 46 GLN B O 1
ATOM 2897 N N . THR B 1 47 ? 4.891 2.496 -19.703 1 90.56 47 THR B N 1
ATOM 2898 C CA . THR B 1 47 ? 3.457 2.41 -19.438 1 90.56 47 THR B CA 1
ATOM 2899 C C . THR B 1 47 ? 3.18 1.494 -18.25 1 90.56 47 THR B C 1
ATOM 2901 O O . THR B 1 47 ? 2.072 1.492 -17.703 1 90.56 47 THR B O 1
ATOM 2904 N N . LEU B 1 48 ? 4.129 0.715 -17.906 1 94.56 48 LEU B N 1
ATOM 2905 C CA . LEU B 1 48 ? 4.016 -0.197 -16.766 1 94.56 48 LEU B CA 1
ATOM 2906 C C . LEU B 1 48 ? 5.039 0.146 -15.695 1 94.56 48 LEU B C 1
ATOM 2908 O O . LEU B 1 48 ? 6.188 0.466 -16 1 94.56 48 LEU B O 1
ATOM 2912 N N . HIS B 1 49 ? 4.594 0.195 -14.492 1 94.69 49 HIS B N 1
ATOM 2913 C CA . HIS B 1 49 ? 5.445 0.45 -13.336 1 94.69 49 HIS B CA 1
ATOM 2914 C C . HIS B 1 49 ? 5.352 -0.685 -12.32 1 94.69 49 HIS B C 1
ATOM 2916 O O . HIS B 1 49 ? 4.262 -1.011 -11.852 1 94.69 49 HIS B O 1
ATOM 2922 N N . GLN B 1 50 ? 6.422 -1.275 -11.992 1 93.69 50 GLN B N 1
ATOM 2923 C CA . GLN B 1 50 ? 6.535 -2.387 -11.055 1 93.69 50 GLN B CA 1
ATOM 2924 C C . GLN B 1 50 ? 7.711 -2.182 -10.102 1 93.69 50 GLN B C 1
ATOM 2926 O O . GLN B 1 50 ? 8.734 -2.857 -10.219 1 93.69 50 GLN B O 1
ATOM 2931 N N . PRO B 1 51 ? 7.566 -1.267 -9.164 1 92.56 51 PRO B N 1
ATOM 2932 C CA . PRO B 1 51 ? 8.656 -1.105 -8.195 1 92.56 51 PRO B CA 1
ATOM 2933 C C . PRO B 1 51 ? 8.867 -2.346 -7.332 1 92.56 51 PRO B C 1
ATOM 2935 O O . PRO B 1 51 ? 7.992 -3.211 -7.262 1 92.56 51 PRO B O 1
ATOM 2938 N N . GLU B 1 52 ? 10.031 -2.404 -6.723 1 89.44 52 GLU B N 1
ATOM 2939 C CA . GLU B 1 52 ? 10.297 -3.479 -5.773 1 89.44 52 GLU B CA 1
ATOM 2940 C C . GLU B 1 52 ? 9.297 -3.457 -4.621 1 89.44 52 GLU B C 1
ATOM 2942 O O . GLU B 1 52 ? 8.82 -2.391 -4.227 1 89.44 52 GLU B O 1
ATOM 2947 N N . ARG B 1 53 ? 8.992 -4.598 -4.141 1 92.75 53 ARG B N 1
ATOM 2948 C CA . ARG B 1 53 ? 8.062 -4.684 -3.016 1 92.75 53 ARG B CA 1
ATOM 2949 C C . ARG B 1 53 ? 8.703 -4.145 -1.739 1 92.75 53 ARG B C 1
ATOM 2951 O O . ARG B 1 53 ? 9.922 -4.211 -1.573 1 92.75 53 ARG B O 1
ATOM 2958 N N . GLY B 1 54 ? 7.906 -3.457 -0.922 1 93.5 54 GLY B N 1
ATOM 2959 C CA . GLY B 1 54 ? 8.305 -3.131 0.438 1 93.5 54 GLY B CA 1
ATOM 2960 C C . GLY B 1 54 ? 7.961 -4.219 1.438 1 93.5 54 GLY B C 1
ATOM 2961 O O . GLY B 1 54 ? 7.07 -5.035 1.193 1 93.5 54 GLY B O 1
ATOM 2962 N N . SER B 1 55 ? 8.711 -4.227 2.535 1 93.75 55 SER B N 1
ATOM 2963 C CA . SER B 1 55 ? 8.469 -5.223 3.57 1 93.75 55 SER B CA 1
ATOM 2964 C C . SER B 1 55 ? 8.641 -4.625 4.965 1 93.75 55 SER B C 1
ATOM 2966 O O . SER B 1 55 ? 9.492 -3.764 5.176 1 93.75 55 SER B O 1
ATOM 2968 N N . ILE B 1 56 ? 7.781 -4.996 5.859 1 95.38 56 ILE B N 1
ATOM 2969 C CA . ILE B 1 56 ? 7.918 -4.723 7.285 1 95.38 56 ILE B CA 1
ATOM 2970 C C . ILE B 1 56 ? 7.855 -6.031 8.07 1 95.38 56 ILE B C 1
ATOM 2972 O O . ILE B 1 56 ? 6.906 -6.805 7.93 1 95.38 56 ILE B O 1
ATOM 2976 N N . VAL B 1 57 ? 8.852 -6.316 8.805 1 92.88 57 VAL B N 1
ATOM 2977 C CA . VAL B 1 57 ? 8.859 -7.426 9.758 1 92.88 57 VAL B CA 1
ATOM 2978 C C . VAL B 1 57 ? 8.766 -6.887 11.18 1 92.88 57 VAL B C 1
ATOM 2980 O O . VAL B 1 57 ? 9.617 -6.113 11.617 1 92.88 57 VAL B O 1
ATOM 2983 N N . THR B 1 58 ? 7.758 -7.227 11.859 1 94.12 58 THR B N 1
ATOM 2984 C CA . THR B 1 58 ? 7.586 -6.746 13.219 1 94.12 58 THR B CA 1
ATOM 2985 C C . THR B 1 58 ? 8.211 -7.711 14.219 1 94.12 58 THR B C 1
ATOM 2987 O O . THR B 1 58 ? 8.586 -8.828 13.859 1 94.12 58 THR B O 1
ATOM 29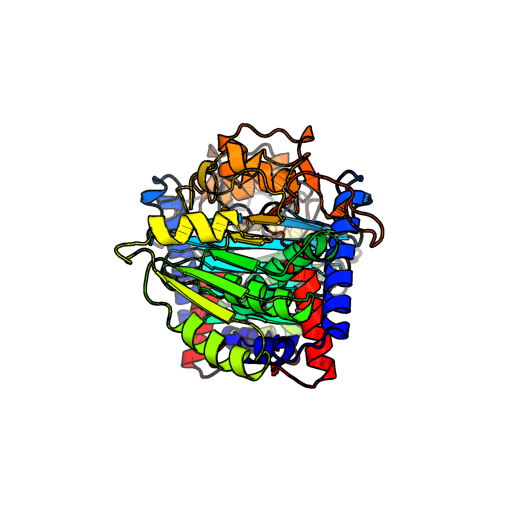90 N N . ARG B 1 59 ? 8.328 -7.301 15.484 1 91.25 59 ARG B N 1
ATOM 2991 C CA . ARG B 1 59 ? 8.922 -8.117 16.531 1 91.25 59 ARG B CA 1
ATOM 2992 C C . ARG B 1 59 ? 8.078 -9.344 16.828 1 91.25 59 ARG B C 1
ATOM 2994 O O . ARG B 1 59 ? 8.523 -10.273 17.5 1 91.25 59 ARG B O 1
ATOM 3001 N N . LEU B 1 60 ? 6.805 -9.383 16.328 1 91.94 60 LEU B N 1
ATOM 3002 C CA . LEU B 1 60 ? 5.941 -10.547 16.484 1 91.94 60 LEU B CA 1
ATOM 3003 C C . LEU B 1 60 ? 6.309 -11.633 15.484 1 91.94 60 LEU B C 1
ATOM 3005 O O . LEU B 1 60 ? 5.777 -12.75 15.547 1 91.94 60 LEU B O 1
ATOM 3009 N N . GLY B 1 61 ? 7.133 -11.297 14.531 1 90.56 61 GLY B N 1
ATOM 3010 C CA . GLY B 1 61 ? 7.547 -12.25 13.508 1 90.56 61 GLY B CA 1
ATOM 3011 C C . GLY B 1 61 ? 6.672 -12.211 12.273 1 90.56 61 GLY B C 1
ATOM 3012 O O . GLY B 1 61 ? 6.836 -13.039 11.367 1 90.56 61 GLY B O 1
ATOM 3013 N N . ASN B 1 62 ? 5.715 -11.328 12.25 1 93.44 62 ASN B N 1
ATOM 3014 C CA . ASN B 1 62 ? 4.855 -11.156 11.086 1 93.44 62 ASN B CA 1
ATOM 3015 C C . ASN B 1 62 ? 5.547 -10.359 9.992 1 93.44 62 ASN B C 1
ATOM 3017 O O . ASN B 1 62 ? 6.262 -9.391 10.273 1 93.44 62 ASN B O 1
ATOM 3021 N N . THR B 1 63 ? 5.383 -10.758 8.758 1 93.56 63 THR B N 1
ATOM 3022 C CA . THR B 1 63 ? 5.934 -10.039 7.609 1 93.56 63 THR B CA 1
ATOM 3023 C C . THR B 1 63 ? 4.82 -9.453 6.75 1 93.56 63 THR B C 1
ATOM 3025 O O . THR B 1 63 ? 4.008 -10.195 6.188 1 93.56 63 THR B O 1
ATOM 3028 N N . SER B 1 64 ? 4.801 -8.18 6.684 1 97.19 64 SER B N 1
ATOM 3029 C CA . SER B 1 64 ? 3.875 -7.512 5.773 1 97.19 64 SER B CA 1
ATOM 3030 C C . SER B 1 64 ? 4.574 -7.082 4.488 1 97.19 64 SER B C 1
ATOM 3032 O O . SER B 1 64 ? 5.648 -6.473 4.535 1 97.19 64 SER B O 1
ATOM 3034 N N . LEU B 1 65 ? 4.008 -7.453 3.385 1 96.56 65 LEU B N 1
ATOM 3035 C CA . LEU B 1 65 ? 4.539 -7.098 2.074 1 96.56 65 LEU B CA 1
ATOM 3036 C C . LEU B 1 65 ? 3.654 -6.059 1.394 1 96.56 65 LEU B C 1
ATOM 3038 O O . LEU B 1 65 ? 2.426 -6.133 1.481 1 96.56 65 LEU B O 1
ATOM 3042 N N . PHE B 1 66 ? 4.266 -5.09 0.774 1 98.19 66 PHE B N 1
ATOM 3043 C CA . PHE B 1 66 ? 3.615 -4.023 0.019 1 98.19 66 PHE B CA 1
ATOM 3044 C C . PHE B 1 66 ? 4.078 -4.031 -1.433 1 98.19 66 PHE B C 1
ATOM 3046 O O . PHE B 1 66 ? 5.258 -3.816 -1.714 1 98.19 66 PHE B O 1
ATOM 3053 N N . MET B 1 67 ? 3.135 -4.223 -2.301 1 97.81 67 MET B N 1
ATOM 3054 C CA . MET B 1 67 ? 3.506 -4.434 -3.697 1 97.81 67 MET B CA 1
ATOM 3055 C C . MET B 1 67 ? 2.717 -3.508 -4.617 1 97.81 67 MET B C 1
ATOM 3057 O O . MET B 1 67 ? 1.755 -3.936 -5.258 1 97.81 67 MET B O 1
ATOM 3061 N N . PRO B 1 68 ? 3.154 -2.283 -4.785 1 98.56 68 PRO B N 1
ATOM 3062 C CA . PRO B 1 68 ? 2.479 -1.37 -5.707 1 98.56 68 PRO B CA 1
ATOM 3063 C C . PRO B 1 68 ? 2.803 -1.664 -7.172 1 98.56 68 PRO B C 1
ATOM 3065 O O . PRO B 1 68 ? 3.848 -2.248 -7.469 1 98.56 68 PRO B O 1
ATOM 3068 N N . SER B 1 69 ? 1.935 -1.296 -8.039 1 98.19 69 SER B N 1
ATOM 3069 C CA . SER B 1 69 ? 2.139 -1.397 -9.477 1 98.19 69 SER B CA 1
ATOM 3070 C C . SER B 1 69 ? 1.185 -0.483 -10.242 1 98.19 69 SER B C 1
ATOM 3072 O O . SER B 1 69 ? 0.199 -0.001 -9.68 1 98.19 69 SER B O 1
ATOM 3074 N N . SER B 1 70 ? 1.521 -0.201 -11.516 1 97.75 70 SER B N 1
ATOM 3075 C CA . SER B 1 70 ? 0.643 0.603 -12.359 1 97.75 70 SER B CA 1
ATOM 3076 C C . SER B 1 70 ? 0.765 0.201 -13.828 1 97.75 70 SER B C 1
ATOM 3078 O O . SER B 1 70 ? 1.865 -0.076 -14.305 1 97.75 70 SER B O 1
ATOM 3080 N N . VAL B 1 71 ? -0.36 0.177 -14.469 1 96.75 71 VAL B N 1
ATOM 3081 C CA . VAL B 1 71 ? -0.386 0.041 -15.922 1 96.75 71 VAL B CA 1
ATOM 3082 C C . VAL B 1 71 ? -0.853 1.35 -16.562 1 96.75 71 VAL B C 1
ATOM 3084 O O . VAL B 1 71 ? -1.481 1.344 -17.625 1 96.75 71 VAL B O 1
ATOM 3087 N N . THR B 1 72 ? -0.673 2.408 -15.875 1 94.75 72 THR B N 1
ATOM 3088 C CA . THR B 1 72 ? -0.989 3.777 -16.266 1 94.75 72 THR B CA 1
ATOM 3089 C C . THR B 1 72 ? -2.492 4.031 -16.188 1 94.75 72 THR B C 1
ATOM 3091 O O . THR B 1 72 ? -2.928 5.023 -15.594 1 94.75 72 THR B O 1
ATOM 3094 N N . THR B 1 73 ? -3.344 3.162 -16.719 1 96.06 73 THR B N 1
ATOM 3095 C CA . THR B 1 73 ? -4.789 3.344 -16.703 1 96.06 73 THR B CA 1
ATOM 3096 C C . THR B 1 73 ? -5.387 2.916 -15.367 1 96.06 73 THR B C 1
ATOM 3098 O O . THR B 1 73 ? -6.547 3.209 -15.078 1 96.06 73 THR B O 1
ATOM 3101 N N . SER B 1 74 ? -4.594 2.242 -14.609 1 97.94 74 SER B N 1
ATOM 3102 C CA . SER B 1 74 ? -4.949 1.862 -13.242 1 97.94 74 SER B CA 1
ATOM 3103 C C . SER B 1 74 ? -3.711 1.685 -12.375 1 97.94 74 SER B C 1
ATOM 3105 O O . SER B 1 74 ? -2.65 1.297 -12.875 1 97.94 74 SER B O 1
ATOM 3107 N N . THR B 1 75 ? -3.793 2.064 -11.211 1 98.56 75 THR B N 1
ATOM 3108 C CA . THR B 1 75 ? -2.775 1.834 -10.188 1 98.56 75 THR 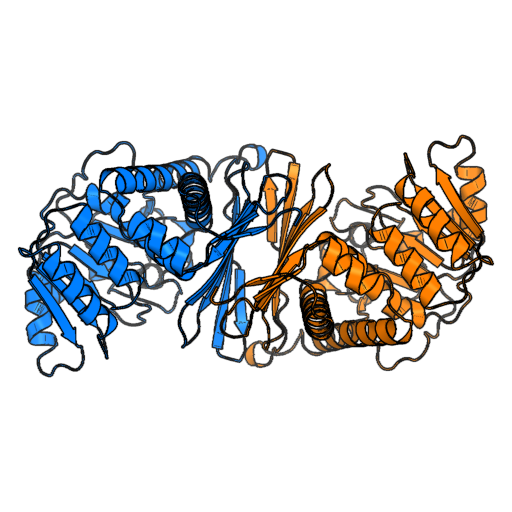B CA 1
ATOM 3109 C C . THR B 1 75 ? -3.324 0.958 -9.07 1 98.56 75 THR B C 1
ATOM 3111 O O . THR B 1 75 ? -4.504 1.055 -8.719 1 98.56 75 THR B O 1
ATOM 3114 N N . GLY B 1 76 ? -2.531 0.036 -8.594 1 98.69 76 GLY B N 1
ATOM 3115 C CA . GLY B 1 76 ? -2.965 -0.82 -7.504 1 98.69 76 GLY B CA 1
ATOM 3116 C C . GLY B 1 76 ? -1.851 -1.149 -6.527 1 98.69 76 GLY B C 1
ATOM 3117 O O . GLY B 1 76 ? -0.694 -0.783 -6.75 1 98.69 76 GLY B O 1
ATOM 3118 N N . ILE B 1 77 ? -2.24 -1.736 -5.457 1 98.88 77 ILE B N 1
ATOM 3119 C CA . ILE B 1 77 ? -1.278 -2.262 -4.492 1 98.88 77 ILE B CA 1
ATOM 3120 C C . ILE B 1 77 ? -1.862 -3.49 -3.801 1 98.88 77 ILE B C 1
ATOM 3122 O O . ILE B 1 77 ? -3.025 -3.488 -3.393 1 98.88 77 ILE B O 1
ATOM 3126 N N . LYS B 1 78 ? -1.084 -4.488 -3.709 1 98.88 78 LYS B N 1
ATOM 3127 C CA . LYS B 1 78 ? -1.385 -5.617 -2.836 1 98.88 78 LYS B CA 1
ATOM 3128 C C . LYS B 1 78 ? -0.667 -5.484 -1.497 1 98.88 78 LYS B C 1
ATOM 3130 O O . LYS B 1 78 ? 0.534 -5.207 -1.455 1 98.88 78 LYS B O 1
ATOM 3135 N N . ILE B 1 79 ? -1.412 -5.652 -0.494 1 98.81 79 ILE B N 1
ATOM 3136 C CA . ILE B 1 79 ? -0.879 -5.676 0.864 1 98.81 79 ILE B CA 1
ATOM 3137 C C . ILE B 1 79 ? -1.227 -7.004 1.532 1 98.81 79 ILE B C 1
ATOM 3139 O O . ILE B 1 79 ? -2.404 -7.336 1.69 1 98.81 79 ILE B O 1
ATOM 3143 N N . VAL B 1 80 ? -0.196 -7.707 1.907 1 98.19 80 VAL B N 1
ATOM 3144 C CA . VAL B 1 80 ? -0.464 -8.969 2.59 1 98.19 80 VAL B CA 1
ATOM 3145 C C . VAL B 1 80 ? 0.452 -9.102 3.805 1 98.19 80 VAL B C 1
ATOM 3147 O O . VAL B 1 80 ? 1.574 -8.594 3.803 1 98.19 80 VAL B O 1
ATOM 3150 N N . THR B 1 81 ? -0.036 -9.711 4.754 1 97.81 81 THR B N 1
ATOM 3151 C CA . THR B 1 81 ? 0.732 -10.094 5.934 1 97.81 81 THR B CA 1
ATOM 3152 C C . THR B 1 81 ? 0.816 -11.617 6.047 1 97.81 81 THR B C 1
ATOM 3154 O O . THR B 1 81 ? -0.205 -12.305 6.004 1 97.81 81 THR B O 1
ATOM 3157 N N . ILE B 1 82 ? 2.02 -12.078 6.027 1 93.19 82 ILE B N 1
ATOM 3158 C CA . ILE B 1 82 ? 2.281 -13.5 6.254 1 93.19 82 ILE B CA 1
ATOM 3159 C C . ILE B 1 82 ? 2.582 -13.742 7.73 1 93.19 82 ILE B C 1
ATOM 3161 O O . ILE B 1 82 ? 3.545 -13.195 8.273 1 93.19 82 ILE B O 1
ATOM 3165 N N . SER B 1 83 ? 1.766 -14.492 8.398 1 93.12 83 SER B N 1
ATOM 3166 C CA . SER B 1 83 ? 1.854 -14.859 9.805 1 93.12 83 SER B CA 1
ATOM 3167 C C . SER B 1 83 ? 1.556 -16.344 10.008 1 93.12 83 SER B C 1
ATOM 3169 O O . SER B 1 83 ? 1.213 -17.047 9.055 1 93.12 83 SER B O 1
ATOM 3171 N N . PRO B 1 84 ? 1.734 -16.906 11.203 1 87.62 84 PRO B N 1
ATOM 3172 C CA . PRO B 1 84 ? 1.369 -18.312 11.445 1 87.62 84 PRO B CA 1
ATOM 3173 C C . PRO B 1 84 ? -0.093 -18.609 11.117 1 87.62 84 PRO B C 1
ATOM 3175 O O . PRO B 1 84 ? -0.451 -19.75 10.852 1 87.62 84 PRO B O 1
ATOM 3178 N N . GLY B 1 85 ? -0.849 -17.594 11.07 1 87.56 85 GLY B N 1
ATOM 3179 C CA . GLY B 1 85 ? -2.258 -17.766 10.75 1 87.56 85 GLY B CA 1
ATOM 3180 C C . GLY B 1 85 ? -2.533 -17.766 9.258 1 87.56 85 GLY B C 1
ATOM 3181 O O . GLY B 1 85 ? -3.678 -17.938 8.836 1 87.56 85 GLY B O 1
ATOM 3182 N N . GLY B 1 86 ? -1.477 -17.703 8.492 1 89.81 86 GLY B N 1
ATOM 3183 C CA . GLY B 1 86 ? -1.636 -17.703 7.047 1 89.81 86 GLY B CA 1
ATOM 3184 C C . GLY B 1 86 ? -1.508 -16.312 6.445 1 89.81 86 GLY B C 1
ATOM 3185 O O . GLY B 1 86 ? -1.106 -15.367 7.125 1 89.81 86 GLY B O 1
ATOM 3186 N N . LEU B 1 87 ? -1.773 -16.266 5.207 1 94.69 87 LEU B N 1
ATOM 3187 C CA . LEU B 1 87 ? -1.689 -15.008 4.469 1 94.69 87 LEU B CA 1
ATOM 3188 C C . LEU B 1 87 ? -3.018 -14.258 4.516 1 94.69 87 LEU B C 1
ATOM 3190 O O . LEU B 1 87 ? -4.07 -14.836 4.234 1 94.69 87 LEU B O 1
ATOM 3194 N N . LYS B 1 88 ? -2.998 -13.016 4.961 1 97.62 88 LYS B N 1
ATOM 3195 C CA . LYS B 1 88 ? -4.172 -12.141 4.953 1 97.62 88 LYS B CA 1
ATOM 3196 C C . LYS B 1 88 ? -3.838 -10.773 4.359 1 97.62 88 LYS B C 1
ATOM 3198 O O . LYS B 1 88 ? -2.695 -10.32 4.441 1 97.62 88 LYS B O 1
ATOM 3203 N N . GLY B 1 89 ? -4.844 -10.125 3.762 1 98.31 89 GLY B N 1
ATOM 3204 C CA . GLY B 1 89 ? -4.629 -8.789 3.24 1 98.31 89 GLY B CA 1
ATOM 3205 C C . GLY B 1 89 ? -5.641 -8.383 2.186 1 98.31 89 GLY B C 1
ATOM 3206 O O . GLY B 1 89 ? -6.738 -8.945 2.129 1 98.31 89 GLY B O 1
ATOM 3207 N N . CYS B 1 90 ? -5.254 -7.391 1.413 1 98.88 90 CYS B N 1
ATOM 3208 C CA . CYS B 1 90 ? -6.184 -6.887 0.409 1 98.88 90 CYS B CA 1
ATOM 3209 C C . CYS B 1 90 ? -5.438 -6.348 -0.804 1 98.88 90 CYS B C 1
ATOM 3211 O O . CYS B 1 90 ? -4.207 -6.262 -0.794 1 98.88 90 CYS B O 1
ATOM 3213 N N . ILE B 1 91 ? -6.145 -6.098 -1.808 1 98.94 91 ILE B N 1
ATOM 3214 C CA . ILE B 1 91 ? -5.691 -5.406 -3.01 1 98.94 91 ILE B CA 1
ATOM 3215 C C . ILE B 1 91 ? -6.555 -4.168 -3.252 1 98.94 91 ILE B C 1
ATOM 3217 O O . ILE B 1 91 ? -7.785 -4.262 -3.299 1 98.94 91 ILE B O 1
ATOM 3221 N N . ASN B 1 92 ? -5.934 -3.072 -3.34 1 98.94 92 ASN B N 1
ATOM 3222 C CA . ASN B 1 92 ? -6.602 -1.844 -3.762 1 98.94 92 ASN B CA 1
ATOM 3223 C C . ASN B 1 92 ? -6.391 -1.575 -5.25 1 98.94 92 ASN B C 1
ATOM 3225 O O . ASN B 1 92 ? -5.277 -1.724 -5.762 1 98.94 92 ASN B O 1
ATOM 3229 N N . VAL B 1 93 ? -7.457 -1.199 -5.93 1 98.94 93 VAL B N 1
ATOM 3230 C CA . VAL B 1 93 ? -7.383 -0.818 -7.336 1 98.94 93 VAL B CA 1
ATOM 3231 C C . VAL B 1 93 ? -7.891 0.611 -7.512 1 98.94 93 VAL B C 1
ATOM 3233 O O . VAL B 1 93 ? -9.008 0.935 -7.102 1 98.94 93 VAL B O 1
ATOM 3236 N N . PHE B 1 94 ? -7.094 1.405 -8.203 1 98.88 94 PHE B N 1
ATOM 3237 C CA . PHE B 1 94 ? -7.402 2.822 -8.344 1 98.88 94 PHE B CA 1
ATOM 3238 C C . PHE B 1 94 ? -7.516 3.203 -9.82 1 98.88 94 PHE B C 1
ATOM 3240 O O . PHE B 1 94 ? -6.789 2.67 -10.664 1 98.88 94 PHE B O 1
ATOM 3247 N N . ALA B 1 95 ? -8.422 4.148 -10.07 1 98.38 95 ALA B N 1
ATOM 3248 C CA . ALA B 1 95 ? -8.391 4.855 -11.352 1 98.38 95 ALA B CA 1
ATOM 3249 C C . ALA B 1 95 ? -7.125 5.699 -11.484 1 98.38 95 ALA B C 1
ATOM 3251 O O . ALA B 1 95 ? -6.41 5.914 -10.5 1 98.38 95 ALA B O 1
ATOM 3252 N N . PRO B 1 96 ? -6.777 6.156 -12.664 1 97.38 96 PRO B N 1
ATOM 3253 C CA . PRO B 1 96 ? -5.531 6.895 -12.898 1 97.38 96 PRO B CA 1
ATOM 3254 C C . PRO B 1 96 ? -5.395 8.117 -11.984 1 97.38 96 PRO B C 1
ATOM 3256 O O . PRO B 1 96 ? -4.281 8.453 -11.57 1 97.38 96 PRO B O 1
ATOM 3259 N N . GLU B 1 97 ? -6.52 8.734 -11.602 1 97.31 97 GLU B N 1
ATOM 3260 C CA . GLU B 1 97 ? -6.461 9.969 -10.828 1 97.31 97 GLU B CA 1
ATOM 3261 C C . GLU B 1 97 ? -6.578 9.695 -9.336 1 97.31 97 GLU B C 1
ATOM 3263 O O . GLU B 1 97 ? -6.574 10.625 -8.523 1 97.31 97 GLU B O 1
ATOM 3268 N N . GLY B 1 98 ? -6.746 8.445 -9.008 1 98 98 GLY B N 1
ATOM 3269 C CA . GLY B 1 98 ? -6.621 8.109 -7.598 1 98 98 GLY B CA 1
ATOM 3270 C C . GLY B 1 98 ? -7.93 7.656 -6.977 1 98 98 GLY B C 1
ATOM 3271 O O . GLY B 1 98 ? -7.961 7.258 -5.809 1 98 98 GLY B O 1
ATOM 3272 N N . ASP B 1 99 ? -9.039 7.703 -7.77 1 98.31 99 ASP B N 1
ATOM 3273 C CA . ASP B 1 99 ? -10.297 7.176 -7.254 1 98.31 99 ASP B CA 1
ATOM 3274 C C . ASP B 1 99 ? -10.188 5.676 -6.969 1 98.31 99 ASP B C 1
ATOM 3276 O O . ASP B 1 99 ? -9.695 4.918 -7.805 1 98.31 99 ASP B O 1
ATOM 3280 N N . LEU B 1 100 ? -10.648 5.285 -5.789 1 98.62 100 LEU B N 1
ATOM 3281 C CA . LEU B 1 100 ? -10.648 3.865 -5.453 1 98.62 100 LEU B CA 1
ATOM 3282 C C . LEU B 1 100 ? -11.773 3.139 -6.188 1 98.62 100 LEU B C 1
ATOM 3284 O O . LEU B 1 100 ? -12.953 3.424 -5.969 1 98.62 100 LEU B O 1
ATOM 3288 N N . LEU B 1 101 ? -11.422 2.195 -7.035 1 98.5 101 LEU B N 1
ATOM 3289 C CA . LEU B 1 101 ? -12.391 1.469 -7.848 1 98.5 101 LEU B CA 1
ATOM 3290 C C . LEU B 1 101 ? -12.82 0.177 -7.16 1 98.5 101 LEU B C 1
ATOM 3292 O O . LEU B 1 101 ? -13.969 -0.26 -7.305 1 98.5 101 LEU B O 1
ATOM 3296 N N . GLY B 1 102 ? -11.836 -0.387 -6.473 1 98.75 102 GLY B N 1
ATOM 3297 C CA . GLY B 1 102 ? -12.133 -1.682 -5.879 1 98.75 102 GLY B CA 1
ATOM 3298 C C . GLY B 1 102 ? -11.234 -2.023 -4.711 1 98.75 102 GLY B C 1
ATOM 3299 O O . GLY B 1 102 ? -10.102 -1.531 -4.625 1 98.75 102 GLY B O 1
ATOM 3300 N N . LEU B 1 103 ? -11.75 -2.809 -3.814 1 98.94 103 LEU B N 1
ATOM 3301 C CA . LEU B 1 103 ? -11.062 -3.467 -2.707 1 98.94 103 LEU B CA 1
ATOM 3302 C C . LEU B 1 103 ? -11.359 -4.965 -2.699 1 98.94 103 LEU B C 1
ATOM 3304 O O . LEU B 1 103 ? -12.516 -5.371 -2.57 1 98.94 103 LEU B O 1
ATOM 3308 N N . LEU B 1 104 ? -10.289 -5.727 -2.842 1 98.88 104 LEU B N 1
ATOM 3309 C CA . LEU B 1 104 ? -10.469 -7.176 -2.885 1 98.88 104 LEU B CA 1
ATOM 3310 C C . LEU B 1 104 ? -9.711 -7.852 -1.749 1 98.88 104 LEU B C 1
ATOM 3312 O O . LEU B 1 104 ? -8.578 -7.473 -1.441 1 98.88 104 LEU B O 1
ATOM 3316 N N . ASN B 1 105 ? -10.367 -8.867 -1.146 1 98.75 105 ASN B N 1
ATOM 3317 C CA . ASN B 1 105 ? -9.57 -9.773 -0.323 1 98.75 105 ASN B CA 1
ATOM 3318 C C . ASN B 1 105 ? -8.461 -10.43 -1.133 1 98.75 105 ASN B C 1
ATOM 3320 O O . ASN B 1 105 ? -8.695 -10.906 -2.246 1 98.75 105 ASN B O 1
ATOM 3324 N N . ALA B 1 106 ? -7.285 -10.5 -0.586 1 98.5 106 ALA B N 1
ATOM 3325 C CA . ALA B 1 106 ? -6.113 -10.859 -1.376 1 98.5 106 ALA B CA 1
ATOM 3326 C C . ALA B 1 106 ? -5.883 -12.375 -1.362 1 98.5 106 ALA B C 1
ATOM 3328 O O . ALA B 1 106 ? -5.141 -12.898 -2.195 1 98.5 106 ALA B O 1
ATOM 3329 N N . GLU B 1 107 ? -6.434 -13.094 -0.435 1 96.75 107 GLU B N 1
ATOM 3330 C CA . GLU B 1 107 ? -6.039 -14.477 -0.179 1 96.75 107 GLU B CA 1
ATOM 3331 C C . GLU B 1 107 ? -6.285 -15.352 -1.401 1 96.75 107 GLU B C 1
ATOM 3333 O O . GLU B 1 107 ? -5.34 -15.883 -1.991 1 96.75 107 GLU B O 1
ATOM 3338 N N . GLU B 1 108 ? -7.535 -15.383 -1.874 1 96.69 108 GLU B N 1
ATOM 3339 C CA . GLU B 1 108 ? -7.891 -16.234 -3.008 1 96.69 108 GLU B CA 1
ATOM 3340 C C . GLU B 1 108 ? -7.289 -15.703 -4.305 1 96.69 108 GLU B C 1
ATOM 3342 O O . GLU B 1 108 ? -6.863 -16.469 -5.164 1 96.69 108 GLU B O 1
ATOM 3347 N N . VAL B 1 109 ? -7.23 -14.414 -4.457 1 98 109 VAL B N 1
ATOM 3348 C CA . VAL B 1 109 ? -6.691 -13.797 -5.664 1 98 109 VAL B CA 1
ATOM 3349 C C . VAL B 1 109 ? -5.219 -14.172 -5.82 1 98 109 VAL B C 1
ATOM 3351 O O . VAL B 1 109 ? -4.77 -14.508 -6.922 1 98 109 VAL B O 1
ATOM 3354 N N . THR B 1 110 ? -4.492 -14.102 -4.727 1 97.62 110 THR B N 1
ATOM 3355 C CA . THR B 1 110 ? -3.062 -14.383 -4.746 1 97.62 110 THR B CA 1
ATOM 3356 C C . THR B 1 110 ? -2.803 -15.82 -5.176 1 97.62 110 THR B C 1
ATOM 3358 O O . THR B 1 110 ? -1.972 -16.078 -6.051 1 97.62 110 THR B O 1
ATOM 3361 N N . ALA B 1 111 ? -3.545 -16.734 -4.57 1 96.75 111 ALA B N 1
ATOM 3362 C CA . ALA B 1 111 ? -3.363 -18.141 -4.883 1 96.75 111 ALA B CA 1
ATOM 3363 C C . ALA B 1 111 ? -3.725 -18.438 -6.336 1 96.75 111 ALA B C 1
ATOM 3365 O O . ALA B 1 111 ? -2.971 -19.109 -7.047 1 96.75 111 ALA B O 1
ATOM 3366 N N . PHE B 1 112 ? -4.852 -17.891 -6.766 1 98.38 112 PHE B N 1
ATOM 3367 C CA . PHE B 1 112 ? -5.348 -18.141 -8.117 1 98.38 112 PHE B CA 1
ATOM 3368 C C . PHE B 1 112 ? -4.383 -17.578 -9.156 1 98.38 112 PHE B C 1
ATOM 3370 O O . PHE B 1 112 ? -3.945 -18.297 -10.055 1 98.38 112 PHE B O 1
ATOM 3377 N N . ARG B 1 113 ? -3.994 -16.312 -9.023 1 98.31 113 ARG B N 1
ATOM 3378 C CA . ARG B 1 113 ? -3.18 -15.695 -10.07 1 98.31 113 ARG B CA 1
ATOM 3379 C C . ARG B 1 113 ? -1.784 -16.312 -10.109 1 98.31 113 ARG B C 1
ATOM 3381 O O . ARG B 1 113 ? -1.169 -16.406 -11.172 1 98.31 113 ARG B O 1
ATOM 3388 N N . THR B 1 114 ? -1.229 -16.734 -8.961 1 98.12 114 THR B N 1
ATOM 3389 C CA . THR B 1 114 ? 0.062 -17.422 -8.945 1 98.12 114 THR B CA 1
ATOM 3390 C C . THR B 1 114 ? -0.007 -18.734 -9.719 1 98.12 114 THR B C 1
ATOM 3392 O O . THR B 1 114 ? 0.835 -19 -10.578 1 98.12 114 THR B O 1
ATOM 3395 N N . ALA B 1 115 ? -1.041 -19.516 -9.414 1 98.5 115 ALA B N 1
ATOM 3396 C CA . ALA B 1 115 ? -1.236 -20.766 -10.148 1 98.5 115 ALA B CA 1
ATOM 3397 C C . ALA B 1 115 ? -1.463 -20.5 -11.633 1 98.5 115 ALA B C 1
ATOM 3399 O O . ALA B 1 115 ? -0.969 -21.25 -12.484 1 98.5 115 ALA B O 1
ATOM 3400 N N . LEU B 1 116 ? -2.213 -19.438 -11.922 1 98.69 116 LEU B N 1
ATOM 3401 C CA . LEU B 1 116 ? -2.486 -19.094 -13.312 1 98.69 116 LEU B CA 1
ATOM 3402 C C . LEU B 1 116 ? -1.197 -18.75 -14.047 1 98.69 116 LEU B C 1
ATOM 3404 O O . LEU B 1 116 ? -1.043 -19.078 -15.227 1 98.69 116 LEU B O 1
ATOM 3408 N N . ALA B 1 117 ? -0.293 -18.078 -13.406 1 98.69 117 ALA B N 1
ATOM 3409 C CA . ALA B 1 117 ? 1.002 -17.781 -14.008 1 98.69 117 ALA B CA 1
ATOM 3410 C C . ALA B 1 117 ? 1.753 -19.062 -14.359 1 98.69 117 ALA B C 1
ATOM 3412 O O . ALA B 1 117 ? 2.393 -19.156 -15.406 1 98.69 117 ALA B O 1
ATOM 3413 N N . VAL B 1 118 ? 1.69 -20.031 -13.5 1 98.81 118 VAL B N 1
ATOM 3414 C CA . VAL B 1 118 ? 2.314 -21.328 -13.734 1 98.81 118 VAL B CA 1
ATOM 3415 C C . VAL B 1 118 ? 1.714 -21.984 -14.977 1 98.81 118 VAL B C 1
ATOM 3417 O O . VAL B 1 118 ? 2.416 -22.656 -15.734 1 98.81 118 VAL B O 1
ATOM 3420 N N . MET B 1 119 ? 0.412 -21.734 -15.266 1 98.69 119 MET B N 1
ATOM 3421 C CA . MET B 1 119 ? -0.281 -22.359 -16.375 1 98.69 119 MET B CA 1
ATOM 3422 C C . MET B 1 119 ? 0.195 -21.797 -17.719 1 98.69 119 MET B C 1
ATOM 3424 O O . MET B 1 119 ? -0.021 -22.406 -18.766 1 98.69 119 MET B O 1
ATOM 3428 N N . ILE B 1 120 ? 0.845 -20.625 -17.688 1 98.5 120 ILE B N 1
ATOM 3429 C CA . ILE B 1 120 ? 1.323 -20.031 -18.922 1 98.5 120 ILE B CA 1
ATOM 3430 C C . ILE B 1 120 ? 2.34 -20.953 -19.594 1 98.5 120 ILE B C 1
ATOM 3432 O O . ILE B 1 120 ? 2.146 -21.391 -20.734 1 98.5 120 ILE B O 1
ATOM 3436 N N . PRO B 1 121 ? 3.439 -21.359 -18.906 1 98.44 121 PRO B N 1
ATOM 3437 C CA . PRO B 1 121 ? 4.332 -22.344 -19.531 1 98.44 121 PRO B CA 1
ATOM 3438 C C . PRO B 1 121 ? 3.777 -23.766 -19.484 1 98.44 121 PRO B C 1
ATOM 3440 O O . PRO B 1 121 ? 4.105 -24.578 -20.344 1 98.44 121 PRO B O 1
ATOM 3443 N N . TYR B 1 122 ? 2.887 -24.062 -18.547 1 98.62 122 TYR B N 1
ATOM 3444 C CA . TYR B 1 122 ? 2.33 -25.391 -18.344 1 98.62 122 TYR B CA 1
ATOM 3445 C C . TYR B 1 122 ? 1.566 -25.844 -19.594 1 98.62 122 TYR B C 1
ATOM 3447 O O . TYR B 1 122 ? 1.771 -26.969 -20.078 1 98.62 122 TYR B O 1
ATOM 3455 N N . VAL B 1 123 ? 0.719 -24.984 -20.125 1 98 123 VAL B N 1
ATOM 3456 C CA . VAL B 1 123 ? -0.132 -25.359 -21.234 1 98 123 VAL B CA 1
ATOM 3457 C C . VAL B 1 123 ? 0.711 -25.5 -22.5 1 98 123 VAL B C 1
ATOM 3459 O O . VAL B 1 123 ? 0.272 -26.094 -23.484 1 98 123 VAL B O 1
ATOM 3462 N N . ARG B 1 124 ? 1.918 -24.984 -22.484 1 97.5 124 ARG B N 1
ATOM 3463 C CA . ARG B 1 124 ? 2.812 -25.047 -23.641 1 97.5 124 ARG B CA 1
ATOM 3464 C C . ARG B 1 124 ? 3.762 -26.234 -23.547 1 97.5 124 ARG B C 1
ATOM 3466 O O . ARG B 1 124 ? 4.531 -26.5 -24.469 1 97.5 124 ARG B O 1
ATOM 3473 N N . TRP B 1 125 ? 3.773 -26.875 -22.344 1 97.75 125 TRP B N 1
ATOM 3474 C CA . TRP B 1 125 ? 4.582 -28.078 -22.188 1 97.75 125 TRP B CA 1
ATOM 3475 C C . TRP B 1 125 ? 4.09 -29.188 -23.109 1 97.75 125 TRP B C 1
ATOM 3477 O O . TRP B 1 125 ? 2.918 -29.562 -23.047 1 97.75 125 TRP B O 1
ATOM 3487 N N . PRO B 1 126 ? 4.961 -29.766 -23.938 1 95.31 126 PRO B N 1
ATOM 3488 C CA . PRO B 1 126 ? 4.504 -30.625 -25.031 1 95.31 126 PRO B CA 1
ATOM 3489 C C . PRO B 1 126 ? 4.363 -32.094 -24.625 1 95.31 126 PRO B C 1
ATOM 3491 O O . PRO B 1 126 ? 3.889 -32.906 -25.406 1 95.31 126 PRO B O 1
ATOM 3494 N N . ARG B 1 127 ? 4.723 -32.469 -23.469 1 96.94 127 ARG B N 1
ATOM 3495 C CA . ARG B 1 127 ? 4.734 -33.875 -23.078 1 96.94 127 ARG B CA 1
ATOM 3496 C C . ARG B 1 127 ? 3.576 -34.188 -22.141 1 96.94 127 ARG B C 1
ATOM 3498 O O . ARG B 1 127 ? 2.703 -33.344 -21.922 1 96.94 127 ARG B O 1
ATOM 3505 N N . SER B 1 128 ? 3.592 -35.406 -21.703 1 97.81 128 SER B N 1
ATOM 3506 C CA . SER B 1 128 ? 2.486 -35.906 -20.891 1 97.81 128 SER B CA 1
ATOM 3507 C C . SER B 1 128 ? 2.344 -35.094 -19.609 1 97.81 128 SER B C 1
ATOM 3509 O O . SER B 1 128 ? 3.342 -34.688 -19.016 1 97.81 128 SER B O 1
ATOM 3511 N N . LYS B 1 129 ? 1.1 -34.906 -19.172 1 98.62 129 LYS B N 1
ATOM 3512 C CA . LYS B 1 129 ? 0.746 -34.219 -17.938 1 98.62 129 LYS B CA 1
ATOM 3513 C C . LYS B 1 129 ? -0.149 -35.125 -17.062 1 98.62 129 LYS B C 1
ATOM 3515 O O . LYS B 1 129 ? -0.929 -34.625 -16.25 1 98.62 129 LYS B O 1
ATOM 3520 N N . LYS B 1 130 ? -0.068 -36.375 -17.234 1 98.69 130 LYS B N 1
ATOM 3521 C CA . LYS B 1 130 ? -1.007 -37.344 -16.672 1 98.69 130 LYS B CA 1
ATOM 3522 C C . LYS B 1 130 ? -0.756 -37.531 -15.18 1 98.69 130 LYS B C 1
ATOM 3524 O O . LYS B 1 130 ? -1.701 -37.688 -14.398 1 98.69 130 LYS B O 1
ATOM 3529 N N . ASN B 1 131 ? 0.477 -37.594 -14.773 1 98.81 131 ASN B N 1
ATOM 3530 C CA . ASN B 1 131 ? 0.851 -37.844 -13.391 1 98.81 131 ASN B CA 1
ATOM 3531 C C . ASN B 1 131 ? 1.457 -36.594 -12.734 1 98.81 131 ASN B C 1
ATOM 3533 O O . ASN B 1 131 ? 2.561 -36.188 -13.086 1 98.81 131 ASN B O 1
ATOM 3537 N N . ILE B 1 132 ? 0.715 -36.094 -11.719 1 98.88 132 ILE B N 1
ATOM 3538 C CA . ILE B 1 132 ? 1.116 -34.844 -11.102 1 98.88 132 ILE B CA 1
ATOM 3539 C C . ILE B 1 132 ? 1.419 -35.062 -9.617 1 98.88 132 ILE B C 1
ATOM 3541 O O . ILE B 1 132 ? 0.659 -35.75 -8.922 1 98.88 132 ILE B O 1
ATOM 3545 N N . VAL B 1 133 ? 2.545 -34.531 -9.156 1 98.88 133 VAL B N 1
ATOM 3546 C CA . VAL B 1 133 ? 2.879 -34.469 -7.742 1 98.88 133 VAL B CA 1
ATOM 3547 C C . VAL B 1 133 ? 2.904 -33.031 -7.281 1 98.88 133 VAL B C 1
ATOM 3549 O O . VAL B 1 133 ? 3.514 -32.156 -7.93 1 98.88 133 VAL B O 1
ATOM 3552 N N . VAL B 1 134 ? 2.197 -32.719 -6.199 1 98.69 134 VAL B N 1
ATOM 3553 C CA . VAL B 1 134 ? 2.113 -31.359 -5.648 1 98.69 134 VAL B CA 1
ATOM 3554 C C . VAL B 1 134 ? 2.668 -31.344 -4.227 1 98.69 134 VAL B C 1
ATOM 3556 O O . VAL B 1 134 ? 2.23 -32.125 -3.375 1 98.69 134 VAL B O 1
ATOM 3559 N N . PHE B 1 135 ? 3.645 -30.531 -4.008 1 98.06 135 PHE B N 1
ATOM 3560 C CA . PHE B 1 135 ? 4.137 -30.328 -2.65 1 98.06 135 PHE B CA 1
ATOM 3561 C C . PHE B 1 135 ? 3.449 -29.141 -1.999 1 98.06 135 PHE B C 1
ATOM 3563 O O . PHE B 1 135 ? 3.576 -28 -2.475 1 98.06 135 PHE B O 1
ATOM 3570 N N . GLY B 1 136 ? 2.814 -29.375 -0.91 1 95.75 136 GLY B N 1
ATOM 3571 C CA . GLY B 1 136 ? 1.999 -28.375 -0.227 1 95.75 136 GLY B CA 1
ATOM 3572 C C . GLY B 1 136 ? 0.516 -28.703 -0.27 1 95.75 136 GLY B C 1
ATOM 3573 O O . GLY B 1 136 ? 0.03 -29.297 -1.234 1 95.75 136 GLY B O 1
ATOM 3574 N N . ALA B 1 137 ? -0.204 -28.25 0.732 1 94.62 137 ALA B N 1
ATOM 3575 C CA . ALA B 1 137 ? -1.632 -28.562 0.807 1 94.62 137 ALA B CA 1
ATOM 3576 C C . ALA B 1 137 ? -2.439 -27.297 1.128 1 94.62 137 ALA B C 1
ATOM 3578 O O . ALA B 1 137 ? -3.541 -27.391 1.676 1 94.62 137 ALA B O 1
ATOM 3579 N N . GLY B 1 138 ? -1.889 -26.156 0.872 1 92.06 138 GLY B N 1
ATOM 3580 C CA . GLY B 1 138 ? -2.594 -24.891 1.079 1 92.06 138 GLY B CA 1
ATOM 3581 C C . GLY B 1 138 ? -3.361 -24.438 -0.146 1 92.06 138 GLY B C 1
ATOM 3582 O O . GLY B 1 138 ? -3.615 -25.219 -1.06 1 92.06 138 GLY B O 1
ATOM 3583 N N . ARG B 1 139 ? -3.709 -23.188 -0.139 1 92.69 139 ARG B N 1
ATOM 3584 C CA . ARG B 1 139 ? -4.508 -22.609 -1.207 1 92.69 139 ARG B CA 1
ATOM 3585 C C . ARG B 1 139 ? -3.754 -22.625 -2.533 1 92.69 139 ARG B C 1
ATOM 3587 O O . ARG B 1 139 ? -4.359 -22.797 -3.592 1 92.69 139 ARG B O 1
ATOM 3594 N N . GLN B 1 140 ? -2.469 -22.438 -2.465 1 95.62 140 GLN B N 1
ATOM 3595 C CA . GLN B 1 140 ? -1.661 -22.516 -3.676 1 95.62 140 GLN B CA 1
ATOM 3596 C C . GLN B 1 140 ? -1.78 -23.891 -4.336 1 95.62 140 GLN B C 1
ATOM 3598 O O . GLN B 1 140 ? -2.053 -23.984 -5.531 1 95.62 140 GLN B O 1
ATOM 3603 N N . ALA B 1 141 ? -1.616 -24.906 -3.543 1 96.62 141 ALA B N 1
ATOM 3604 C CA . ALA B 1 141 ? -1.74 -26.266 -4.055 1 96.62 141 ALA B CA 1
ATOM 3605 C C . ALA B 1 141 ? -3.131 -26.5 -4.637 1 96.62 141 ALA B C 1
ATOM 3607 O O . ALA B 1 141 ? -3.27 -27.094 -5.707 1 96.62 141 ALA B O 1
ATOM 3608 N N . GLU B 1 142 ? -4.102 -26.047 -3.939 1 96.38 142 GLU B N 1
ATOM 3609 C CA . GLU B 1 142 ? -5.484 -26.203 -4.379 1 96.38 142 GLU B CA 1
ATOM 3610 C C . GLU B 1 142 ? -5.688 -25.641 -5.781 1 96.38 142 GLU B C 1
ATOM 3612 O O . GLU B 1 142 ? -6.242 -26.297 -6.656 1 96.38 142 GLU B O 1
ATOM 3617 N N . TRP B 1 143 ? -5.238 -24.5 -6.023 1 97.38 143 TRP B N 1
ATOM 3618 C CA . TRP B 1 143 ? -5.469 -23.859 -7.309 1 97.38 143 TRP B CA 1
ATOM 3619 C C . TRP B 1 143 ? -4.617 -24.5 -8.398 1 97.38 143 TRP B C 1
ATOM 3621 O O . TRP B 1 143 ? -5.039 -24.578 -9.555 1 97.38 143 TRP B O 1
ATOM 3631 N N . HIS B 1 144 ? -3.396 -24.938 -8.07 1 98.5 144 HIS B N 1
ATOM 3632 C CA . HIS B 1 144 ? -2.605 -25.688 -9.047 1 98.5 144 HIS B CA 1
ATOM 3633 C C . HIS B 1 144 ? -3.328 -26.953 -9.5 1 98.5 144 HIS B C 1
ATOM 3635 O O . HIS B 1 144 ? -3.375 -27.25 -10.695 1 98.5 144 HIS B O 1
ATOM 3641 N N . VAL B 1 145 ? -3.914 -27.609 -8.539 1 98.19 145 VAL B N 1
ATOM 3642 C CA . VAL B 1 145 ? -4.66 -28.828 -8.828 1 98.19 145 VAL B CA 1
ATOM 3643 C C . VAL B 1 145 ? -5.871 -28.5 -9.703 1 98.19 145 VAL B C 1
ATOM 3645 O O . VAL B 1 145 ? -6.059 -29.109 -10.758 1 98.19 145 VAL B O 1
ATOM 3648 N N . LYS B 1 146 ? -6.648 -27.531 -9.312 1 97.75 146 LYS B N 1
ATOM 3649 C CA . LYS B 1 146 ? -7.871 -27.172 -10.023 1 97.75 146 LYS B CA 1
ATOM 3650 C C . LYS B 1 146 ? -7.566 -26.766 -11.461 1 97.75 146 LYS B C 1
ATOM 3652 O O . LYS B 1 146 ? -8.227 -27.219 -12.391 1 97.75 146 LYS B O 1
ATOM 3657 N N . LEU B 1 147 ? -6.547 -25.969 -11.641 1 98.44 147 LEU B N 1
ATOM 3658 C CA . LEU B 1 147 ? -6.242 -25.453 -12.969 1 98.44 147 LEU B CA 1
ATOM 3659 C C . LEU B 1 147 ? -5.625 -26.531 -13.844 1 98.44 147 LEU B C 1
ATOM 3661 O O . LEU B 1 147 ? -5.879 -26.594 -15.047 1 98.44 147 LEU B O 1
ATOM 3665 N N . ALA B 1 148 ? -4.805 -27.422 -13.25 1 98.56 148 ALA B N 1
ATOM 3666 C CA . ALA B 1 148 ? -4.262 -28.531 -14.023 1 98.56 148 ALA B CA 1
ATOM 3667 C C . ALA B 1 148 ? -5.379 -29.422 -14.555 1 98.56 148 ALA B C 1
ATOM 3669 O O . ALA B 1 148 ? -5.352 -29.828 -15.719 1 98.56 148 ALA B O 1
ATOM 3670 N N . LEU B 1 149 ? -6.363 -29.719 -13.719 1 98 149 LEU B N 1
ATOM 3671 C CA . LEU B 1 149 ? -7.492 -30.547 -14.125 1 98 149 LEU B CA 1
ATOM 3672 C C . LEU B 1 149 ? -8.305 -29.859 -15.219 1 98 149 LEU B C 1
ATOM 3674 O O . LEU B 1 149 ? -8.758 -30.516 -16.156 1 98 149 LEU B O 1
ATOM 3678 N N . LEU B 1 150 ? -8.445 -28.594 -15.086 1 97.62 150 LEU B N 1
ATOM 3679 C CA . LEU B 1 150 ? -9.258 -27.812 -16.016 1 97.62 150 LEU B CA 1
ATOM 3680 C C . LEU B 1 150 ? -8.57 -27.703 -17.375 1 97.62 150 LEU B C 1
ATOM 3682 O O . LEU B 1 150 ? -9.234 -27.688 -18.422 1 97.62 150 LEU B O 1
ATOM 3686 N N . LEU B 1 151 ? -7.23 -27.719 -17.422 1 97.62 151 LEU B N 1
ATOM 3687 C CA . LEU B 1 151 ? -6.527 -27.281 -18.625 1 97.62 151 LEU B CA 1
ATOM 3688 C C . LEU B 1 151 ? -5.773 -28.453 -19.25 1 97.62 151 LEU B C 1
ATOM 3690 O O . LEU B 1 151 ? -5.074 -28.281 -20.25 1 97.62 151 LEU B O 1
ATOM 3694 N N . SER B 1 152 ? -5.836 -29.688 -18.688 1 97.62 152 SER B N 1
ATOM 3695 C CA . SER B 1 152 ? -5.109 -30.812 -19.25 1 97.62 152 SER B CA 1
ATOM 3696 C C . SER B 1 152 ? -5.77 -32.156 -18.891 1 97.62 152 SER B C 1
ATOM 3698 O O . SER B 1 152 ? -6.719 -32.188 -18.094 1 97.62 152 SER B O 1
ATOM 3700 N N . ASP B 1 153 ? -5.312 -33.188 -19.5 1 97.19 153 ASP B N 1
ATOM 3701 C CA . ASP B 1 153 ? -5.781 -34.562 -19.234 1 97.19 153 ASP B CA 1
ATOM 3702 C C . ASP B 1 153 ? -4.953 -35.219 -18.125 1 97.19 153 ASP B C 1
ATOM 3704 O O . ASP B 1 153 ? -3.92 -35.812 -18.406 1 97.19 153 ASP B O 1
ATOM 3708 N N . VAL B 1 154 ? -5.426 -35.125 -16.922 1 98.69 154 VAL B N 1
ATOM 3709 C CA . VAL B 1 154 ? -4.727 -35.656 -15.75 1 98.69 154 VAL B CA 1
ATOM 3710 C C . VAL B 1 154 ? -5.316 -37 -15.344 1 98.69 154 VAL B C 1
ATOM 3712 O O . VAL B 1 154 ? -6.535 -37.188 -15.367 1 98.69 154 VAL B O 1
ATOM 3715 N N . GLU B 1 155 ? -4.43 -37.875 -14.977 1 98.75 155 GLU B N 1
ATOM 3716 C CA . GLU B 1 155 ? -4.891 -39.188 -14.547 1 98.75 155 GLU B CA 1
ATOM 3717 C C . GLU B 1 155 ? -4.676 -39.375 -13.047 1 98.75 155 GLU B C 1
ATOM 3719 O O . GLU B 1 155 ? -5.414 -40.125 -12.406 1 98.75 155 GLU B O 1
ATOM 3724 N N . SER B 1 156 ? -3.68 -38.781 -12.523 1 98.75 156 SER B N 1
ATOM 3725 C CA . SER B 1 156 ? -3.393 -38.969 -11.102 1 98.75 156 SER B CA 1
ATOM 3726 C C . SER B 1 156 ? -2.754 -37.719 -10.508 1 98.75 156 SER B C 1
ATOM 3728 O O . SER B 1 156 ? -1.936 -37.062 -11.164 1 98.75 156 SER B O 1
ATOM 3730 N N . ILE B 1 157 ? -3.148 -37.375 -9.32 1 98.69 157 ILE B N 1
ATOM 3731 C CA . ILE B 1 157 ? -2.57 -36.281 -8.555 1 98.69 157 ILE B CA 1
ATOM 3732 C C . ILE B 1 157 ? -2.23 -36.75 -7.145 1 98.69 157 ILE B C 1
ATOM 3734 O O . ILE B 1 157 ? -3.092 -37.281 -6.434 1 98.69 157 ILE B O 1
ATOM 3738 N N . THR B 1 158 ? -1.012 -36.656 -6.746 1 98.25 158 THR B N 1
ATOM 3739 C CA . THR B 1 158 ? -0.592 -36.906 -5.371 1 98.25 158 THR B CA 1
ATOM 3740 C C . THR B 1 158 ? -0.137 -35.594 -4.703 1 98.25 158 THR B C 1
ATOM 3742 O O . THR B 1 158 ? 0.764 -34.906 -5.203 1 98.25 158 THR B O 1
ATOM 3745 N N . VAL B 1 159 ? -0.756 -35.25 -3.588 1 97.94 159 VAL B N 1
ATOM 3746 C CA . VAL B 1 159 ? -0.354 -34.125 -2.783 1 97.94 159 VAL B CA 1
ATOM 3747 C C . VAL B 1 159 ? 0.5 -34.562 -1.606 1 97.94 159 VAL B C 1
ATOM 3749 O O . VAL B 1 159 ? 0.114 -35.5 -0.875 1 97.94 159 VAL B O 1
ATOM 3752 N N . VAL B 1 160 ? 1.657 -34 -1.496 1 97.5 160 VAL B N 1
ATOM 3753 C CA . VAL B 1 160 ? 2.582 -34.312 -0.408 1 97.5 160 VAL B CA 1
ATOM 3754 C C . VAL B 1 160 ? 2.537 -33.188 0.632 1 97.5 160 VAL B C 1
ATOM 3756 O O . VAL B 1 160 ? 2.744 -32.031 0.304 1 97.5 160 VAL B O 1
ATOM 3759 N N . ASN B 1 161 ? 2.268 -33.531 1.856 1 94.56 161 ASN B N 1
ATOM 3760 C CA . ASN B 1 161 ? 2.148 -32.5 2.887 1 94.56 161 ASN B CA 1
ATOM 3761 C C . ASN B 1 161 ? 2.709 -33 4.223 1 94.56 161 ASN B C 1
ATOM 3763 O O . ASN B 1 161 ? 2.775 -34.188 4.477 1 94.56 161 ASN B O 1
ATOM 3767 N N . ARG B 1 162 ? 3.207 -32.094 5.035 1 85.88 162 ARG B N 1
ATOM 3768 C CA . ARG B 1 162 ? 3.807 -32.406 6.328 1 85.88 162 ARG B CA 1
ATOM 3769 C C . ARG B 1 162 ? 2.762 -32.938 7.301 1 85.88 162 ARG B C 1
ATOM 3771 O O . ARG B 1 162 ? 2.992 -33.969 7.961 1 85.88 162 ARG B O 1
ATOM 3778 N N . GLY B 1 163 ? 1.634 -32.188 7.5 1 75 163 GLY B N 1
ATOM 3779 C CA . GLY B 1 163 ? 0.728 -32.656 8.539 1 75 163 GLY B CA 1
ATOM 3780 C C . GLY B 1 163 ? -0.696 -32.844 8.047 1 75 163 GLY B C 1
ATOM 3781 O O . GLY B 1 163 ? -0.916 -33.312 6.926 1 75 163 GLY B O 1
ATOM 3782 N N . THR B 1 164 ? -1.637 -32.25 8.828 1 70.31 164 THR B N 1
ATOM 3783 C CA . THR B 1 164 ? -3.043 -32.594 8.625 1 70.31 164 THR B CA 1
ATOM 3784 C C . THR B 1 164 ? -3.512 -32.125 7.246 1 70.31 164 THR B C 1
ATOM 3786 O O . THR B 1 164 ? -3.039 -31.125 6.727 1 70.31 164 THR B O 1
ATOM 3789 N N . GLY B 1 165 ? -3.939 -33.062 6.352 1 74.88 165 GLY B N 1
ATOM 3790 C CA . GLY B 1 165 ? -4.363 -32.781 4.984 1 74.88 165 GLY B CA 1
ATOM 3791 C C . GLY B 1 165 ? -5.863 -32.594 4.852 1 74.88 165 GLY B C 1
ATOM 3792 O O . GLY B 1 165 ? -6.457 -32.969 3.846 1 74.88 165 GLY B O 1
ATOM 3793 N N . ARG B 1 166 ? -6.477 -31.906 5.906 1 78 166 ARG B N 1
ATOM 3794 C CA . ARG B 1 166 ? -7.934 -31.828 5.918 1 78 166 ARG B CA 1
ATOM 3795 C C . ARG B 1 166 ? -8.453 -31.047 4.719 1 78 166 ARG B C 1
ATOM 3797 O O . ARG B 1 166 ? -9.43 -31.438 4.082 1 78 166 ARG B O 1
ATOM 3804 N N . ARG B 1 167 ? -7.75 -29.984 4.371 1 83.06 167 ARG B N 1
ATOM 3805 C CA . ARG B 1 167 ? -8.141 -29.156 3.229 1 83.06 167 ARG B CA 1
ATOM 3806 C C . ARG B 1 167 ? -8.102 -29.969 1.937 1 83.06 167 ARG B C 1
ATOM 3808 O O . ARG B 1 167 ? -9.039 -29.906 1.137 1 83.06 167 ARG B O 1
ATOM 3815 N N . MET B 1 168 ? -7.094 -30.734 1.829 1 89.25 168 MET B N 1
ATOM 3816 C CA . MET B 1 168 ? -6.918 -31.5 0.599 1 89.25 168 MET B CA 1
ATOM 3817 C C . MET B 1 168 ? -7.895 -32.656 0.542 1 89.25 168 MET B C 1
ATOM 3819 O O . MET B 1 168 ? -8.383 -33.031 -0.532 1 89.25 168 MET B O 1
ATOM 3823 N N . GLU B 1 169 ? -8.188 -33.188 1.68 1 90.56 169 GLU B N 1
ATOM 3824 C CA . GLU B 1 169 ? -9.164 -34.281 1.708 1 90.56 169 GLU B CA 1
ATOM 3825 C C . GLU B 1 169 ? -10.531 -33.812 1.219 1 90.56 169 GLU B C 1
ATOM 3827 O O . GLU B 1 169 ? -11.172 -34.469 0.409 1 90.56 169 GLU B O 1
ATOM 3832 N N . GLN B 1 170 ? -10.898 -32.719 1.712 1 91.56 170 GLN B N 1
ATOM 3833 C CA . GLN B 1 170 ? -12.172 -32.156 1.267 1 91.56 170 GLN B CA 1
ATOM 3834 C C . GLN B 1 170 ? -12.125 -31.812 -0.219 1 91.56 170 GLN B C 1
ATOM 3836 O O . GLN B 1 170 ? -13.094 -32.031 -0.943 1 91.56 170 GLN B O 1
ATOM 3841 N N . LEU B 1 171 ? -11.031 -31.25 -0.578 1 93.19 171 LEU B N 1
ATOM 3842 C CA . LEU B 1 171 ? -10.867 -30.906 -1.986 1 93.19 171 LEU B CA 1
ATOM 3843 C C . LEU B 1 171 ? -10.969 -32.156 -2.865 1 93.19 171 LEU B C 1
ATOM 3845 O O . LEU B 1 171 ? -11.641 -32.125 -3.898 1 93.19 171 LEU B O 1
ATOM 3849 N N . PHE B 1 172 ? -10.383 -33.219 -2.453 1 95.31 172 PHE B N 1
ATOM 3850 C CA . PHE B 1 172 ? -10.367 -34.469 -3.232 1 95.31 172 PHE B CA 1
ATOM 3851 C C . PHE B 1 172 ? -11.758 -35.062 -3.32 1 95.31 172 PHE B C 1
ATOM 3853 O O . PHE B 1 172 ? -12.141 -35.625 -4.355 1 95.31 172 PHE B O 1
ATOM 3860 N N . ALA B 1 173 ? -12.469 -34.969 -2.236 1 95.12 173 ALA B N 1
ATOM 3861 C CA . ALA B 1 173 ? -13.852 -35.438 -2.262 1 95.12 173 ALA B CA 1
ATOM 3862 C C . ALA B 1 173 ? -14.672 -34.688 -3.312 1 95.12 173 ALA B C 1
ATOM 3864 O O . ALA B 1 173 ? -15.383 -35.312 -4.105 1 95.12 173 ALA B O 1
ATOM 3865 N N . ASP B 1 174 ? -14.547 -33.469 -3.361 1 94.25 174 ASP B N 1
ATOM 3866 C CA . ASP B 1 174 ? -15.273 -32.656 -4.32 1 94.25 174 ASP B CA 1
ATOM 3867 C C . ASP B 1 174 ? -14.805 -32.906 -5.746 1 94.25 174 ASP B C 1
ATOM 3869 O O . ASP B 1 174 ? -15.617 -33.094 -6.652 1 94.25 174 ASP B O 1
ATOM 3873 N N . LEU B 1 175 ? -13.492 -32.969 -5.93 1 95.81 175 LEU B N 1
ATOM 3874 C CA . LEU B 1 175 ? -12.922 -33.125 -7.262 1 95.81 175 LEU B CA 1
ATOM 3875 C C . LEU B 1 175 ? -13.148 -34.531 -7.785 1 95.81 175 LEU B C 1
ATOM 3877 O O . LEU B 1 175 ? -13.266 -34.75 -8.992 1 95.81 175 LEU B O 1
ATOM 3881 N N . GLY B 1 176 ? -13.172 -35.469 -6.848 1 96.38 176 GLY B N 1
ATOM 3882 C CA . GLY B 1 176 ? -13.453 -36.844 -7.25 1 96.38 176 GLY B CA 1
ATOM 3883 C C . GLY B 1 176 ? -14.789 -37 -7.945 1 96.38 176 GLY B C 1
ATOM 3884 O O . GLY B 1 176 ? -14.93 -37.812 -8.867 1 96.38 176 GLY B O 1
ATOM 3885 N N . HIS B 1 177 ? -15.734 -36.25 -7.492 1 95.94 177 HIS B N 1
ATOM 3886 C CA . HIS B 1 177 ? -17.047 -36.25 -8.117 1 95.94 177 HIS B CA 1
ATOM 3887 C C . HIS B 1 177 ? -17.016 -35.594 -9.5 1 95.94 177 HIS B C 1
ATOM 3889 O O . HIS B 1 177 ? -17.656 -36.094 -10.438 1 95.94 177 HIS B O 1
ATOM 3895 N N . ARG B 1 178 ? -16.297 -34.625 -9.656 1 94.81 178 ARG B N 1
ATOM 3896 C CA . ARG B 1 178 ? -16.234 -33.875 -10.898 1 94.81 178 ARG B CA 1
ATOM 3897 C C . ARG B 1 178 ? -15.344 -34.562 -11.922 1 94.81 178 ARG B C 1
ATOM 3899 O O . ARG B 1 178 ? -15.578 -34.469 -13.133 1 94.81 178 ARG B O 1
ATOM 3906 N N . TYR B 1 179 ? -14.32 -35.25 -11.352 1 96.94 179 TYR B N 1
ATOM 3907 C CA . TYR B 1 179 ? -13.359 -35.938 -12.203 1 96.94 179 TYR B CA 1
ATOM 3908 C C . TYR B 1 179 ? -13.219 -37.406 -11.781 1 96.94 179 TYR B C 1
ATOM 3910 O O . TYR B 1 179 ? -12.156 -37.812 -11.305 1 96.94 179 TYR B O 1
ATOM 3918 N N . PRO B 1 180 ? -14.164 -38.188 -12.07 1 96.38 180 PRO B N 1
ATOM 3919 C CA . PRO B 1 180 ? -14.172 -39.562 -11.555 1 96.38 180 PRO B CA 1
ATOM 3920 C C . PRO B 1 180 ? -13.047 -40.438 -12.133 1 96.38 180 PRO B C 1
ATOM 3922 O O . PRO B 1 180 ? -12.695 -41.469 -11.555 1 96.38 180 PRO B O 1
ATOM 3925 N N . GLY B 1 181 ? -12.438 -40.094 -13.164 1 97.44 181 GLY B N 1
ATOM 3926 C CA . GLY B 1 181 ? -11.367 -40.875 -13.781 1 97.44 181 GLY B CA 1
ATOM 3927 C C . GLY B 1 181 ? -9.992 -40.531 -13.234 1 97.44 181 GLY B C 1
ATOM 3928 O O . GLY B 1 181 ? -9 -41.188 -13.594 1 97.44 181 GLY B O 1
ATOM 3929 N N . VAL B 1 182 ? -9.922 -39.594 -12.367 1 98.5 182 VAL B N 1
ATOM 3930 C CA . VAL B 1 182 ? -8.641 -39.125 -11.836 1 98.5 182 VAL B CA 1
ATOM 3931 C C . VAL B 1 182 ? -8.406 -39.719 -10.453 1 98.5 182 VAL B C 1
ATOM 3933 O O . VAL B 1 182 ? -9.312 -39.719 -9.617 1 98.5 182 VAL B O 1
ATOM 3936 N N . MET B 1 183 ? -7.258 -40.219 -10.164 1 98.38 183 MET B N 1
ATOM 3937 C CA . MET B 1 183 ? -6.875 -40.75 -8.844 1 98.38 183 MET B CA 1
ATOM 3938 C C . MET B 1 183 ? -6.242 -39.625 -8 1 98.38 183 MET B C 1
ATOM 3940 O O . MET B 1 183 ? -5.328 -38.938 -8.453 1 98.38 183 MET B O 1
ATOM 3944 N N . PHE B 1 184 ? -6.797 -39.469 -6.824 1 97.94 184 PHE B N 1
ATOM 3945 C CA . PHE B 1 184 ? -6.266 -38.469 -5.887 1 97.94 184 PHE B CA 1
ATOM 3946 C C . PHE B 1 184 ? -5.668 -39.156 -4.664 1 97.94 184 PHE B C 1
ATOM 3948 O O . PHE B 1 184 ? -6.293 -40.062 -4.07 1 97.94 184 PHE B O 1
ATOM 3955 N N . GLU B 1 185 ? -4.504 -38.75 -4.27 1 95.69 185 GLU B N 1
ATOM 3956 C CA . GLU B 1 185 ? -3.855 -39.344 -3.096 1 95.69 185 GLU B CA 1
ATOM 3957 C C . GLU B 1 185 ? -3.156 -38.25 -2.268 1 95.69 185 GLU B C 1
ATOM 3959 O O . GLU B 1 185 ? -2.668 -37.281 -2.811 1 95.69 185 GLU B O 1
ATOM 3964 N N . LEU B 1 186 ? -3.188 -38.469 -0.962 1 95.62 186 LEU B N 1
ATOM 3965 C CA . LEU B 1 186 ? -2.426 -37.656 -0.024 1 95.62 186 LEU B CA 1
ATOM 3966 C C . LEU B 1 186 ? -1.282 -38.469 0.591 1 95.62 186 LEU B C 1
ATOM 3968 O O . LEU B 1 186 ? -1.5 -39.531 1.131 1 95.62 186 LEU B O 1
ATOM 3972 N N . LEU B 1 187 ? -0.078 -38 0.382 1 96.19 187 LEU B N 1
ATOM 3973 C CA . LEU B 1 187 ? 1.095 -38.594 1.013 1 96.19 187 LEU B CA 1
ATOM 3974 C C . LEU B 1 187 ? 1.629 -37.688 2.125 1 96.19 187 LEU B C 1
ATOM 3976 O O . LEU B 1 187 ? 2.098 -36.594 1.861 1 96.19 187 LEU B O 1
ATOM 3980 N N . LEU B 1 188 ? 1.613 -38.156 3.322 1 94.38 188 LEU B N 1
ATOM 3981 C CA . LEU B 1 188 ? 2.062 -37.406 4.48 1 94.38 188 LEU B CA 1
ATOM 3982 C C . LEU B 1 188 ? 3.527 -37.688 4.785 1 94.38 188 LEU B C 1
ATOM 3984 O O . LEU B 1 188 ? 3.965 -38.844 4.73 1 94.38 188 LEU B O 1
ATOM 3988 N N . ARG B 1 189 ? 4.207 -36.656 5.09 1 93.06 189 ARG B N 1
ATOM 3989 C CA . ARG B 1 189 ? 5.621 -36.812 5.414 1 93.06 189 ARG B CA 1
ATOM 3990 C C . ARG B 1 189 ? 5.82 -37.656 6.66 1 93.06 189 ARG B C 1
ATOM 3992 O O . ARG B 1 189 ? 6.883 -38.25 6.852 1 93.06 189 ARG B O 1
ATOM 3999 N N . THR B 1 190 ? 4.867 -37.75 7.477 1 90.5 190 THR B N 1
ATOM 4000 C CA . THR B 1 190 ? 4.941 -38.469 8.734 1 90.5 190 THR B CA 1
ATOM 4001 C C . THR B 1 190 ? 4.785 -39.969 8.492 1 90.5 190 THR B C 1
ATOM 4003 O O . THR B 1 190 ? 4.961 -40.781 9.406 1 90.5 190 THR B O 1
ATOM 4006 N N . SER B 1 191 ? 4.484 -40.312 7.262 1 90.88 191 SER B N 1
ATOM 4007 C CA . SER B 1 191 ? 4.34 -41.719 6.949 1 90.88 191 SER B CA 1
ATOM 4008 C C . SER B 1 191 ? 5.664 -42.469 7.117 1 90.88 191 SER B C 1
ATOM 4010 O O . SER B 1 191 ? 6.719 -41.938 6.734 1 90.88 191 SER B O 1
ATOM 4012 N N . ASP B 1 192 ? 5.621 -43.656 7.637 1 91.56 192 ASP B N 1
ATOM 4013 C CA . ASP B 1 192 ? 6.812 -44.469 7.887 1 91.56 192 ASP B CA 1
ATOM 4014 C C . ASP B 1 192 ? 7.508 -44.844 6.582 1 91.56 192 ASP B C 1
ATOM 4016 O O . ASP B 1 192 ? 8.727 -45 6.547 1 91.56 192 ASP B O 1
ATOM 4020 N N . ASP B 1 193 ? 6.777 -44.969 5.598 1 94.44 193 ASP B N 1
ATOM 4021 C CA . ASP B 1 193 ? 7.32 -45.375 4.309 1 94.44 193 ASP B CA 1
ATOM 4022 C C . ASP B 1 193 ? 7.379 -44.219 3.338 1 94.44 193 ASP B C 1
ATOM 4024 O O . ASP B 1 193 ? 7.246 -44.375 2.125 1 94.44 193 ASP B O 1
ATOM 4028 N N . PHE B 1 194 ? 7.551 -43.062 3.887 1 95.5 194 PHE B N 1
ATOM 4029 C CA . PHE B 1 194 ? 7.465 -41.812 3.094 1 95.5 194 PHE B CA 1
ATOM 4030 C C . PHE B 1 194 ? 8.406 -41.875 1.898 1 95.5 194 PHE B C 1
ATOM 4032 O O . PHE B 1 194 ? 7.969 -41.812 0.75 1 95.5 194 PHE B O 1
ATOM 4039 N N . ASP B 1 195 ? 9.68 -42.188 2.07 1 95.38 195 ASP B N 1
ATOM 4040 C CA . ASP B 1 195 ? 10.68 -42.125 1.009 1 95.38 195 ASP B CA 1
ATOM 4041 C C . ASP B 1 195 ? 10.445 -43.25 -0.009 1 95.38 195 ASP B C 1
ATOM 4043 O O . ASP B 1 195 ? 10.602 -43.031 -1.214 1 95.38 195 ASP B O 1
ATOM 4047 N N . SER B 1 196 ? 10.102 -44.344 0.515 1 96.69 196 SER B N 1
ATOM 4048 C CA . SER B 1 196 ? 9.891 -45.5 -0.37 1 96.69 196 SER B CA 1
ATOM 4049 C C . SER B 1 196 ? 8.688 -45.281 -1.276 1 96.69 196 SER B C 1
ATOM 4051 O O . SER B 1 196 ? 8.625 -45.812 -2.383 1 96.69 196 SER B O 1
ATOM 4053 N N . ARG B 1 197 ? 7.812 -44.438 -0.833 1 97.31 197 ARG B N 1
ATOM 4054 C CA . ARG B 1 197 ? 6.641 -44.125 -1.637 1 97.31 197 ARG B CA 1
ATOM 4055 C C . ARG B 1 197 ? 6.91 -42.906 -2.533 1 97.31 197 ARG B C 1
ATOM 4057 O O . ARG B 1 197 ? 6.488 -42.906 -3.691 1 97.31 197 ARG B O 1
ATOM 4064 N N . LEU B 1 198 ? 7.625 -42 -1.997 1 98.31 198 LEU B N 1
ATOM 4065 C CA . LEU B 1 198 ? 7.863 -40.75 -2.721 1 98.31 198 LEU B CA 1
ATOM 4066 C C . LEU B 1 198 ? 8.742 -41 -3.943 1 98.31 198 LEU B C 1
ATOM 4068 O O . LEU B 1 198 ? 8.5 -40.438 -5.012 1 98.31 198 LEU B O 1
ATOM 4072 N N . ARG B 1 199 ? 9.719 -41.844 -3.859 1 98.12 199 ARG B N 1
ATOM 4073 C CA . ARG B 1 199 ? 10.703 -42.031 -4.914 1 98.12 199 ARG B CA 1
ATOM 4074 C C . ARG B 1 199 ? 10.047 -42.531 -6.195 1 98.12 199 ARG B C 1
ATOM 4076 O O . ARG B 1 199 ? 10.195 -41.906 -7.254 1 98.12 199 ARG B O 1
ATOM 4083 N N . PRO B 1 200 ? 9.297 -43.562 -6.141 1 97.94 200 PRO B N 1
ATOM 4084 C CA . PRO B 1 200 ? 8.664 -44 -7.391 1 97.94 200 PRO B CA 1
ATOM 4085 C C . PRO B 1 200 ? 7.637 -43.031 -7.914 1 97.94 200 PRO B C 1
ATOM 4087 O O . PRO B 1 200 ? 7.453 -42.906 -9.125 1 97.94 200 PRO B O 1
ATOM 4090 N N . LEU B 1 201 ? 6.93 -42.344 -7.047 1 98 201 LEU B N 1
ATOM 4091 C CA . LEU B 1 201 ? 5.973 -41.312 -7.445 1 98 201 LEU B CA 1
ATOM 4092 C C . LEU B 1 201 ? 6.66 -40.219 -8.258 1 98 201 LEU B C 1
ATOM 4094 O O . LEU B 1 201 ? 6.16 -39.812 -9.32 1 98 201 LEU B O 1
ATOM 4098 N N . LEU B 1 202 ? 7.797 -39.781 -7.785 1 98.75 202 LEU B N 1
ATOM 4099 C CA . LEU B 1 202 ? 8.539 -38.719 -8.453 1 98.75 202 LEU B CA 1
ATOM 4100 C C . LEU B 1 202 ? 9.148 -39.219 -9.758 1 98.75 202 LEU B C 1
ATOM 4102 O O . LEU B 1 202 ? 9.117 -38.531 -10.773 1 98.75 202 LEU B O 1
ATOM 4106 N N . ALA B 1 203 ? 9.641 -40.406 -9.742 1 98.25 203 ALA B N 1
ATOM 4107 C CA . ALA B 1 203 ? 10.234 -41 -10.945 1 98.25 203 ALA B CA 1
ATOM 4108 C C . ALA B 1 203 ? 9.211 -41.094 -12.07 1 98.25 203 ALA B C 1
ATOM 4110 O O . ALA B 1 203 ? 9.547 -40.938 -13.25 1 98.25 203 ALA B O 1
ATOM 4111 N N . ALA B 1 204 ? 8.016 -41.312 -11.719 1 98 204 ALA B N 1
ATOM 4112 C CA . ALA B 1 204 ? 6.961 -41.531 -12.703 1 98 204 ALA B CA 1
ATOM 4113 C C . ALA B 1 204 ? 6.258 -40.219 -13.055 1 98 204 ALA B C 1
ATOM 4115 O O . ALA B 1 204 ? 5.512 -40.125 -14.031 1 98 204 ALA B O 1
ATOM 4116 N N . SER B 1 205 ? 6.516 -39.188 -12.336 1 98.69 205 SER B N 1
ATOM 4117 C CA . SER B 1 205 ? 5.754 -37.938 -12.469 1 98.69 205 SER B CA 1
ATOM 4118 C C . SER B 1 205 ? 6.047 -37.25 -13.797 1 98.69 205 SER B C 1
ATOM 4120 O O . SER B 1 205 ? 7.18 -37.281 -14.289 1 98.69 205 SER B O 1
ATOM 4122 N N . ASP B 1 206 ? 4.984 -36.625 -14.398 1 98.75 206 ASP B N 1
ATOM 4123 C CA . ASP B 1 206 ? 5.09 -35.781 -15.586 1 98.75 206 ASP B CA 1
ATOM 4124 C C . ASP B 1 206 ? 5.234 -34.312 -15.203 1 98.75 206 ASP B C 1
ATOM 4126 O O . ASP B 1 206 ? 5.824 -33.531 -15.953 1 98.75 206 ASP B O 1
ATOM 4130 N N . VAL B 1 207 ? 4.641 -33.969 -14.062 1 98.88 207 VAL B N 1
ATOM 4131 C CA . VAL B 1 207 ? 4.574 -32.625 -13.57 1 98.88 207 VAL B CA 1
ATOM 4132 C C . VAL B 1 207 ? 4.812 -32.594 -12.062 1 98.88 207 VAL B C 1
ATOM 4134 O O . VAL B 1 207 ? 4.285 -33.438 -11.336 1 98.88 207 VAL B O 1
ATOM 4137 N N . ILE B 1 208 ? 5.617 -31.641 -11.602 1 98.94 208 ILE B N 1
ATOM 4138 C CA . ILE B 1 208 ? 5.812 -31.391 -10.172 1 98.94 208 ILE B CA 1
ATOM 4139 C C . ILE B 1 208 ? 5.523 -29.922 -9.859 1 98.94 208 ILE B C 1
ATOM 4141 O O . ILE B 1 208 ? 6.133 -29.031 -10.445 1 98.94 208 ILE B O 1
ATOM 4145 N N . PHE B 1 209 ? 4.539 -29.672 -8.969 1 98.88 209 PHE B N 1
ATOM 4146 C CA . PHE B 1 209 ? 4.273 -28.344 -8.43 1 98.88 209 PHE B CA 1
ATOM 4147 C C . PHE B 1 209 ? 4.82 -28.219 -7.012 1 98.88 209 PHE B C 1
ATOM 4149 O O . PHE B 1 209 ? 4.426 -28.984 -6.121 1 98.88 209 PHE B O 1
ATOM 4156 N N . CYS B 1 210 ? 5.719 -27.297 -6.812 1 98.69 210 CYS B N 1
ATOM 4157 C CA . CYS B 1 210 ? 6.203 -26.984 -5.473 1 98.69 210 CYS B CA 1
ATOM 4158 C C . CYS B 1 210 ? 5.598 -25.688 -4.953 1 98.69 210 CYS B C 1
ATOM 4160 O O . CYS B 1 210 ? 5.863 -24.625 -5.5 1 98.69 210 CYS B O 1
ATOM 4162 N N . CYS B 1 211 ? 4.812 -25.828 -3.879 1 96.75 211 CYS B N 1
ATOM 4163 C CA . CYS B 1 211 ? 3.986 -24.734 -3.406 1 96.75 211 CYS B CA 1
ATOM 4164 C C . CYS B 1 211 ? 4.184 -24.5 -1.913 1 96.75 211 CYS B C 1
ATOM 4166 O O . CYS B 1 211 ? 3.223 -24.219 -1.191 1 96.75 211 CYS B O 1
ATOM 4168 N N . THR B 1 212 ? 5.414 -24.625 -1.387 1 94.5 212 THR B N 1
ATOM 4169 C CA . THR B 1 212 ? 5.664 -24.484 0.044 1 94.5 212 THR B CA 1
ATOM 4170 C C . THR B 1 212 ? 6.785 -23.484 0.305 1 94.5 212 THR B C 1
ATOM 4172 O O . THR B 1 212 ? 7.707 -23.344 -0.505 1 94.5 212 THR B O 1
ATOM 4175 N N . PRO B 1 213 ? 6.691 -22.828 1.454 1 91.31 213 PRO B N 1
ATOM 4176 C CA . PRO B 1 213 ? 7.828 -22 1.853 1 91.31 213 PRO B CA 1
ATOM 4177 C C . PRO B 1 213 ? 8.969 -22.812 2.467 1 91.31 213 PRO B C 1
ATOM 4179 O O . PRO B 1 213 ? 9.438 -22.484 3.561 1 91.31 213 PRO B O 1
ATOM 4182 N N . ALA B 1 214 ? 9.461 -23.766 1.756 1 95.25 214 ALA B N 1
ATOM 4183 C CA . ALA B 1 214 ? 10.477 -24.703 2.254 1 95.25 214 ALA B CA 1
ATOM 4184 C C . ALA B 1 214 ? 11.836 -24.016 2.361 1 95.25 214 ALA B C 1
ATOM 4186 O O . ALA B 1 214 ? 12.133 -23.078 1.607 1 95.25 214 ALA B O 1
ATOM 4187 N N . THR B 1 215 ? 12.578 -24.438 3.324 1 96.06 215 THR B N 1
ATOM 4188 C CA . THR B 1 215 ? 13.945 -23.953 3.457 1 96.06 215 THR B CA 1
ATOM 4189 C C . THR B 1 215 ? 14.953 -25.047 3.129 1 96.06 215 THR B C 1
ATOM 4191 O O . THR B 1 215 ? 16.156 -24.812 3.127 1 96.06 215 THR B O 1
ATOM 4194 N N . THR B 1 216 ? 14.453 -26.203 2.955 1 96.69 216 THR B N 1
ATOM 4195 C CA . THR B 1 216 ? 15.227 -27.359 2.496 1 96.69 216 THR B CA 1
ATOM 4196 C C . THR B 1 216 ? 14.523 -28.031 1.322 1 96.69 216 THR B C 1
ATOM 4198 O O . THR B 1 216 ? 13.297 -28.094 1.273 1 96.69 216 THR B O 1
ATOM 4201 N N . PRO B 1 217 ? 15.305 -28.594 0.384 1 98 217 PRO B N 1
ATOM 4202 C CA . PRO B 1 217 ? 14.695 -29.234 -0.776 1 98 217 PRO B CA 1
ATOM 4203 C C . PRO B 1 217 ? 13.711 -30.344 -0.385 1 98 217 PRO B C 1
ATOM 4205 O O . PRO B 1 217 ? 13.969 -31.094 0.561 1 98 217 PRO B O 1
ATOM 4208 N N . HIS B 1 218 ? 12.664 -30.484 -1.158 1 97.88 218 HIS B N 1
ATOM 4209 C CA . HIS B 1 218 ? 11.617 -31.469 -0.873 1 97.88 218 HIS B CA 1
ATOM 4210 C C . HIS B 1 218 ? 12.117 -32.875 -1.125 1 97.88 218 HIS B C 1
ATOM 4212 O O . HIS B 1 218 ? 11.641 -33.844 -0.499 1 97.88 218 HIS B O 1
ATOM 4218 N N . PHE B 1 219 ? 13.031 -33.125 -2.057 1 98.06 219 PHE B N 1
ATOM 4219 C CA . PHE B 1 219 ? 13.57 -34.406 -2.488 1 98.06 219 PHE B CA 1
ATOM 4220 C C . PHE B 1 219 ? 14.938 -34.219 -3.133 1 98.06 219 PHE B C 1
ATOM 4222 O O . PHE B 1 219 ? 15.266 -33.156 -3.629 1 98.06 219 PHE B O 1
ATOM 4229 N N . PRO B 1 220 ? 15.758 -35.219 -3.051 1 97.69 220 PRO B N 1
ATOM 4230 C CA . PRO B 1 220 ? 17 -35.156 -3.818 1 97.69 220 PRO B CA 1
ATOM 4231 C C . PRO B 1 220 ? 16.797 -35.406 -5.309 1 97.69 220 PRO B C 1
ATOM 4233 O O . PRO B 1 220 ? 15.922 -36.219 -5.688 1 97.69 220 PRO B O 1
ATOM 4236 N N . SER B 1 221 ? 17.641 -34.781 -6.145 1 98 221 SER B N 1
ATOM 4237 C CA . SER B 1 221 ? 17.531 -34.938 -7.594 1 98 221 SER B CA 1
ATOM 4238 C C . SER B 1 221 ? 17.578 -36.375 -8.016 1 98 221 SER B C 1
ATOM 4240 O O . SER B 1 221 ? 17.016 -36.75 -9.055 1 98 221 SER B O 1
ATOM 4242 N N . SER B 1 222 ? 18.141 -37.25 -7.191 1 97.25 222 SER B N 1
ATOM 4243 C CA . SER B 1 222 ? 18.281 -38.656 -7.508 1 97.25 222 SER B CA 1
ATOM 4244 C C . SER B 1 222 ? 16.938 -39.375 -7.539 1 97.25 222 SER B C 1
ATOM 4246 O O . SER B 1 222 ? 16.812 -40.469 -8.062 1 97.25 222 SER B O 1
ATOM 4248 N N . TYR B 1 223 ? 15.922 -38.719 -6.996 1 98.25 223 TYR B N 1
ATOM 4249 C CA . TYR B 1 223 ? 14.586 -39.312 -6.996 1 98.25 223 TYR B CA 1
ATOM 4250 C C . TYR B 1 223 ? 13.93 -39.156 -8.359 1 98.25 223 TYR B C 1
ATOM 4252 O O . TYR B 1 223 ? 12.945 -39.844 -8.656 1 98.25 223 TYR B O 1
ATOM 4260 N N . LEU B 1 224 ? 14.328 -38.281 -9.289 1 97.75 224 LEU B N 1
ATOM 4261 C CA . LEU B 1 224 ? 13.617 -37.875 -10.5 1 97.75 224 LEU B CA 1
ATOM 4262 C C . LEU B 1 224 ? 13.992 -38.781 -11.672 1 97.75 224 LEU B C 1
ATOM 4264 O O . LEU B 1 224 ? 13.219 -38.938 -12.617 1 97.75 224 LEU B O 1
ATOM 4268 N N . GLY B 1 225 ? 15.18 -39.406 -11.641 1 94.19 225 GLY B N 1
ATOM 4269 C CA . GLY B 1 225 ? 15.641 -40.156 -12.797 1 94.19 225 GLY B CA 1
ATOM 4270 C C . GLY B 1 225 ? 15.992 -39.281 -13.984 1 94.19 225 GLY B C 1
ATOM 4271 O O . GLY B 1 225 ? 16.5 -38.156 -13.805 1 94.19 225 GLY B O 1
ATOM 4272 N N . THR B 1 226 ? 15.672 -39.812 -15.305 1 94.31 226 THR B N 1
ATOM 4273 C CA . THR B 1 226 ? 16.125 -39.094 -16.5 1 94.31 226 THR B CA 1
ATOM 4274 C C . THR B 1 226 ? 14.945 -38.531 -17.281 1 94.31 226 THR B C 1
ATOM 4276 O O . THR B 1 226 ? 15.133 -37.812 -18.266 1 94.31 226 THR B O 1
ATOM 4279 N N . LYS B 1 227 ? 13.805 -38.812 -16.812 1 96.38 227 LYS B N 1
ATOM 4280 C CA . LYS B 1 227 ? 12.594 -38.375 -17.516 1 96.38 227 LYS B CA 1
ATOM 4281 C C . LYS B 1 227 ? 12.453 -36.875 -17.469 1 96.38 227 LYS B C 1
ATOM 4283 O O . LYS B 1 227 ? 12.609 -36.25 -16.422 1 96.38 227 LYS B O 1
ATOM 4288 N N . ALA B 1 228 ? 12.172 -36.281 -18.672 1 97.44 228 ALA B N 1
ATOM 4289 C CA . ALA B 1 228 ? 11.852 -34.844 -18.719 1 97.44 228 ALA B CA 1
ATOM 4290 C C . ALA B 1 228 ? 10.469 -34.594 -18.141 1 97.44 228 ALA B C 1
ATOM 4292 O O . ALA B 1 228 ? 9.523 -35.344 -18.375 1 97.44 228 ALA B O 1
ATOM 4293 N N . ARG B 1 229 ? 10.375 -33.531 -17.375 1 98.06 229 ARG B N 1
ATOM 4294 C CA . ARG B 1 229 ? 9.094 -33.188 -16.75 1 98.06 229 ARG B CA 1
ATOM 4295 C C . ARG B 1 229 ? 8.953 -31.688 -16.562 1 98.06 229 ARG B C 1
ATOM 4297 O O . ARG B 1 229 ? 9.906 -30.938 -16.781 1 98.06 229 ARG B O 1
ATOM 4304 N N . PHE B 1 230 ? 7.754 -31.219 -16.312 1 98.75 230 PHE B N 1
ATOM 4305 C CA . PHE B 1 230 ? 7.449 -29.844 -15.953 1 98.75 230 PHE B CA 1
ATOM 4306 C C . PHE B 1 230 ? 7.551 -29.641 -14.445 1 98.75 230 PHE B C 1
ATOM 4308 O O . PHE B 1 230 ? 6.934 -30.375 -13.672 1 98.75 230 PHE B O 1
ATOM 4315 N N . ILE B 1 231 ? 8.359 -28.656 -14 1 98.88 231 ILE B N 1
ATOM 4316 C CA . ILE B 1 231 ? 8.516 -28.359 -12.578 1 98.88 231 ILE B CA 1
ATOM 4317 C C . ILE B 1 231 ? 8.289 -26.859 -12.336 1 98.88 231 ILE B C 1
ATOM 4319 O O . ILE B 1 231 ? 8.914 -26.016 -12.977 1 98.88 231 ILE B O 1
ATOM 4323 N N . SER B 1 232 ? 7.367 -26.562 -11.469 1 98.81 232 SER B N 1
ATOM 4324 C CA . SER B 1 232 ? 7.184 -25.172 -11.078 1 98.81 232 SER B CA 1
ATOM 4325 C C . SER B 1 232 ? 7.516 -24.969 -9.602 1 98.81 232 SER B C 1
ATOM 4327 O O . SER B 1 232 ? 7.242 -25.828 -8.773 1 98.81 232 SER B O 1
ATOM 4329 N N . LEU B 1 233 ? 8.125 -23.891 -9.32 1 98.69 233 LEU B N 1
ATOM 4330 C CA . LEU B 1 233 ? 8.57 -23.469 -7.992 1 98.69 233 LEU B CA 1
ATOM 4331 C C . LEU B 1 233 ? 7.992 -22.094 -7.629 1 98.69 233 LEU B C 1
ATOM 4333 O O . LEU B 1 233 ? 8.406 -21.078 -8.188 1 98.69 233 LEU B O 1
ATOM 4337 N N . ILE B 1 234 ? 7.062 -22.109 -6.645 1 97.94 234 ILE B N 1
ATOM 4338 C CA . ILE B 1 234 ? 6.422 -20.828 -6.367 1 97.94 234 ILE B CA 1
ATOM 4339 C C . ILE B 1 234 ? 6.555 -20.5 -4.883 1 97.94 234 ILE B C 1
ATOM 4341 O O . ILE B 1 234 ? 6.16 -19.406 -4.445 1 97.94 234 ILE B O 1
ATOM 4345 N N . GLY B 1 235 ? 7.172 -21.312 -4.078 1 95.19 235 GLY B N 1
ATOM 4346 C CA . GLY B 1 235 ? 7.105 -21.172 -2.631 1 95.19 235 GLY B CA 1
ATOM 4347 C C . GLY B 1 235 ? 8.281 -20.406 -2.053 1 95.19 235 GLY B C 1
ATOM 4348 O O . GLY B 1 235 ? 8.211 -19.922 -0.927 1 95.19 235 GLY B O 1
ATOM 4349 N N . SER B 1 236 ? 9.398 -20.453 -2.709 1 93.5 236 SER B N 1
ATOM 4350 C CA . SER B 1 236 ? 10.594 -19.766 -2.234 1 93.5 236 SER B CA 1
ATOM 4351 C C . SER B 1 236 ? 10.617 -18.312 -2.695 1 93.5 236 SER B C 1
ATOM 4353 O O . SER B 1 236 ? 10.93 -18.031 -3.852 1 93.5 236 SER B O 1
ATOM 4355 N N . TYR B 1 237 ? 10.383 -17.406 -1.71 1 87.81 237 TYR B N 1
ATOM 4356 C CA . TYR B 1 237 ? 10.32 -15.992 -2.057 1 87.81 237 TYR B CA 1
ATOM 4357 C C . TYR B 1 237 ? 11.281 -15.18 -1.194 1 87.81 237 TYR B C 1
ATOM 4359 O O . TYR B 1 237 ? 11.195 -13.953 -1.146 1 87.81 237 TYR B O 1
ATOM 4367 N N . LYS B 1 238 ? 12.086 -15.82 -0.4 1 88.69 238 LYS B N 1
ATOM 4368 C CA . LYS B 1 238 ? 13.188 -15.242 0.355 1 88.69 238 LYS B CA 1
ATOM 4369 C C . LYS B 1 238 ? 14.492 -15.969 0.071 1 88.69 238 LYS B C 1
ATOM 4371 O O . LYS B 1 238 ? 14.492 -17.172 -0.219 1 88.69 238 LYS B O 1
ATOM 4376 N N . PRO B 1 239 ? 15.594 -15.258 0.24 1 93.19 239 PRO B N 1
ATOM 4377 C CA . PRO B 1 239 ? 16.906 -15.859 -0.025 1 93.19 239 PRO B CA 1
ATOM 4378 C C . PRO B 1 239 ? 17.156 -17.109 0.808 1 93.19 239 PRO B C 1
ATOM 4380 O O . PRO B 1 239 ? 17.891 -18 0.381 1 93.19 239 PRO B O 1
ATOM 4383 N N . SER B 1 240 ? 16.5 -17.234 1.918 1 94.06 240 SER B N 1
ATOM 4384 C CA . SER B 1 240 ? 16.734 -18.359 2.822 1 94.06 240 SER B CA 1
ATOM 4385 C C . SER B 1 240 ? 15.883 -19.562 2.451 1 94.06 240 SER B C 1
ATOM 4387 O O . SER B 1 240 ? 16.016 -20.625 3.049 1 94.06 240 SER B O 1
ATOM 4389 N N . MET B 1 241 ? 15.078 -19.422 1.49 1 94.31 241 MET B N 1
ATOM 4390 C CA . MET B 1 241 ? 14.133 -20.469 1.128 1 94.31 241 MET B CA 1
ATOM 4391 C C . MET B 1 241 ? 14.641 -21.266 -0.075 1 94.31 241 MET B C 1
ATOM 4393 O O . MET B 1 241 ? 15.422 -20.75 -0.875 1 94.31 241 MET B O 1
ATOM 4397 N N . GLN B 1 242 ? 14.195 -22.5 -0.131 1 97.62 242 GLN B N 1
ATOM 4398 C CA . GLN B 1 242 ? 14.609 -23.391 -1.203 1 97.62 242 GLN B CA 1
ATOM 4399 C C . GLN B 1 242 ? 13.68 -24.594 -1.311 1 97.62 242 GLN B C 1
ATOM 4401 O O . GLN B 1 242 ? 13.531 -25.375 -0.358 1 97.62 242 GLN B O 1
ATOM 4406 N N . GLU B 1 243 ? 13.117 -24.812 -2.539 1 98.25 243 GLU B N 1
ATOM 4407 C CA . GLU B 1 243 ? 12.172 -25.906 -2.688 1 98.25 243 GLU B CA 1
ATOM 4408 C C . GLU B 1 243 ? 12.836 -27.125 -3.33 1 98.25 243 GLU B C 1
ATOM 4410 O O . GLU B 1 243 ? 12.398 -28.25 -3.123 1 98.25 243 GLU B O 1
ATOM 4415 N N . VAL B 1 244 ? 13.891 -26.906 -4.16 1 98.56 244 VAL B N 1
ATOM 4416 C CA . VAL B 1 244 ? 14.578 -28 -4.832 1 98.56 244 VAL B CA 1
ATOM 4417 C C . VAL B 1 244 ? 16.094 -27.781 -4.773 1 98.56 244 VAL B C 1
ATOM 4419 O O . VAL B 1 244 ? 16.547 -26.672 -4.488 1 98.56 244 VAL B O 1
ATOM 4422 N N . ASP B 1 245 ? 16.812 -28.828 -5.004 1 98.25 245 ASP B N 1
ATOM 4423 C CA . ASP B 1 245 ? 18.266 -28.703 -5.016 1 98.25 245 ASP B CA 1
ATOM 4424 C C . ASP B 1 245 ? 18.766 -28.156 -6.352 1 98.25 245 ASP B C 1
ATOM 4426 O O . ASP B 1 245 ? 17.984 -28 -7.293 1 98.25 245 ASP B O 1
ATOM 4430 N N . SER B 1 246 ? 20.016 -27.812 -6.418 1 98.19 246 SER B N 1
ATOM 4431 C CA . SER B 1 246 ? 20.609 -27.156 -7.59 1 98.19 246 SER B CA 1
ATOM 4432 C C . SER B 1 246 ? 20.547 -28.078 -8.812 1 98.19 246 SER B C 1
ATOM 4434 O O . SER B 1 246 ? 20.312 -27.609 -9.93 1 98.19 246 SER B O 1
ATOM 4436 N N . ALA B 1 247 ? 20.766 -29.328 -8.578 1 97.88 247 ALA B N 1
ATOM 4437 C CA . ALA B 1 247 ? 20.75 -30.281 -9.688 1 97.88 247 ALA B CA 1
ATOM 4438 C C . ALA B 1 247 ? 19.375 -30.297 -10.359 1 97.88 247 ALA B C 1
ATOM 4440 O O . ALA B 1 247 ? 19.281 -30.297 -11.594 1 97.88 247 ALA B O 1
ATOM 4441 N N . THR B 1 248 ? 18.312 -30.328 -9.57 1 98.44 248 THR B N 1
ATOM 4442 C CA . THR B 1 248 ? 16.953 -30.281 -10.094 1 98.44 248 THR B CA 1
ATOM 4443 C C . THR B 1 248 ? 16.688 -28.938 -10.789 1 98.44 248 THR B C 1
ATOM 4445 O O . THR B 1 248 ? 16.172 -28.906 -11.914 1 98.44 248 THR B O 1
ATOM 4448 N N . LEU B 1 249 ? 17.078 -27.891 -10.148 1 98.56 249 LEU B N 1
ATOM 4449 C CA . LEU B 1 249 ? 16.875 -26.547 -10.672 1 98.56 249 LEU B CA 1
ATOM 4450 C C . LEU B 1 249 ? 17.516 -26.375 -12.039 1 98.56 249 LEU B C 1
ATOM 4452 O O . LEU B 1 249 ? 16.953 -25.734 -12.922 1 98.56 249 LEU B O 1
ATOM 4456 N N . LEU B 1 250 ? 18.656 -27 -12.234 1 97.62 250 LEU B N 1
ATOM 4457 C CA . LEU B 1 250 ? 19.469 -26.797 -13.43 1 97.62 250 LEU B CA 1
ATOM 4458 C C . LEU B 1 250 ? 19.266 -27.922 -14.43 1 97.62 250 LEU B C 1
ATOM 4460 O O . LEU B 1 250 ? 20.062 -28.094 -15.352 1 97.62 250 LEU B O 1
ATOM 4464 N N . SER B 1 251 ? 18.203 -28.641 -14.328 1 97 251 SER B N 1
ATOM 4465 C CA . SER B 1 251 ? 17.984 -29.844 -15.141 1 97 251 SER B CA 1
ATOM 4466 C C . SER B 1 251 ? 17.391 -29.484 -16.5 1 97 251 SER B C 1
ATOM 4468 O O . SER B 1 251 ? 17.312 -30.344 -17.391 1 97 251 SER B O 1
ATOM 4470 N N . GLY B 1 252 ? 16.953 -28.25 -16.734 1 96.69 252 GLY B N 1
ATOM 4471 C CA . GLY B 1 252 ? 16.438 -27.797 -18 1 96.69 252 GLY B CA 1
ATOM 4472 C C . GLY B 1 252 ? 17.453 -27.047 -18.844 1 96.69 252 GLY B C 1
ATOM 4473 O O . GLY B 1 252 ? 18.594 -26.859 -18.422 1 96.69 252 GLY B O 1
ATOM 4474 N N . ASP B 1 253 ? 17 -26.625 -20.062 1 96 253 ASP B N 1
ATOM 4475 C CA . ASP B 1 253 ? 17.844 -25.812 -20.922 1 96 253 ASP B CA 1
ATOM 4476 C C . ASP B 1 253 ? 18.062 -24.422 -20.328 1 96 253 ASP B C 1
ATOM 4478 O O . ASP B 1 253 ? 19.125 -23.828 -20.5 1 96 253 ASP B O 1
ATOM 4482 N N . CYS B 1 254 ? 17.141 -23.875 -19.734 1 96.94 254 CYS B N 1
ATOM 4483 C CA . CYS B 1 254 ? 17.094 -22.609 -19.031 1 96.94 254 CYS B CA 1
ATOM 4484 C C . CYS B 1 254 ? 16.031 -22.641 -17.922 1 96.94 254 CYS B C 1
ATOM 4486 O O . CYS B 1 254 ? 15.367 -23.656 -17.734 1 96.94 254 CYS B O 1
ATOM 4488 N N . ILE B 1 255 ? 16.047 -21.656 -17.156 1 98.5 255 ILE B N 1
ATOM 4489 C CA . ILE B 1 255 ? 15.023 -21.484 -16.141 1 98.5 255 ILE B CA 1
ATOM 4490 C C . ILE B 1 255 ? 14.055 -20.375 -16.562 1 98.5 255 ILE B C 1
ATOM 4492 O O . ILE B 1 255 ? 14.477 -19.25 -16.797 1 98.5 255 ILE B O 1
ATOM 4496 N N . TYR B 1 256 ? 12.836 -20.766 -16.719 1 98.5 256 TYR B N 1
ATOM 4497 C CA . TYR B 1 256 ? 11.82 -19.766 -16.984 1 98.5 256 TYR B CA 1
ATOM 4498 C C . TYR B 1 256 ? 11.367 -19.078 -15.695 1 98.5 256 TYR B C 1
ATOM 4500 O O . TYR B 1 256 ? 11.234 -19.719 -14.656 1 98.5 256 TYR B O 1
ATOM 4508 N N . VAL B 1 257 ? 11.141 -17.766 -15.789 1 98.5 257 VAL B N 1
ATOM 4509 C CA . VAL B 1 257 ? 10.797 -16.984 -14.602 1 98.5 257 VAL B CA 1
ATOM 4510 C C . VAL B 1 257 ? 9.711 -15.961 -14.945 1 98.5 257 VAL B C 1
ATOM 4512 O O . VAL B 1 257 ? 9.445 -15.703 -16.125 1 98.5 257 VAL B O 1
ATOM 4515 N N . ASP B 1 258 ? 9.039 -15.5 -13.906 1 97.06 258 ASP B N 1
ATOM 4516 C CA . ASP B 1 258 ? 8.164 -14.352 -14.125 1 97.06 258 ASP B CA 1
ATOM 4517 C C . ASP B 1 258 ? 8.977 -13.086 -14.398 1 97.06 258 ASP B C 1
ATOM 4519 O O . ASP B 1 258 ? 8.766 -12.414 -15.414 1 97.06 258 ASP B O 1
ATOM 4523 N N . THR B 1 259 ? 9.945 -12.812 -13.508 1 94.56 259 THR B N 1
ATOM 4524 C CA . THR B 1 259 ? 10.875 -11.703 -13.719 1 94.56 259 THR B CA 1
ATOM 4525 C C . THR B 1 259 ? 12.297 -12.109 -13.344 1 94.56 259 THR B C 1
ATOM 4527 O O . THR B 1 259 ? 12.508 -12.766 -12.32 1 94.56 259 THR B O 1
ATOM 4530 N N . ARG B 1 260 ? 13.25 -11.648 -14.148 1 95.06 260 ARG B N 1
ATOM 4531 C CA . ARG B 1 260 ? 14.648 -11.961 -13.891 1 95.06 260 ARG B CA 1
ATOM 4532 C C . ARG B 1 260 ? 15.125 -11.297 -12.602 1 95.06 260 ARG B C 1
ATOM 4534 O O . ARG B 1 260 ? 15.672 -11.961 -11.719 1 95.06 260 ARG B O 1
ATOM 4541 N N . GLU B 1 261 ? 14.859 -10.055 -12.477 1 91.12 261 GLU B N 1
ATOM 4542 C CA . GLU B 1 261 ? 15.328 -9.281 -11.328 1 91.12 261 GLU B CA 1
ATOM 4543 C C . GLU B 1 261 ? 14.727 -9.805 -10.031 1 91.12 261 GLU B C 1
ATOM 4545 O O . GLU B 1 261 ? 15.438 -10 -9.047 1 91.12 261 GLU B O 1
ATOM 4550 N N . GLY B 1 262 ? 13.453 -10.055 -10.07 1 92.31 262 GLY B N 1
ATOM 4551 C CA . GLY B 1 262 ? 12.773 -10.547 -8.875 1 92.31 262 GLY B CA 1
ATOM 4552 C C . GLY B 1 262 ? 13.273 -11.906 -8.422 1 92.31 262 GLY B C 1
ATOM 4553 O O . GLY B 1 262 ? 13.547 -12.102 -7.234 1 92.31 262 GLY B O 1
ATOM 4554 N N . CYS B 1 263 ? 13.43 -12.789 -9.328 1 95.75 263 CYS B N 1
ATOM 4555 C CA . CYS B 1 263 ? 13.844 -14.141 -8.977 1 95.75 263 CYS B CA 1
ATOM 4556 C C . CYS B 1 263 ? 15.297 -14.164 -8.516 1 95.75 263 CYS B C 1
ATOM 4558 O O . CYS B 1 263 ? 15.641 -14.883 -7.574 1 95.75 263 CYS B O 1
ATOM 4560 N N . LEU B 1 264 ? 16.141 -13.375 -9.133 1 95.62 264 LEU B N 1
ATOM 4561 C CA . LEU B 1 264 ? 17.547 -13.344 -8.742 1 95.62 264 LEU B CA 1
ATOM 4562 C C . LEU B 1 264 ? 17.719 -12.734 -7.352 1 95.62 264 LEU B C 1
ATOM 4564 O O . LEU B 1 264 ? 18.609 -13.125 -6.598 1 95.62 264 LEU B O 1
ATOM 4568 N N . ALA B 1 265 ? 16.828 -11.859 -7.043 1 92.06 265 ALA B N 1
ATOM 4569 C CA . ALA B 1 265 ? 16.938 -11.148 -5.773 1 92.06 265 ALA B CA 1
ATOM 4570 C C . ALA B 1 265 ? 16.312 -11.969 -4.641 1 92.06 265 ALA B C 1
ATOM 4572 O O . ALA B 1 265 ? 16.781 -11.914 -3.5 1 92.06 265 ALA B O 1
ATOM 4573 N N . GLU B 1 266 ? 15.32 -12.797 -4.98 1 91.31 266 GLU B N 1
ATOM 4574 C CA . GLU B 1 266 ? 14.461 -13.25 -3.895 1 91.31 266 GLU B CA 1
ATOM 4575 C C . GLU B 1 266 ? 14.477 -14.773 -3.777 1 91.31 266 GLU B C 1
ATOM 4577 O O . GLU B 1 266 ? 14.18 -15.32 -2.715 1 91.31 266 GLU B O 1
ATOM 4582 N N . ALA B 1 267 ? 14.758 -15.484 -4.793 1 94.44 267 ALA B N 1
ATOM 4583 C CA . ALA B 1 267 ? 14.633 -16.938 -4.793 1 94.44 267 ALA B CA 1
ATOM 4584 C C . ALA B 1 267 ? 15.906 -17.609 -4.281 1 94.44 267 ALA B C 1
ATOM 4586 O O . ALA B 1 267 ? 16.938 -17.594 -4.961 1 94.44 267 ALA B O 1
ATOM 4587 N N . GLY B 1 268 ? 15.82 -18.234 -3.176 1 96.12 268 GLY B N 1
ATOM 4588 C CA . GLY B 1 268 ? 16.984 -18.844 -2.559 1 96.12 268 GLY B CA 1
ATOM 4589 C C . GLY B 1 268 ? 17.625 -19.922 -3.414 1 96.12 268 GLY B C 1
ATOM 4590 O O . GLY B 1 268 ? 18.844 -20.062 -3.438 1 96.12 268 GLY B O 1
ATOM 4591 N N . GLU B 1 269 ? 16.844 -20.703 -4.098 1 96.38 269 GLU B N 1
ATOM 4592 C CA . GLU B 1 269 ? 17.406 -21.797 -4.883 1 96.38 269 GLU B CA 1
ATOM 4593 C C . GLU B 1 269 ? 18.234 -21.266 -6.043 1 96.38 269 GLU B C 1
ATOM 4595 O O . GLU B 1 269 ? 19.234 -21.891 -6.438 1 96.38 269 GLU B O 1
ATOM 4600 N N . LEU B 1 270 ? 17.844 -20.094 -6.609 1 97.94 270 LEU B N 1
ATOM 4601 C CA . LEU B 1 270 ? 18.656 -19.484 -7.652 1 97.94 270 LEU B CA 1
ATOM 4602 C C . LEU B 1 270 ? 19.969 -18.938 -7.074 1 97.94 270 LEU B C 1
ATOM 4604 O O . LEU B 1 270 ? 21.031 -19.125 -7.672 1 97.94 270 LEU B O 1
ATOM 4608 N N . ILE B 1 271 ? 19.828 -18.297 -5.949 1 97 271 ILE B N 1
ATOM 4609 C CA . ILE B 1 271 ? 20.984 -17.75 -5.277 1 97 271 ILE B CA 1
ATOM 4610 C C . ILE B 1 271 ? 21.969 -18.859 -4.922 1 97 271 ILE B C 1
ATOM 4612 O O . ILE B 1 271 ? 23.156 -18.781 -5.246 1 97 271 ILE B O 1
ATOM 4616 N N . ASN B 1 272 ? 21.5 -19.891 -4.34 1 96.88 272 ASN B N 1
ATOM 4617 C CA . ASN B 1 272 ? 22.312 -21.031 -3.908 1 96.88 272 ASN B CA 1
ATOM 4618 C C . ASN B 1 272 ? 22.984 -21.719 -5.09 1 96.88 272 ASN B C 1
ATOM 4620 O O . ASN B 1 272 ? 24.094 -22.219 -4.969 1 96.88 272 ASN B O 1
ATOM 4624 N N . ALA B 1 273 ? 22.328 -21.766 -6.195 1 98 273 ALA B N 1
ATOM 4625 C CA . ALA B 1 273 ? 22.844 -22.422 -7.387 1 98 273 ALA B CA 1
ATOM 4626 C C . ALA B 1 273 ? 23.719 -21.484 -8.203 1 98 273 ALA B C 1
ATOM 4628 O O . ALA B 1 273 ? 24.219 -21.844 -9.266 1 98 273 ALA B O 1
ATOM 4629 N N . ASN B 1 274 ? 23.859 -20.234 -7.781 1 97.31 274 ASN B N 1
ATOM 4630 C CA . ASN B 1 274 ? 24.641 -19.203 -8.453 1 97.31 274 ASN B CA 1
ATOM 4631 C C . ASN B 1 274 ? 24.156 -18.953 -9.883 1 97.31 274 ASN B C 1
ATOM 4633 O O . ASN B 1 274 ? 24.953 -18.875 -10.812 1 97.31 274 ASN B O 1
ATOM 4637 N N . VAL B 1 275 ? 22.891 -19 -10.008 1 97.81 275 VAL B N 1
ATOM 4638 C CA . VAL B 1 275 ? 22.266 -18.75 -11.312 1 97.81 275 VAL B CA 1
ATOM 4639 C C . VAL B 1 275 ? 22.5 -17.297 -11.719 1 97.81 275 VAL B C 1
ATOM 4641 O O . VAL B 1 275 ? 22.422 -16.391 -10.891 1 97.81 275 VAL B O 1
ATOM 4644 N N . ARG B 1 276 ? 22.797 -17.062 -13.047 1 94.88 276 ARG B N 1
ATOM 4645 C CA . ARG B 1 276 ? 22.984 -15.719 -13.594 1 94.88 276 ARG B CA 1
ATOM 4646 C C . ARG B 1 276 ? 21.844 -15.352 -14.539 1 94.88 276 ARG B C 1
ATOM 4648 O O . ARG B 1 276 ? 21.109 -16.219 -15.016 1 94.88 276 ARG B O 1
ATOM 4655 N N . GLY B 1 277 ? 21.672 -14.102 -14.836 1 96.06 277 GLY B N 1
ATOM 4656 C CA . GLY B 1 277 ? 20.578 -13.57 -15.633 1 96.06 277 GLY B CA 1
ATOM 4657 C C . GLY B 1 277 ? 20.469 -14.227 -17 1 96.06 277 GLY B C 1
ATOM 4658 O O . GLY B 1 277 ? 19.359 -14.414 -17.516 1 96.06 277 GLY B O 1
ATOM 4659 N N . GLU B 1 278 ? 21.578 -14.633 -17.562 1 95.06 278 GLU B N 1
ATOM 4660 C CA . GLU B 1 278 ? 21.594 -15.18 -18.906 1 95.06 278 GLU B CA 1
ATOM 4661 C C . GLU B 1 278 ? 20.984 -16.578 -18.953 1 95.06 278 GLU B C 1
ATOM 4663 O O . GLU B 1 278 ? 20.625 -17.062 -20.016 1 95.06 278 GLU B O 1
ATOM 4668 N N . GLN B 1 279 ? 20.828 -17.188 -17.844 1 97.06 279 GLN B N 1
ATOM 4669 C CA . GLN B 1 279 ? 20.266 -18.531 -17.766 1 97.06 279 GLN B CA 1
ATOM 4670 C C . GLN B 1 279 ? 18.75 -18.469 -17.609 1 97.06 279 GLN B C 1
ATOM 4672 O O . GLN B 1 279 ? 18.078 -19.516 -17.578 1 97.06 279 GLN B O 1
ATOM 4677 N N . LEU B 1 280 ? 18.297 -17.219 -17.438 1 98.12 280 LEU B N 1
ATOM 4678 C CA . LEU B 1 280 ? 16.875 -17.016 -17.172 1 98.12 280 LEU B CA 1
ATOM 4679 C C . LEU B 1 280 ? 16.156 -16.516 -18.406 1 98.12 280 LEU B C 1
ATOM 4681 O O . LEU B 1 280 ? 16.703 -15.711 -19.172 1 98.12 280 LEU B O 1
ATOM 4685 N N . VAL B 1 281 ? 14.953 -17 -18.609 1 97.69 281 VAL B N 1
ATOM 4686 C CA . VAL B 1 281 ? 14.047 -16.5 -19.641 1 97.69 281 VAL B CA 1
ATOM 4687 C C . VAL B 1 281 ? 12.711 -16.109 -19 1 97.69 281 VAL B C 1
ATOM 4689 O O . VAL B 1 281 ? 12.078 -16.938 -18.328 1 97.69 281 VAL B O 1
ATOM 4692 N N . GLU B 1 282 ? 12.305 -14.898 -19.156 1 97.75 282 GLU B N 1
ATOM 4693 C CA . GLU B 1 282 ? 11 -14.484 -18.641 1 97.75 282 GLU B CA 1
ATOM 4694 C C . GLU B 1 282 ? 9.867 -15.078 -19.469 1 97.75 282 GLU B C 1
ATOM 4696 O O . GLU B 1 282 ? 9.945 -15.117 -20.703 1 97.75 282 GLU B O 1
ATOM 4701 N N . ILE B 1 283 ? 8.836 -15.523 -18.828 1 97.81 283 ILE B N 1
ATOM 4702 C CA . ILE B 1 283 ? 7.695 -16.062 -19.562 1 97.81 283 ILE B CA 1
ATOM 4703 C C . ILE B 1 283 ? 7.027 -14.953 -20.375 1 97.81 283 ILE B C 1
ATOM 4705 O O . ILE B 1 283 ? 6.328 -15.219 -21.344 1 97.81 283 ILE B O 1
ATOM 4709 N N . GLY B 1 284 ? 7.223 -13.703 -19.938 1 97.25 284 GLY B N 1
ATOM 4710 C CA . GLY B 1 284 ? 6.762 -12.57 -20.734 1 97.25 284 GLY B CA 1
ATOM 4711 C C . GLY B 1 284 ? 7.441 -12.484 -22.094 1 97.25 284 GLY B C 1
ATOM 4712 O O . GLY B 1 284 ? 6.961 -11.781 -22.984 1 97.25 284 GLY B O 1
ATOM 4713 N N . GLN B 1 285 ? 8.539 -13.141 -22.281 1 96.5 285 GLN B N 1
ATOM 4714 C CA . GLN B 1 285 ? 9.258 -13.117 -23.547 1 96.5 285 GLN B CA 1
ATOM 4715 C C . GLN B 1 285 ? 8.711 -14.172 -24.516 1 96.5 285 GLN B C 1
ATOM 4717 O O . GLN B 1 285 ? 9.07 -14.195 -25.688 1 96.5 285 GLN B O 1
ATOM 4722 N N . LEU B 1 286 ? 7.863 -15.062 -23.984 1 96.38 286 LEU B N 1
ATOM 4723 C CA . LEU B 1 286 ? 7.25 -16.078 -24.844 1 96.38 286 LEU B CA 1
ATOM 4724 C C . LEU B 1 286 ? 6.227 -15.438 -25.781 1 96.38 286 LEU B C 1
ATOM 4726 O O . LEU B 1 286 ? 5.355 -14.688 -25.344 1 96.38 286 LEU B O 1
ATOM 4730 N N . ARG B 1 287 ? 6.41 -15.688 -27.016 1 91.62 287 ARG B N 1
ATOM 4731 C CA . ARG B 1 287 ? 5.488 -15.172 -28.016 1 91.62 287 ARG B CA 1
ATOM 4732 C C . ARG B 1 287 ? 4.566 -16.266 -28.531 1 91.62 287 ARG B C 1
ATOM 4734 O O . ARG B 1 287 ? 4.91 -17.453 -28.484 1 91.62 287 ARG B O 1
ATOM 4741 N N . GLY B 1 288 ? 3.436 -15.883 -28.969 1 89.31 288 GLY B N 1
ATOM 4742 C CA . GLY B 1 288 ? 2.482 -16.828 -29.531 1 89.31 288 GLY B CA 1
ATOM 4743 C C . GLY B 1 288 ? 1.977 -17.828 -28.516 1 89.31 288 GLY B C 1
ATOM 4744 O O . GLY B 1 288 ? 1.843 -17.516 -27.328 1 89.31 288 GLY B O 1
ATOM 4745 N N . VAL B 1 289 ? 1.468 -19.016 -29.016 1 88.75 289 VAL B N 1
ATOM 4746 C CA . VAL B 1 289 ? 0.875 -20.031 -28.156 1 88.75 289 VAL B CA 1
ATOM 4747 C C . VAL B 1 289 ? 1.482 -21.391 -28.469 1 88.75 289 VAL B C 1
ATOM 4749 O O . VAL B 1 289 ? 0.978 -22.422 -28.016 1 88.75 289 VAL B O 1
ATOM 4752 N N . ASP B 1 290 ? 2.619 -21.375 -29.125 1 92 290 ASP B N 1
ATOM 4753 C CA . ASP B 1 290 ? 3.219 -22.641 -29.562 1 92 290 ASP B CA 1
ATOM 4754 C C . ASP B 1 290 ? 3.836 -23.391 -28.391 1 92 290 ASP B C 1
ATOM 4756 O O . ASP B 1 290 ? 4.363 -22.781 -27.469 1 92 290 ASP B O 1
ATOM 4760 N N . PRO B 1 291 ? 3.799 -24.734 -28.484 1 95.5 291 PRO B N 1
ATOM 4761 C CA . PRO B 1 291 ? 4.473 -25.547 -27.469 1 95.5 291 PRO B CA 1
ATOM 4762 C C . PRO B 1 291 ? 5.984 -25.344 -27.453 1 95.5 291 PRO B C 1
ATOM 4764 O O . PRO B 1 291 ? 6.562 -24.922 -28.469 1 95.5 291 PRO B O 1
ATOM 4767 N N . PHE B 1 292 ? 6.52 -25.625 -26.281 1 96.38 292 PHE B N 1
ATOM 4768 C CA . PHE B 1 292 ? 7.973 -25.609 -26.156 1 96.38 292 PHE B CA 1
ATOM 4769 C C . PHE B 1 292 ? 8.594 -26.734 -27 1 96.38 292 PHE B C 1
ATOM 4771 O O . PHE B 1 292 ? 7.941 -27.734 -27.281 1 96.38 292 PHE B O 1
ATOM 4778 N N . THR B 1 293 ? 9.805 -26.375 -27.484 1 92.62 293 THR B N 1
ATOM 4779 C CA . THR B 1 293 ? 10.609 -27.406 -28.141 1 92.62 293 THR B CA 1
ATOM 4780 C C . THR B 1 293 ? 11.812 -27.781 -27.297 1 92.62 293 THR B C 1
ATOM 4782 O O . THR B 1 293 ? 12.773 -27 -27.188 1 92.62 293 THR B O 1
ATOM 4785 N N . THR B 1 294 ? 11.68 -28.781 -26.453 1 92.38 294 THR B N 1
ATOM 4786 C CA . THR B 1 294 ? 12.766 -29.219 -25.594 1 92.38 294 THR B CA 1
ATOM 4787 C C . THR B 1 294 ? 12.633 -30.703 -25.266 1 92.38 294 THR B C 1
ATOM 4789 O O . THR B 1 294 ? 11.531 -31.25 -25.234 1 92.38 294 THR B O 1
ATOM 4792 N N . ASN B 1 295 ? 13.75 -31.344 -25.047 1 93.12 295 ASN B N 1
ATOM 4793 C CA . ASN B 1 295 ? 13.789 -32.719 -24.578 1 93.12 295 ASN B CA 1
ATOM 4794 C C . ASN B 1 295 ? 14.211 -32.812 -23.109 1 93.12 295 ASN B C 1
ATOM 4796 O O . ASN B 1 295 ? 14.336 -33.906 -22.562 1 93.12 295 ASN B O 1
ATOM 4800 N N . ARG B 1 296 ? 14.375 -31.625 -22.531 1 96.62 296 ARG B N 1
ATOM 4801 C CA . ARG B 1 296 ? 14.742 -31.531 -21.125 1 96.62 296 ARG B CA 1
ATOM 4802 C C . ARG B 1 296 ? 13.578 -31.016 -20.281 1 96.62 296 ARG B C 1
ATOM 4804 O O . ARG B 1 296 ? 12.523 -30.672 -20.828 1 96.62 296 ARG B O 1
ATOM 4811 N N . SER B 1 297 ? 13.828 -31.078 -19 1 98.06 297 SER B N 1
ATOM 4812 C CA . SER B 1 297 ? 12.789 -30.578 -18.109 1 98.06 297 SER B CA 1
ATOM 4813 C C . SER B 1 297 ? 12.562 -29.094 -18.281 1 98.06 297 SER B C 1
ATOM 4815 O O . SER B 1 297 ? 13.445 -28.375 -18.75 1 98.06 297 SER B O 1
ATOM 4817 N N . LEU B 1 298 ? 11.375 -28.703 -18.094 1 98.56 298 LEU B N 1
ATOM 4818 C CA . LEU B 1 298 ? 11.039 -27.281 -18.062 1 98.56 298 LEU B CA 1
ATOM 4819 C C . LEU B 1 298 ? 10.875 -26.812 -16.609 1 98.56 298 LEU B C 1
ATOM 4821 O O . LEU B 1 298 ? 10.023 -27.312 -15.883 1 98.56 298 LEU B O 1
ATOM 4825 N N . ILE B 1 299 ? 11.719 -25.859 -16.234 1 98.69 299 ILE B N 1
ATOM 4826 C CA . ILE B 1 299 ? 11.68 -25.297 -14.891 1 98.69 299 ILE B CA 1
ATOM 4827 C C . ILE B 1 299 ? 11.102 -23.891 -14.922 1 98.69 299 ILE B C 1
ATOM 4829 O O . ILE B 1 299 ? 11.586 -23.031 -15.664 1 98.69 299 ILE B O 1
ATOM 4833 N N . PHE B 1 300 ? 10.055 -23.719 -14.148 1 98.75 300 PHE B N 1
ATOM 4834 C CA . PHE B 1 300 ? 9.477 -22.391 -14.016 1 98.75 300 PHE B CA 1
ATOM 4835 C C . PHE B 1 300 ? 9.523 -21.922 -12.57 1 98.75 300 PHE B C 1
ATOM 4837 O O . PHE B 1 300 ? 8.992 -22.578 -11.68 1 98.75 300 PHE B O 1
ATOM 4844 N N . LYS B 1 301 ? 10.195 -20.828 -12.297 1 98.69 301 LYS B N 1
ATOM 4845 C CA . LYS B 1 301 ? 10.281 -20.172 -11 1 98.69 301 LYS B CA 1
ATOM 4846 C C . LYS B 1 301 ? 9.492 -18.859 -10.992 1 98.69 301 LYS B C 1
ATOM 4848 O O . LYS B 1 301 ? 9.703 -18 -11.844 1 98.69 301 LYS B O 1
ATOM 4853 N N . CYS B 1 302 ? 8.617 -18.781 -10 1 97.56 302 CYS B N 1
ATOM 4854 C CA . CYS B 1 302 ? 7.758 -17.609 -9.906 1 97.56 302 CYS B CA 1
ATOM 4855 C C . CYS B 1 302 ? 7.812 -17.016 -8.5 1 97.56 302 CYS B C 1
ATOM 4857 O O . CYS B 1 302 ? 7.594 -17.719 -7.516 1 97.56 302 CYS B O 1
ATOM 4859 N N . VAL B 1 303 ? 8.156 -15.719 -8.438 1 94.81 303 VAL B N 1
ATOM 4860 C CA . VAL B 1 303 ? 8.133 -15.039 -7.141 1 94.81 303 VAL B CA 1
ATOM 4861 C C . VAL B 1 303 ? 6.953 -14.07 -7.078 1 94.81 303 VAL B C 1
ATOM 4863 O O . VAL B 1 303 ? 6.547 -13.656 -5.996 1 94.81 303 VAL B O 1
ATOM 4866 N N . GLY B 1 304 ? 6.441 -13.758 -8.203 1 94.94 304 GLY B N 1
ATOM 4867 C CA . GLY B 1 304 ? 5.258 -12.914 -8.258 1 94.94 304 GLY B CA 1
ATOM 4868 C C . GLY B 1 304 ? 5.582 -11.438 -8.383 1 94.94 304 GLY B C 1
ATOM 4869 O O . GLY B 1 304 ? 6.613 -10.984 -7.891 1 94.94 304 GLY B O 1
ATOM 4870 N N . MET B 1 305 ? 4.691 -10.656 -9.039 1 94.25 305 MET B N 1
ATOM 4871 C CA . MET B 1 305 ? 4.762 -9.211 -9.242 1 94.25 305 MET B CA 1
ATOM 4872 C C . MET B 1 305 ? 3.43 -8.547 -8.906 1 94.25 305 MET B C 1
ATOM 4874 O O . MET B 1 305 ? 2.367 -9.141 -9.125 1 94.25 305 MET B O 1
ATOM 4878 N N . GLY B 1 306 ? 3.594 -7.309 -8.531 1 96.81 306 GLY B N 1
ATOM 4879 C CA . GLY B 1 306 ? 2.387 -6.543 -8.25 1 96.81 306 GLY B CA 1
ATOM 4880 C C . GLY B 1 306 ? 1.487 -6.391 -9.461 1 96.81 306 GLY B C 1
ATOM 4881 O O . GLY B 1 306 ? 0.262 -6.371 -9.336 1 96.81 306 GLY B O 1
ATOM 4882 N N . ILE B 1 307 ? 2.018 -6.332 -10.625 1 97.12 307 ILE B N 1
ATOM 4883 C CA . ILE B 1 307 ? 1.232 -6.09 -11.828 1 97.12 307 ILE B CA 1
ATOM 4884 C C . ILE B 1 307 ? 0.326 -7.289 -12.102 1 97.12 307 ILE B C 1
ATOM 4886 O O . ILE B 1 307 ? -0.766 -7.137 -12.656 1 97.12 307 ILE B O 1
ATOM 4890 N N . MET B 1 308 ? 0.777 -8.508 -11.734 1 98.25 308 MET B N 1
ATOM 4891 C CA . MET B 1 308 ? -0.069 -9.688 -11.867 1 98.25 308 MET B CA 1
ATOM 4892 C C . MET B 1 308 ? -1.329 -9.555 -11.023 1 98.25 308 MET B C 1
ATOM 4894 O O . MET B 1 308 ? -2.426 -9.891 -11.477 1 98.25 308 MET B O 1
ATOM 4898 N N . ASP B 1 309 ? -1.164 -9.039 -9.828 1 98.69 309 ASP B N 1
ATOM 4899 C CA . ASP B 1 309 ? -2.287 -8.828 -8.914 1 98.69 309 ASP B CA 1
ATOM 4900 C C . ASP B 1 309 ? -3.225 -7.746 -9.445 1 98.69 309 ASP B C 1
ATOM 4902 O O . ASP B 1 309 ? -4.445 -7.895 -9.383 1 98.69 309 ASP B O 1
ATOM 4906 N N . LEU B 1 310 ? -2.65 -6.691 -9.961 1 98.75 310 LEU B N 1
ATOM 4907 C CA . LEU B 1 310 ? -3.443 -5.57 -10.453 1 98.75 310 LEU B CA 1
ATOM 4908 C C . LEU B 1 310 ? -4.328 -6.008 -11.617 1 98.75 310 LEU B C 1
ATOM 4910 O O . LEU B 1 310 ? -5.531 -5.738 -11.617 1 98.75 310 LEU B O 1
ATOM 4914 N N . VAL B 1 311 ? -3.752 -6.715 -12.562 1 98.31 311 VAL B N 1
ATOM 4915 C CA . VAL B 1 311 ? -4.5 -7.105 -13.75 1 98.31 311 VAL B CA 1
ATOM 4916 C C . VAL B 1 311 ? -5.574 -8.125 -13.367 1 98.31 311 VAL B C 1
ATOM 4918 O O . VAL B 1 311 ? -6.711 -8.039 -13.836 1 98.31 311 VAL B O 1
ATOM 4921 N N . MET B 1 312 ? -5.238 -9.039 -12.516 1 98.56 312 MET B N 1
ATOM 4922 C CA . MET B 1 312 ? -6.215 -10.047 -12.102 1 98.56 312 MET B CA 1
ATOM 4923 C C . MET B 1 312 ? -7.328 -9.406 -11.273 1 98.56 312 MET B C 1
ATOM 4925 O O . MET B 1 312 ? -8.5 -9.758 -11.43 1 98.56 312 MET B O 1
ATOM 4929 N N . ALA B 1 313 ? -6.965 -8.5 -10.391 1 98.81 313 ALA B N 1
ATOM 4930 C CA . ALA B 1 313 ? -7.973 -7.785 -9.617 1 98.81 313 ALA B CA 1
ATOM 4931 C C . ALA B 1 313 ? -8.93 -7.023 -10.523 1 98.81 313 ALA B C 1
ATOM 4933 O O . ALA B 1 313 ? -10.148 -7.035 -10.305 1 98.81 313 ALA B O 1
ATOM 4934 N N . SER B 1 314 ? -8.391 -6.379 -11.539 1 98.62 314 SER B N 1
ATOM 4935 C CA . SER B 1 314 ? -9.219 -5.641 -12.492 1 98.62 314 SER B CA 1
ATOM 4936 C C . SER B 1 314 ? -10.172 -6.57 -13.234 1 98.62 314 SER B C 1
ATOM 4938 O O . SER B 1 314 ? -11.344 -6.25 -13.406 1 98.62 314 SER B O 1
ATOM 4940 N N . GLU B 1 315 ? -9.664 -7.738 -13.672 1 98.44 315 GLU B N 1
ATOM 4941 C CA . GLU B 1 315 ? -10.508 -8.734 -14.328 1 98.44 315 GLU B CA 1
ATOM 4942 C C . GLU B 1 315 ? -11.625 -9.203 -13.406 1 98.44 315 GLU B C 1
ATOM 4944 O O . GLU B 1 315 ? -12.781 -9.32 -13.828 1 98.44 315 GLU B O 1
ATOM 4949 N N . LEU B 1 316 ? -11.305 -9.461 -12.164 1 98.44 316 LEU B N 1
ATOM 4950 C CA . LEU B 1 316 ? -12.289 -9.961 -11.203 1 98.44 316 LEU B CA 1
ATOM 4951 C C . LEU B 1 316 ? -13.336 -8.898 -10.891 1 98.44 316 LEU B C 1
ATOM 4953 O O . LEU B 1 316 ? -14.516 -9.211 -10.719 1 98.44 316 LEU B O 1
ATOM 4957 N N . LEU B 1 317 ? -12.93 -7.621 -10.805 1 98.62 317 LEU B N 1
ATOM 4958 C CA . LEU B 1 317 ? -13.883 -6.535 -10.594 1 98.62 317 LEU B CA 1
ATOM 4959 C C . LEU B 1 317 ? -14.852 -6.438 -11.766 1 98.62 317 LEU B C 1
ATOM 4961 O O . LEU B 1 317 ? -16.062 -6.25 -11.562 1 98.62 317 LEU B O 1
ATOM 4965 N N . THR B 1 318 ? -14.289 -6.574 -12.977 1 97.94 318 THR B N 1
ATOM 4966 C CA . THR B 1 318 ? -15.141 -6.551 -14.156 1 97.94 318 THR B CA 1
ATOM 4967 C C . THR B 1 318 ? -16.141 -7.707 -14.133 1 97.94 318 THR B C 1
ATOM 4969 O O . THR B 1 318 ? -17.328 -7.508 -14.367 1 97.94 318 THR B O 1
ATOM 4972 N N . MET B 1 319 ? -15.688 -8.906 -13.867 1 97.06 319 MET B N 1
ATOM 4973 C CA . MET B 1 319 ? -16.547 -10.078 -13.773 1 97.06 319 MET B CA 1
ATOM 4974 C C . MET B 1 319 ? -17.625 -9.875 -12.711 1 97.06 319 MET B C 1
ATOM 4976 O O . MET B 1 319 ? -18.781 -10.258 -12.914 1 97.06 319 MET B O 1
ATOM 4980 N N . ALA B 1 320 ? -17.203 -9.32 -11.555 1 98 320 ALA B N 1
ATOM 4981 C CA . ALA B 1 320 ? -18.141 -9.086 -10.453 1 98 320 ALA B CA 1
ATOM 4982 C C . ALA B 1 320 ? -19.25 -8.117 -10.875 1 98 320 ALA B C 1
ATOM 4984 O O . ALA B 1 320 ? -20.406 -8.312 -10.539 1 98 320 ALA B O 1
ATOM 4985 N N . GLN B 1 321 ? -18.875 -7.074 -11.57 1 97.44 321 GLN B N 1
ATOM 4986 C CA . GLN B 1 321 ? -19.844 -6.105 -12.062 1 97.44 321 GLN B CA 1
ATOM 4987 C C . GLN B 1 321 ? -20.844 -6.766 -13.008 1 97.44 321 GLN B C 1
ATOM 4989 O O . GLN B 1 321 ? -22.047 -6.523 -12.922 1 97.44 321 GLN B O 1
ATOM 4994 N N . GLU B 1 322 ? -20.328 -7.602 -13.891 1 96.06 322 GLU B N 1
ATOM 4995 C CA . GLU B 1 322 ? -21.172 -8.305 -14.859 1 96.06 322 GLU B CA 1
ATOM 4996 C C . GLU B 1 322 ? -22.156 -9.25 -14.164 1 96.06 322 GLU B C 1
ATOM 4998 O O . GLU B 1 322 ? -23.297 -9.406 -14.602 1 96.06 322 GLU B O 1
ATOM 5003 N N . LYS B 1 323 ? -21.734 -9.812 -13.094 1 95.19 323 LYS B N 1
ATOM 5004 C CA . LYS B 1 323 ? -22.531 -10.828 -12.422 1 95.19 323 LYS B CA 1
ATOM 5005 C C . LYS B 1 323 ? -23.297 -10.234 -11.25 1 95.19 323 LYS B C 1
ATOM 5007 O O . LYS B 1 323 ? -24.062 -10.93 -10.578 1 95.19 323 LYS B O 1
ATOM 5012 N N . GLY B 1 324 ? -23.078 -8.969 -10.938 1 96.5 324 GLY B N 1
ATOM 5013 C CA . GLY B 1 324 ? -23.75 -8.297 -9.828 1 96.5 324 GLY B CA 1
ATOM 5014 C C . GLY B 1 324 ? -23.297 -8.797 -8.469 1 96.5 324 GLY B C 1
ATOM 5015 O O . GLY B 1 324 ? -24.125 -8.977 -7.57 1 96.5 324 GLY B O 1
ATOM 5016 N N . LEU B 1 325 ? -22.062 -9.102 -8.359 1 96.44 325 LEU B N 1
ATOM 5017 C CA . LEU B 1 325 ? -21.5 -9.617 -7.109 1 96.44 325 LEU B CA 1
ATOM 5018 C C . LEU B 1 325 ? -20.703 -8.539 -6.383 1 96.44 325 LEU B C 1
ATOM 5020 O O . LEU B 1 325 ? -20.219 -7.598 -7.012 1 96.44 325 LEU B O 1
ATOM 5024 N N . GLY B 1 326 ? -20.547 -8.68 -5.039 1 97.62 326 GLY B N 1
ATOM 5025 C CA . GLY B 1 326 ? -19.766 -7.758 -4.227 1 97.62 326 GLY B CA 1
ATOM 5026 C C . GLY B 1 326 ? -20.625 -6.691 -3.564 1 97.62 326 GLY B C 1
ATOM 5027 O O . GLY B 1 326 ? -21.844 -6.703 -3.688 1 97.62 326 GLY B O 1
ATOM 5028 N N . VAL B 1 327 ? -19.984 -5.867 -2.766 1 97.88 327 VAL B N 1
ATOM 5029 C CA . VAL B 1 327 ? -20.656 -4.762 -2.08 1 97.88 327 VAL B CA 1
ATOM 5030 C C . VAL B 1 327 ? -20.281 -3.441 -2.746 1 97.88 327 VAL B C 1
ATOM 5032 O O . VAL B 1 327 ? -19.094 -3.107 -2.854 1 97.88 327 VAL B O 1
ATOM 5035 N N . VAL B 1 328 ? -21.266 -2.746 -3.195 1 97.62 328 VAL B N 1
ATOM 5036 C CA . VAL B 1 328 ? -21.031 -1.459 -3.84 1 97.62 328 VAL B CA 1
ATOM 5037 C C . VAL B 1 328 ? -21.031 -0.348 -2.791 1 97.62 328 VAL B C 1
ATOM 5039 O O . VAL B 1 328 ? -21.969 -0.242 -1.993 1 97.62 328 VAL B O 1
ATOM 5042 N N . ILE B 1 329 ? -19.984 0.43 -2.711 1 97.69 329 ILE B N 1
ATOM 5043 C CA . ILE B 1 329 ? -19.875 1.614 -1.865 1 97.69 329 ILE B CA 1
ATOM 5044 C C . ILE B 1 329 ? -19.875 2.869 -2.734 1 97.69 329 ILE B C 1
ATOM 5046 O O . ILE B 1 329 ? -18.906 3.117 -3.467 1 97.69 329 ILE B O 1
ATOM 5050 N N . ASN B 1 330 ? -20.875 3.65 -2.602 1 95.81 330 ASN B N 1
ATOM 5051 C CA . ASN B 1 330 ? -20.969 4.883 -3.379 1 95.81 330 ASN B CA 1
ATOM 5052 C C . ASN B 1 330 ? -20.328 6.059 -2.648 1 95.81 330 ASN B C 1
ATOM 5054 O O . ASN B 1 330 ? -20.281 6.078 -1.416 1 95.81 330 ASN B O 1
ATOM 5058 N N . ASP B 1 331 ? -19.797 6.996 -3.354 1 95.19 331 ASP B N 1
ATOM 5059 C CA . ASP B 1 331 ? -19.312 8.273 -2.846 1 95.19 331 ASP B CA 1
ATOM 5060 C C . ASP B 1 331 ? -18.234 8.062 -1.772 1 95.19 331 ASP B C 1
ATOM 5062 O O . ASP B 1 331 ? -18.328 8.625 -0.68 1 95.19 331 ASP B O 1
ATOM 5066 N N . PHE B 1 332 ? -17.391 7.16 -2.096 1 96.5 332 PHE B N 1
ATOM 5067 C CA . PHE B 1 332 ? -16.281 6.992 -1.168 1 96.5 332 PHE B CA 1
ATOM 5068 C C . PHE B 1 332 ? -15.414 8.25 -1.118 1 96.5 332 PHE B C 1
ATOM 5070 O O . PHE B 1 332 ? -15.039 8.789 -2.158 1 96.5 332 PHE B O 1
#

Secondary structure (DSSP, 8-state):
-EEE-HHHHHHHHHT--HHHHHHHHHHHHHHHHHHHHHTTS-GGG---B-PPPEEEE-TTS-EEEEEEEE-SS-EEEEEEEEETTEEEEEEEEE-TTS-EEEEEEHHHHHHHHHHHHHHHHHTT--S--SEEEEE--SHHHHHHHHHHHHHS---EEEEEESS--HHHHHHHHHHHHH-TTSEEEEEETT-TTHHHHHHHHHHH-SEEEE-S--SS-SS-GGGTTT---EEEE-S--STT--SS-HHHHTSEEEEEES-HHHHHHH-HHHHHTT--GGGEEEGGG--SSPPP--SSEEEEE----HHHHHHHHHHHHHHHHHHT-SEE----/-EEE-HHHHHHHHHT--HHHHHHHHHHHHHHHHHHHHHTTS-GGG---B-PPPEEEE-TTS-EEEEEEEE-SS-EEEEEEEEETTEEEEEEEEE-TTS-EEEEEEHHHHHHHHHHHHHHHHHTT--S--SEEEEE--SHHHHHHHHHHHHHS---EEEEEESS--HHHHHHHHHHHHH-TTSEEEEEETT-TTHHHHHHHHHHH-SEEEE-S--SS-SS-GGGTTT---EEEE-S--STT--SS-HHHHTSEEEEEES-HHHHHHH-HHHHHTT--GGGEEEGGG--SSPPP--SSEEEEE----HHHHHHHHHHHHHHHHHHT-SEE----

Foldseek 3Di:
DFEAEPVNLCVLPVPDALVNLVVLLVLLLQVLLLCVVPVPPDPVPDQKDWDDWDWDQDPLRKIWIWTWMGNLQKIKIWIWIQDPVGIWTWMWIAGNVGHTPYIYTCRLLVLQLLLSPLVLQVLQADDDQAAEEEEDQDSNSLNVVVVSVNRHHYQEYEYEYADDNPSVVVSCVVVCVVPVRHYYYYQYPPDPCRCVVVLVSQCPHQEYEYAAQAQDEPDAPVSNPFAAHEYEAANFFALSGDHHALCVQLFFQAEEESDLVRCCHGGNRCVVNVPDSVRYDYSSNDDDRHHDDGRTYYYYYYHDTRVSSNSSVVVSSVSCVVVVHGDDDPPD/DFEAEPVNLCVLPVPDALVNLVVLLCLLLQVLLLCVVPVPPDPVPDQKDWDDWDWDQDPLRKIWIWTWMGNQQKTKIWIWIQDPVGIWTWMWIAGNVGHTDYIYTCRLLVLQLLLSPLVLQVLQADDDQAAEEEEDQDSNSLNVVVVCVNRHHYQEYEYEYADDNPSVVVSCVVVCVVPVRHYYYYQYPPDPCRCVVVLVSQCPHQEYEYAAQAQDEPDAPVSNPFAAHEYEAANFFALSGDHHALCVCPFFQAEEESDLVRCCHGGNRCVVNVPDSVRYDYSSNDDDRHHDDGRTYYYYYYHDTRVSSNSSVVVSSVSCVVVVHGDDDPPD

InterPro domains:
  IPR003462 Ornithine cyclodeaminase/mu-crystallin [PF02423] (64-315)
  IPR003462 Ornithine cyclodeaminase/mu-crystallin [PTHR13812] (1-327)
  IPR023401 Ornithine cyclodeaminase, N-terminal [G3DSA:3.30.1780.10] (2-129)
  IPR036291 NAD(P)-binding domain superfamily [SSF51735] (1-331)

pLDDT: mean 95.63, std 4.52, range [70.31, 98.94]

Nearest PDB structures (foldseek):
  6t3e-assembly1_A  TM=8.364E-01  e=3.877E-27  Thermococcus litoralis DSM 5473
  4bv8-assembly2_B-3  TM=8.687E-01  e=1.834E-25  Mus musculus
  1x7d-assembly1_A  TM=8.486E-01  e=8.465E-22  Pseudomonas putida
  8j1g-assembly1_A  TM=8.076E-01  e=2.248E-22  Pseudomonas veronii
  8j1c-assembly1_A  TM=8.155E-01  e=3.428E-22  Pseudomonas veronii

Radius of gyration: 28.55 Å; Cα contacts (8 Å, |Δi|>4): 1439; chains: 2; bounding box: 48×92×58 Å